Protein AF-A0A939WTF2-F1 (afdb_monomer_lite)

Foldseek 3Di:
DDDDDDDDDDPDDPAQQCPLPFPLPQADPVNLVVLFDPDQDQLVRLLPDDFPDADLQAFDPLQQFFQEEEDDDQCLAWDFLAPQFIFGRHNPDDLLVVLVCCLVLVLTQEYEYAEEEPVQQVSLVSNVVSNGAYEYESYYYPPLRLVCNCVVCPSSYDFYEPESSDFLADDDDCPPPDDDLSVSLSRRLSSLLSVLVVRVVSPRHAYEYEELFLCLLSSVSSHHQEYEYQALSLQALQQSLQARVQSCVQVVGSFYYYEDQLLARVLDAPPQPCSLVVVLVSLVSCLQQQHRYYYDYALQFFHRHPSYPRQLRVVQDSQDHHNGDDCVPVVSVVSRVVSSVVRNVSRCCTGNVNPRNVSSSNSSSVSSVVSSVVHRDNDGDDAPAAAEDEASQQGGLDDDQAAFRSNNVVCCVVPVVRGDDPSNCVSVVCCVQAWDDDQDRPPDRRRYYTDGPRHRYHYHYCHVPPDDPD

Radius of gyration: 22.02 Å; chains: 1; bounding box: 78×52×66 Å

Structure (mmCIF, N/CA/C/O backbone):
data_AF-A0A939WTF2-F1
#
_entry.id   AF-A0A939WTF2-F1
#
loop_
_atom_site.group_PDB
_atom_site.id
_atom_site.type_symbol
_atom_site.label_atom_id
_atom_site.label_alt_id
_atom_site.label_comp_id
_atom_site.label_asym_id
_atom_site.label_entity_id
_atom_site.label_seq_id
_atom_site.pdbx_PDB_ins_code
_atom_site.Cartn_x
_atom_site.Cartn_y
_atom_site.Cartn_z
_atom_site.occupancy
_atom_site.B_iso_or_equiv
_atom_site.auth_seq_id
_atom_site.auth_comp_id
_atom_site.auth_asym_id
_atom_site.auth_atom_id
_atom_site.pdbx_PDB_model_num
ATOM 1 N N . MET A 1 1 ? 56.887 -18.747 11.266 1.00 34.22 1 MET A N 1
ATOM 2 C CA . MET A 1 1 ? 55.477 -18.966 11.654 1.00 34.22 1 MET A CA 1
ATOM 3 C C . MET A 1 1 ? 54.870 -17.614 11.999 1.00 34.22 1 MET A C 1
ATOM 5 O O . MET A 1 1 ? 55.247 -17.041 13.009 1.00 34.22 1 MET A O 1
ATOM 9 N N . LYS A 1 2 ? 54.038 -17.045 11.121 1.00 25.86 2 LYS A N 1
ATOM 10 C CA . LYS A 1 2 ? 53.296 -15.797 11.368 1.00 25.86 2 LYS A CA 1
ATOM 11 C C . LYS A 1 2 ? 51.821 -16.097 11.117 1.00 25.86 2 LYS A C 1
ATOM 13 O O . LYS A 1 2 ? 51.484 -16.565 10.030 1.00 25.86 2 LYS A O 1
ATOM 18 N N . SER A 1 3 ? 50.991 -15.906 12.140 1.00 26.19 3 SER A N 1
ATOM 19 C CA . SER A 1 3 ? 49.547 -16.109 12.079 1.00 26.19 3 SER A CA 1
ATOM 20 C C . SER A 1 3 ? 48.909 -15.032 11.199 1.00 26.19 3 SER A C 1
ATOM 22 O O . SER A 1 3 ? 49.266 -13.857 11.268 1.00 26.19 3 SER A O 1
ATOM 24 N N . LYS A 1 4 ? 47.987 -15.451 10.329 1.00 27.33 4 LYS A N 1
ATOM 25 C CA . LYS A 1 4 ? 47.088 -14.556 9.601 1.00 27.33 4 LYS A CA 1
ATOM 26 C C . LYS A 1 4 ? 45.760 -14.538 10.340 1.00 27.33 4 LYS A C 1
ATOM 28 O O . LYS A 1 4 ? 45.079 -15.555 10.423 1.00 27.33 4 LYS A O 1
ATOM 33 N N . THR A 1 5 ? 45.430 -13.376 10.876 1.00 27.83 5 THR A N 1
ATOM 34 C CA . THR A 1 5 ? 44.125 -13.028 11.423 1.00 27.83 5 THR A CA 1
ATOM 35 C C . THR A 1 5 ? 43.112 -13.016 10.277 1.00 27.83 5 THR A C 1
ATOM 37 O O . THR A 1 5 ? 43.270 -12.268 9.314 1.00 27.83 5 THR A O 1
ATOM 40 N N . LEU A 1 6 ? 42.104 -13.886 10.353 1.00 25.28 6 LEU A N 1
ATOM 41 C CA . LEU A 1 6 ? 40.923 -13.863 9.493 1.00 25.28 6 LEU A CA 1
ATOM 42 C C . LEU A 1 6 ? 40.038 -12.696 9.937 1.00 25.28 6 LEU A C 1
ATOM 44 O O . LEU A 1 6 ? 39.508 -12.702 11.046 1.00 25.28 6 LEU A O 1
ATOM 48 N N . SER A 1 7 ? 39.904 -11.686 9.084 1.00 24.23 7 SER A N 1
ATOM 49 C CA . SER A 1 7 ? 38.911 -10.629 9.233 1.00 24.23 7 SER A CA 1
ATOM 50 C C . SER A 1 7 ? 37.517 -11.190 8.946 1.00 24.23 7 SER A C 1
ATOM 52 O O . SER A 1 7 ? 37.243 -11.737 7.878 1.00 24.23 7 SER A O 1
ATOM 54 N N . SER A 1 8 ? 36.640 -11.058 9.935 1.00 22.78 8 SER A N 1
ATOM 55 C CA . SER A 1 8 ? 35.215 -11.358 9.868 1.00 22.78 8 SER A CA 1
ATOM 56 C C . SER A 1 8 ? 34.526 -10.492 8.810 1.00 22.78 8 SER A C 1
ATOM 58 O O . SER A 1 8 ? 34.492 -9.267 8.925 1.00 22.78 8 SER A O 1
ATOM 60 N N . ILE A 1 9 ? 33.950 -11.134 7.795 1.00 22.64 9 ILE A N 1
ATOM 61 C CA . ILE A 1 9 ? 33.013 -10.514 6.857 1.00 22.64 9 ILE A CA 1
ATOM 62 C C . ILE A 1 9 ? 31.694 -10.317 7.609 1.00 22.64 9 ILE A C 1
ATOM 64 O O . ILE A 1 9 ? 30.980 -11.277 7.890 1.00 22.64 9 ILE A O 1
ATOM 68 N N . ALA A 1 10 ? 31.388 -9.072 7.966 1.00 22.30 10 ALA A N 1
ATOM 69 C CA . ALA A 1 10 ? 30.067 -8.692 8.439 1.00 22.30 10 ALA A CA 1
ATOM 70 C C . ALA A 1 10 ? 29.096 -8.715 7.246 1.00 22.30 10 ALA A C 1
ATOM 72 O O . ALA A 1 10 ? 29.197 -7.885 6.342 1.00 22.30 10 ALA A O 1
ATOM 73 N N . LEU A 1 11 ? 28.164 -9.674 7.227 1.00 21.81 11 LEU A N 1
ATOM 74 C CA . LEU A 1 11 ? 26.969 -9.597 6.386 1.00 21.81 11 LEU A CA 1
ATOM 75 C C . LEU A 1 11 ? 26.100 -8.444 6.912 1.00 21.81 11 LEU A C 1
ATOM 77 O O . LEU A 1 11 ? 25.354 -8.605 7.875 1.00 21.81 11 LEU A O 1
ATOM 81 N N . ALA A 1 12 ? 26.226 -7.267 6.302 1.00 24.03 12 ALA A N 1
ATOM 82 C CA . ALA A 1 12 ? 25.349 -6.134 6.562 1.00 24.03 12 ALA A CA 1
ATOM 83 C C . ALA A 1 12 ? 23.952 -6.414 5.980 1.00 24.03 12 ALA A C 1
ATOM 85 O O . ALA A 1 12 ? 23.797 -6.655 4.780 1.00 24.03 12 ALA A O 1
ATOM 86 N N . GLY A 1 13 ? 22.935 -6.398 6.845 1.00 24.50 13 GLY A N 1
ATOM 87 C CA . GLY A 1 13 ? 21.531 -6.555 6.480 1.00 24.50 13 GLY A CA 1
ATOM 88 C C . GLY A 1 13 ? 21.046 -5.409 5.592 1.00 24.50 13 GLY A C 1
ATOM 89 O O . GLY A 1 13 ? 20.754 -4.325 6.076 1.00 24.50 13 GLY A O 1
ATOM 90 N N . CYS A 1 14 ? 20.929 -5.667 4.289 1.00 25.27 14 CYS A N 1
ATOM 91 C CA . CYS A 1 14 ? 20.380 -4.739 3.288 1.00 25.27 14 CYS A CA 1
ATOM 92 C C . CYS A 1 14 ? 18.847 -4.849 3.106 1.00 25.27 14 CYS A C 1
ATOM 94 O O . CYS A 1 14 ? 18.303 -4.299 2.155 1.00 25.27 14 CYS A O 1
ATOM 96 N N . GLY A 1 15 ? 18.134 -5.584 3.964 1.00 29.17 15 GLY A N 1
ATOM 97 C CA . GLY A 1 15 ? 16.824 -6.151 3.603 1.00 29.17 15 GLY A CA 1
ATOM 98 C C . GLY A 1 15 ? 15.598 -5.232 3.694 1.00 29.17 15 GLY A C 1
ATOM 99 O O . GLY A 1 15 ? 14.635 -5.468 2.980 1.00 29.17 15 GLY A O 1
ATOM 100 N N . ALA A 1 16 ? 15.604 -4.197 4.540 1.00 28.22 16 ALA A N 1
ATOM 101 C CA . ALA A 1 16 ? 14.420 -3.346 4.767 1.00 28.22 16 ALA A CA 1
ATOM 102 C C . ALA A 1 16 ? 14.621 -1.871 4.368 1.00 28.22 16 ALA A C 1
ATOM 104 O O . ALA A 1 16 ? 13.670 -1.105 4.280 1.00 28.22 16 ALA A O 1
ATOM 105 N N . PHE A 1 17 ? 15.865 -1.482 4.093 1.00 34.75 17 PHE A N 1
ATOM 106 C CA . PHE A 1 17 ? 16.297 -0.090 3.944 1.00 34.75 17 PHE A CA 1
ATOM 107 C C . PHE A 1 17 ? 15.889 0.575 2.624 1.00 34.75 17 PHE A C 1
ATOM 109 O O . PHE A 1 17 ? 15.902 1.799 2.508 1.00 34.75 17 PHE A O 1
ATOM 116 N N . LEU A 1 18 ? 15.576 -0.231 1.609 1.00 33.34 18 LEU A N 1
ATOM 117 C CA . LEU A 1 18 ? 15.172 0.261 0.294 1.00 33.34 18 LEU A CA 1
ATOM 118 C C . LEU A 1 18 ? 13.652 0.458 0.210 1.00 33.34 18 LEU A C 1
ATOM 120 O O . LEU A 1 18 ? 13.210 1.285 -0.579 1.00 33.34 18 LEU A O 1
ATOM 124 N N . ALA A 1 19 ? 12.869 -0.231 1.048 1.00 31.12 19 ALA A N 1
ATOM 125 C CA . ALA A 1 19 ? 11.418 -0.307 0.895 1.00 31.12 19 ALA A CA 1
ATOM 126 C C . ALA A 1 19 ? 10.680 0.992 1.255 1.00 31.12 19 ALA A C 1
ATOM 128 O O . ALA A 1 19 ? 9.779 1.404 0.545 1.00 31.12 19 ALA A O 1
ATOM 129 N N . SER A 1 20 ? 11.106 1.705 2.300 1.00 31.17 20 SER A N 1
ATOM 130 C CA . SER A 1 20 ? 10.468 2.970 2.706 1.00 31.17 20 SER A CA 1
ATOM 131 C C . SER A 1 20 ? 11.101 4.220 2.078 1.00 31.17 20 SER A C 1
ATOM 133 O O . SER A 1 20 ? 10.581 5.323 2.219 1.00 31.17 20 SER A O 1
ATOM 135 N N . ASN A 1 21 ? 12.262 4.083 1.426 1.00 34.69 21 ASN A N 1
ATOM 136 C CA . ASN A 1 21 ? 13.087 5.222 1.000 1.00 34.69 21 ASN A CA 1
ATOM 137 C C . ASN A 1 21 ? 13.004 5.531 -0.506 1.00 34.69 21 ASN A C 1
ATOM 139 O O . ASN A 1 21 ? 13.553 6.543 -0.941 1.00 34.69 21 ASN A O 1
ATOM 143 N N . LEU A 1 22 ? 12.345 4.690 -1.312 1.00 35.44 22 LEU A N 1
ATOM 144 C CA . LEU A 1 22 ? 12.401 4.771 -2.782 1.00 35.44 22 LEU A CA 1
ATOM 145 C C . LEU A 1 22 ? 11.048 4.934 -3.495 1.00 35.44 22 LEU A C 1
ATOM 147 O O . LEU A 1 22 ? 11.051 5.120 -4.710 1.00 35.44 22 LEU A O 1
ATOM 151 N N . PHE A 1 23 ? 9.915 4.902 -2.783 1.00 39.06 23 PHE A N 1
ATOM 152 C CA . PHE A 1 23 ? 8.620 4.567 -3.401 1.00 39.06 23 PHE A CA 1
ATOM 153 C C . PHE A 1 23 ? 7.628 5.712 -3.623 1.00 39.06 23 PHE A C 1
ATOM 155 O O . PHE A 1 23 ? 6.606 5.496 -4.269 1.00 39.06 23 PHE A O 1
ATOM 162 N N . ALA A 1 24 ? 7.967 6.954 -3.265 1.00 33.62 24 ALA A N 1
ATOM 163 C CA . ALA A 1 24 ? 7.184 8.117 -3.684 1.00 33.62 24 ALA A CA 1
ATOM 164 C C . ALA A 1 24 ? 7.419 8.435 -5.180 1.00 33.62 24 ALA A C 1
ATOM 166 O O . ALA A 1 24 ? 8.028 9.444 -5.550 1.00 33.62 24 ALA A O 1
ATOM 167 N N . LEU A 1 25 ? 6.955 7.559 -6.076 1.00 34.34 25 LEU A N 1
ATOM 168 C CA . LEU A 1 25 ? 6.833 7.834 -7.507 1.00 34.34 25 LEU A CA 1
ATOM 169 C C . LEU A 1 25 ? 5.727 8.874 -7.715 1.00 34.34 25 LEU A C 1
ATOM 171 O O . LEU A 1 25 ? 4.604 8.550 -8.081 1.00 34.34 25 LEU A O 1
ATOM 175 N N . GLY A 1 26 ? 6.063 10.142 -7.499 1.00 37.47 26 GLY A N 1
ATOM 176 C CA . GLY A 1 26 ? 5.146 11.256 -7.735 1.00 37.47 26 GLY A CA 1
ATOM 177 C C . GLY A 1 26 ? 5.415 12.480 -6.876 1.00 37.47 26 GLY A C 1
ATOM 178 O O . GLY A 1 26 ? 5.024 13.572 -7.275 1.00 37.47 26 GLY A O 1
ATOM 179 N N . ASP A 1 27 ? 6.130 12.319 -5.761 1.00 48.09 27 ASP A N 1
ATOM 180 C CA . ASP A 1 27 ? 6.238 13.363 -4.749 1.00 48.09 27 ASP A CA 1
ATOM 181 C C . ASP A 1 27 ? 7.697 13.686 -4.417 1.00 48.09 27 ASP A C 1
ATOM 183 O O . ASP A 1 27 ? 8.456 12.871 -3.881 1.00 48.09 27 ASP A O 1
ATOM 187 N N . SER A 1 28 ? 8.129 14.881 -4.812 1.00 55.97 28 SER A N 1
ATOM 188 C CA . SER A 1 28 ? 9.508 15.309 -4.610 1.00 55.97 28 SER A CA 1
ATOM 189 C C . SER A 1 28 ? 9.771 15.637 -3.132 1.00 55.97 28 SER A C 1
ATOM 191 O O . SER A 1 28 ? 8.846 15.801 -2.336 1.00 55.97 28 SER A O 1
ATOM 193 N N . ALA A 1 29 ? 11.041 15.706 -2.722 1.00 57.34 29 ALA A N 1
ATOM 194 C CA . ALA A 1 29 ? 11.385 16.125 -1.358 1.00 57.34 29 ALA A CA 1
ATOM 195 C C . ALA A 1 29 ? 10.822 17.527 -1.043 1.00 57.34 29 ALA A C 1
ATOM 197 O O . ALA A 1 29 ? 10.375 17.785 0.072 1.00 57.34 29 ALA A O 1
ATOM 198 N N . GLU A 1 30 ? 10.773 18.396 -2.055 1.00 54.47 30 GLU A N 1
ATOM 199 C CA . GLU A 1 30 ? 10.194 19.737 -1.982 1.00 54.47 30 GLU A CA 1
ATOM 200 C C . GLU A 1 30 ? 8.679 19.702 -1.733 1.00 54.47 30 GLU A C 1
ATOM 202 O O . GLU A 1 30 ? 8.178 20.477 -0.922 1.00 54.47 30 GLU A O 1
ATOM 207 N N . ALA A 1 31 ? 7.949 18.782 -2.371 1.00 59.34 31 ALA A N 1
ATOM 208 C CA . ALA A 1 31 ? 6.514 18.623 -2.144 1.00 59.34 31 ALA A CA 1
ATOM 209 C C . ALA A 1 31 ? 6.205 18.122 -0.720 1.00 59.34 31 ALA A C 1
ATOM 211 O O . ALA A 1 31 ? 5.259 18.592 -0.097 1.00 59.34 31 ALA A O 1
ATOM 212 N N . ARG A 1 32 ? 7.060 17.263 -0.149 1.00 61.25 32 ARG A N 1
ATOM 213 C CA . ARG A 1 32 ? 6.933 16.805 1.249 1.00 61.25 32 ARG A CA 1
ATOM 214 C C . ARG A 1 32 ? 7.277 17.884 2.272 1.00 61.25 32 ARG A C 1
ATOM 216 O O . ARG A 1 32 ? 6.669 17.929 3.336 1.00 61.25 32 ARG A O 1
ATOM 223 N N . GLN A 1 33 ? 8.239 18.757 1.971 1.00 61.72 33 GLN A N 1
ATOM 224 C CA . GLN A 1 33 ? 8.534 19.925 2.810 1.00 61.72 33 GLN A CA 1
ATOM 225 C C . GLN A 1 33 ? 7.405 20.958 2.765 1.00 61.72 33 GLN A C 1
ATOM 227 O O . GLN A 1 33 ? 7.133 21.599 3.782 1.00 61.72 33 GLN A O 1
ATOM 232 N N . ALA A 1 34 ? 6.722 21.086 1.622 1.00 63.81 34 ALA A N 1
ATOM 233 C CA . ALA A 1 34 ? 5.567 21.965 1.478 1.00 63.81 34 ALA A CA 1
ATOM 234 C C . ALA A 1 34 ? 4.409 21.582 2.412 1.00 63.81 34 ALA A C 1
ATOM 236 O O . ALA A 1 34 ? 3.628 22.458 2.771 1.00 63.81 34 ALA A O 1
ATOM 237 N N . ASP A 1 35 ? 4.339 20.332 2.880 1.00 70.38 35 ASP A N 1
ATOM 238 C CA . ASP A 1 35 ? 3.328 19.876 3.843 1.00 70.38 35 ASP A CA 1
ATOM 239 C C . ASP A 1 35 ? 3.613 20.338 5.288 1.00 70.38 35 ASP A C 1
ATOM 241 O O . ASP A 1 35 ? 2.803 20.118 6.185 1.00 70.38 35 ASP A O 1
ATOM 245 N N . THR A 1 36 ? 4.728 21.027 5.550 1.00 72.56 36 THR A N 1
ATOM 246 C CA . THR A 1 36 ? 4.968 21.637 6.869 1.00 72.56 36 THR A CA 1
ATOM 247 C C . THR A 1 36 ? 3.938 22.754 7.099 1.00 72.56 36 THR A C 1
ATOM 249 O O . THR A 1 36 ? 3.771 23.618 6.225 1.00 72.56 36 THR A O 1
ATOM 252 N N . PRO A 1 37 ? 3.194 22.771 8.218 1.00 70.50 37 PRO A N 1
ATOM 253 C CA . PRO A 1 37 ? 2.228 23.834 8.472 1.00 70.50 37 PRO A CA 1
ATOM 254 C C . PRO A 1 37 ? 2.922 25.143 8.866 1.00 70.50 37 PRO A C 1
ATOM 256 O O . PRO A 1 37 ? 4.033 25.147 9.393 1.00 70.50 37 PRO A O 1
ATOM 259 N N . GLU A 1 38 ? 2.232 26.268 8.653 1.00 74.00 38 GLU A N 1
ATOM 260 C CA . GLU A 1 38 ? 2.705 27.595 9.082 1.00 74.00 38 GLU A CA 1
ATOM 261 C C . GLU A 1 38 ? 2.829 27.696 10.612 1.00 74.00 38 GLU A C 1
ATOM 263 O O . GLU A 1 38 ? 3.725 28.364 11.128 1.00 74.00 38 GLU A O 1
ATOM 268 N N . ARG A 1 39 ? 1.948 26.991 11.336 1.00 80.38 39 ARG A N 1
ATOM 269 C CA . ARG A 1 39 ? 2.004 26.783 12.787 1.00 80.38 39 ARG A CA 1
ATOM 270 C C . ARG A 1 39 ? 2.034 25.287 13.071 1.00 80.38 39 ARG A C 1
ATOM 272 O O . ARG A 1 39 ? 1.093 24.590 12.706 1.00 80.38 39 ARG A O 1
ATOM 279 N N . ALA A 1 40 ? 3.070 24.821 13.762 1.00 81.00 40 ALA A N 1
ATOM 280 C CA . ALA A 1 40 ? 3.086 23.469 14.307 1.00 81.00 40 ALA A CA 1
ATOM 281 C C . ALA A 1 40 ? 2.087 23.362 15.469 1.00 81.00 40 ALA A C 1
ATOM 283 O O . ALA A 1 40 ? 2.096 24.195 16.380 1.00 81.00 40 ALA A O 1
ATOM 284 N N . LEU A 1 41 ? 1.219 22.359 15.401 1.00 85.38 41 LEU A N 1
ATOM 285 C CA . LEU A 1 41 ? 0.315 21.949 16.470 1.00 85.38 41 LEU A CA 1
ATOM 286 C C . LEU A 1 41 ? 0.990 20.881 17.331 1.00 85.38 41 LEU A C 1
ATOM 288 O O . LEU A 1 41 ? 1.727 20.052 16.800 1.00 85.38 41 LEU A O 1
ATOM 292 N N . ALA A 1 42 ? 0.712 20.851 18.627 1.00 86.62 42 ALA A N 1
ATOM 293 C CA . ALA A 1 42 ? 1.000 19.660 19.417 1.00 86.62 42 ALA A CA 1
ATOM 294 C C . ALA A 1 42 ? 0.075 18.509 18.974 1.00 86.62 42 ALA A C 1
ATOM 296 O O . ALA A 1 42 ? -1.055 18.744 18.527 1.00 86.62 42 ALA A O 1
ATOM 297 N N . SER A 1 43 ? 0.522 17.261 19.081 1.00 86.75 43 SER A N 1
ATOM 298 C CA . SER A 1 43 ? -0.295 16.102 18.701 1.00 86.75 43 SER A CA 1
ATOM 299 C C . SER A 1 43 ? -1.615 16.015 19.482 1.00 86.75 43 SER A C 1
ATOM 301 O O . SER A 1 43 ? -2.642 15.637 18.912 1.00 86.75 43 SER A O 1
ATOM 303 N N . GLU A 1 44 ? -1.647 16.481 20.732 1.00 87.75 44 GLU A N 1
ATOM 304 C CA . GLU A 1 44 ? -2.874 16.597 21.527 1.00 87.75 44 GLU A CA 1
ATOM 305 C C . GLU A 1 44 ? -3.846 17.635 20.951 1.00 87.75 44 GLU A C 1
ATOM 307 O O . GLU A 1 44 ? -5.060 17.421 20.972 1.00 87.75 44 GLU A O 1
ATOM 312 N N . GLU A 1 45 ? -3.332 18.745 20.399 1.00 89.44 45 GLU A N 1
ATOM 313 C CA . GLU A 1 45 ? -4.167 19.734 19.706 1.00 89.44 45 GLU A CA 1
ATOM 314 C C . GLU A 1 45 ? -4.821 19.108 18.469 1.00 89.44 45 GLU A C 1
ATOM 316 O O . GLU A 1 45 ? -6.004 19.345 18.239 1.00 89.44 45 GLU A O 1
ATOM 321 N N . ILE A 1 46 ? -4.085 18.297 17.697 1.00 91.62 46 ILE A N 1
ATOM 322 C CA . ILE A 1 46 ? -4.607 17.613 16.500 1.00 91.62 46 ILE A CA 1
ATOM 323 C C . ILE A 1 46 ? -5.714 16.624 16.881 1.00 91.62 46 ILE A C 1
ATOM 325 O O . ILE A 1 46 ? -6.772 16.613 16.256 1.00 91.62 46 ILE A O 1
ATOM 329 N N . ILE A 1 47 ? -5.508 15.823 17.927 1.00 90.94 47 ILE A N 1
ATOM 330 C CA . ILE A 1 47 ? -6.485 14.812 18.366 1.00 90.94 47 ILE A CA 1
ATOM 331 C C . ILE A 1 47 ? -7.752 15.442 18.937 1.00 90.94 47 ILE A C 1
ATOM 333 O O . ILE A 1 47 ? -8.843 14.896 18.771 1.00 90.94 47 ILE A O 1
ATOM 337 N N . ALA A 1 48 ? -7.631 16.602 19.584 1.00 90.31 48 ALA A N 1
ATOM 338 C CA . ALA A 1 48 ? -8.783 17.344 20.080 1.00 90.31 48 ALA A CA 1
ATOM 339 C C . ALA A 1 48 ? -9.660 17.916 18.948 1.00 90.31 48 ALA A C 1
ATOM 341 O O . ALA A 1 48 ? -10.811 18.293 19.196 1.00 90.31 48 ALA A O 1
ATOM 342 N N . MET A 1 49 ? -9.152 17.993 17.711 1.00 90.06 49 MET A N 1
ATOM 343 C CA . MET A 1 49 ? -9.938 18.453 16.569 1.00 90.06 49 MET A CA 1
ATOM 344 C C . MET A 1 49 ? -10.944 17.384 16.121 1.00 90.06 49 MET A C 1
ATOM 346 O O . MET A 1 49 ? -10.639 16.190 16.097 1.00 90.06 49 MET A O 1
ATOM 350 N N . PRO A 1 50 ? -12.162 17.787 15.719 1.00 85.69 50 PRO A N 1
ATOM 351 C CA . PRO A 1 50 ? -13.139 16.841 15.211 1.00 85.69 50 PRO A CA 1
ATOM 352 C C . PRO A 1 50 ? -12.621 16.196 13.925 1.00 85.69 50 PRO A C 1
ATOM 354 O O . PRO A 1 50 ? -12.255 16.884 12.970 1.00 85.69 50 PRO A O 1
ATOM 357 N N . ARG A 1 51 ? -12.657 14.863 13.877 1.00 84.12 51 ARG A N 1
ATOM 358 C CA . ARG A 1 51 ? -12.363 14.126 12.648 1.00 84.12 51 ARG A CA 1
ATOM 359 C C . ARG A 1 51 ? -13.395 14.468 11.567 1.00 84.12 51 ARG A C 1
ATOM 361 O O . ARG A 1 51 ? -14.574 14.671 11.895 1.00 84.12 51 ARG A O 1
ATOM 368 N N . PRO A 1 52 ? -13.002 14.500 10.282 1.00 74.81 52 PRO A N 1
ATOM 369 C CA . PRO A 1 52 ? -13.954 14.602 9.187 1.00 74.81 52 PRO A CA 1
ATOM 370 C C . PRO A 1 52 ? -15.053 13.543 9.326 1.00 74.81 52 PRO A C 1
ATOM 372 O O . PRO A 1 52 ? -14.783 12.378 9.619 1.00 74.81 52 PRO A O 1
ATOM 375 N N . LYS A 1 53 ? -16.315 13.942 9.127 1.00 71.31 53 LYS A N 1
ATOM 376 C CA . LYS A 1 53 ? -17.412 12.972 9.068 1.00 71.31 53 LYS A CA 1
ATOM 377 C C . LYS A 1 53 ? -17.224 12.121 7.822 1.00 71.31 53 LYS A C 1
ATOM 379 O O . LYS A 1 53 ? -17.410 12.612 6.710 1.00 71.31 53 LYS A O 1
ATOM 384 N N . THR A 1 54 ? -16.905 10.854 8.017 1.00 64.38 54 THR A N 1
ATOM 385 C CA . THR A 1 54 ? -16.801 9.897 6.924 1.00 64.38 54 THR A CA 1
ATOM 386 C C . THR A 1 54 ? -18.175 9.361 6.567 1.00 64.38 54 THR A C 1
ATOM 388 O O . THR A 1 54 ? -18.996 9.025 7.425 1.00 64.38 54 THR A O 1
ATOM 391 N N . SER A 1 55 ? -18.450 9.255 5.272 1.00 65.81 55 SER A N 1
ATOM 392 C CA . SER A 1 55 ? -19.513 8.371 4.817 1.00 65.81 55 SER A CA 1
ATOM 393 C C . SER A 1 55 ? -18.976 6.948 4.871 1.00 65.81 55 SER A C 1
ATOM 395 O O . SER A 1 55 ? -17.943 6.667 4.265 1.00 65.81 55 SER A O 1
ATOM 397 N N . LYS A 1 56 ? -19.677 6.033 5.549 1.00 68.69 56 LYS A N 1
ATOM 398 C CA . LYS A 1 56 ? -19.397 4.597 5.418 1.00 68.69 56 LYS A CA 1
ATOM 399 C C . LYS A 1 56 ? -19.704 4.198 3.970 1.00 68.69 56 LYS A C 1
ATOM 401 O O . LYS A 1 56 ? -20.852 3.909 3.639 1.00 68.69 56 LYS A O 1
ATOM 406 N N . THR A 1 57 ? -18.700 4.275 3.094 1.00 69.12 57 THR A N 1
ATOM 407 C CA . THR A 1 57 ? -18.822 3.890 1.686 1.00 69.12 57 THR A CA 1
ATOM 408 C C . THR A 1 57 ? -19.227 2.425 1.639 1.00 69.12 57 THR A C 1
ATOM 410 O O . THR A 1 57 ? -18.605 1.578 2.284 1.00 69.12 57 THR A O 1
ATOM 413 N N . GLY A 1 58 ? -20.303 2.121 0.913 1.00 81.19 58 GLY A N 1
ATOM 414 C CA . GLY A 1 58 ? -20.730 0.739 0.732 1.00 81.19 58 GLY A CA 1
ATOM 415 C C . GLY A 1 58 ? -19.624 -0.072 0.063 1.00 81.19 58 GLY A C 1
ATOM 416 O O . GLY A 1 58 ? -18.898 0.446 -0.775 1.00 81.19 58 GLY A O 1
ATOM 417 N N . VAL A 1 59 ? -19.482 -1.340 0.426 1.00 92.75 59 VAL A N 1
ATOM 418 C CA . VAL A 1 59 ? -18.654 -2.291 -0.331 1.00 92.75 59 VAL A CA 1
ATOM 419 C C . VAL A 1 59 ? -19.436 -2.826 -1.539 1.00 92.75 59 VAL A C 1
ATOM 421 O O . VAL A 1 59 ? -20.675 -2.776 -1.518 1.00 92.75 59 VAL A O 1
ATOM 424 N N . PRO A 1 60 ? -18.769 -3.356 -2.582 1.00 95.31 60 PRO A N 1
ATOM 425 C CA . PRO A 1 60 ? -19.456 -3.959 -3.720 1.00 95.31 60 PRO A CA 1
ATOM 426 C C . PRO A 1 60 ? -20.416 -5.056 -3.250 1.00 95.31 60 PRO A C 1
ATOM 428 O O . PRO A 1 60 ? -20.070 -5.877 -2.402 1.00 95.31 60 PRO A O 1
ATOM 431 N N . LYS A 1 61 ? -21.658 -5.048 -3.746 1.00 93.50 61 LYS A N 1
ATOM 432 C CA . LYS A 1 61 ? -22.722 -5.928 -3.225 1.00 93.50 61 LYS A CA 1
ATOM 433 C C . LYS A 1 61 ? -22.488 -7.405 -3.536 1.00 93.50 61 LYS A C 1
ATOM 435 O O . LYS A 1 61 ? -22.959 -8.253 -2.787 1.00 93.50 61 LYS A O 1
ATOM 440 N N . ASP A 1 62 ? -21.827 -7.687 -4.650 1.00 96.19 62 ASP A N 1
ATOM 441 C CA . ASP A 1 62 ? -21.580 -9.028 -5.170 1.00 96.19 62 ASP A CA 1
ATOM 442 C C . ASP A 1 62 ? -20.379 -9.705 -4.508 1.00 96.19 62 ASP A C 1
ATOM 444 O O . ASP A 1 62 ? -20.412 -10.913 -4.328 1.00 96.19 62 ASP A O 1
ATOM 448 N N . THR A 1 63 ? -19.348 -8.953 -4.117 1.00 97.88 63 THR A N 1
ATOM 449 C CA . THR A 1 63 ? -18.153 -9.514 -3.464 1.00 97.88 63 THR A CA 1
ATOM 450 C C . THR A 1 63 ? -18.043 -9.181 -1.981 1.00 97.88 63 THR A C 1
ATOM 452 O O . THR A 1 63 ? -17.282 -9.829 -1.271 1.00 97.88 63 THR A O 1
ATOM 455 N N . GLY A 1 64 ? -18.728 -8.145 -1.491 1.00 97.38 64 GLY A N 1
ATOM 456 C CA . GLY A 1 64 ? -18.574 -7.620 -0.127 1.00 97.38 64 GLY A CA 1
ATOM 457 C C . GLY A 1 64 ? -17.223 -6.943 0.156 1.00 97.38 64 GLY A C 1
ATOM 458 O O . GLY A 1 64 ? -16.970 -6.534 1.290 1.00 97.38 64 GLY A O 1
ATOM 459 N N . ILE A 1 65 ? -16.344 -6.829 -0.845 1.00 98.06 65 ILE A N 1
ATOM 460 C CA . ILE A 1 65 ? -14.960 -6.357 -0.705 1.00 98.06 65 ILE A CA 1
ATOM 461 C C . ILE A 1 65 ? -14.449 -5.748 -2.017 1.00 98.06 65 ILE A C 1
ATOM 463 O O . ILE A 1 65 ? -14.762 -6.232 -3.109 1.00 98.06 65 ILE A O 1
ATOM 467 N N . TYR A 1 66 ? -13.645 -4.693 -1.914 1.00 98.44 66 TYR A N 1
ATOM 468 C CA . TYR A 1 66 ? -12.891 -4.143 -3.035 1.00 98.44 66 TYR A CA 1
ATOM 469 C C . TYR A 1 66 ? -11.631 -4.978 -3.271 1.00 98.44 66 TYR A C 1
ATOM 471 O O . TYR A 1 66 ? -10.778 -5.082 -2.392 1.00 98.44 66 TYR A O 1
ATOM 479 N N . ILE A 1 67 ? -11.512 -5.557 -4.460 1.00 98.56 67 ILE A N 1
ATOM 480 C CA . ILE A 1 67 ? -10.371 -6.369 -4.886 1.00 98.56 67 ILE A CA 1
ATOM 481 C C . ILE A 1 67 ? -9.738 -5.631 -6.046 1.00 98.56 67 ILE A C 1
ATOM 483 O O . ILE A 1 67 ? -10.341 -5.526 -7.117 1.00 98.56 67 ILE A O 1
ATOM 487 N N . GLY A 1 68 ? -8.555 -5.076 -5.822 1.00 95.44 68 GLY A N 1
ATOM 488 C CA . GLY A 1 68 ? -7.930 -4.193 -6.783 1.00 95.44 68 GLY A CA 1
ATOM 489 C C . GLY A 1 68 ? -6.573 -4.636 -7.280 1.00 95.44 68 GLY A C 1
ATOM 490 O O . GLY A 1 68 ? -5.910 -5.512 -6.721 1.00 95.44 68 GLY A O 1
ATOM 491 N N . SER A 1 69 ? -6.174 -3.983 -8.363 1.00 94.62 69 SER A N 1
ATOM 492 C CA . SER A 1 69 ? -4.861 -4.127 -8.970 1.00 94.62 69 SER A CA 1
ATOM 493 C C . SER A 1 69 ? -4.242 -2.752 -9.215 1.00 94.62 69 SER A C 1
ATOM 495 O O . SER A 1 69 ? -4.942 -1.814 -9.613 1.00 94.62 69 SER A O 1
ATOM 497 N N . GLY A 1 70 ? -2.942 -2.627 -8.945 1.00 93.06 70 GLY A N 1
ATOM 498 C CA . GLY A 1 70 ? -2.231 -1.364 -9.105 1.00 93.06 70 GLY A CA 1
ATOM 499 C C . GLY A 1 70 ? -1.912 -1.059 -10.570 1.00 93.06 70 GLY A C 1
ATOM 500 O O . GLY A 1 70 ? -1.329 -1.907 -11.245 1.00 93.06 70 GLY A O 1
ATOM 501 N N . VAL A 1 71 ? -2.294 0.121 -11.078 1.00 92.00 71 VAL A N 1
ATOM 502 C CA . VAL A 1 71 ? -2.095 0.576 -12.469 1.00 92.00 71 VAL A CA 1
ATOM 503 C C . VAL A 1 71 ? -1.043 1.690 -12.536 1.00 92.00 71 VAL A C 1
ATOM 505 O O . VAL A 1 71 ? -1.337 2.891 -12.531 1.00 92.00 71 VAL A O 1
ATOM 508 N N . TYR A 1 72 ? 0.218 1.274 -12.629 1.00 85.62 72 TYR A N 1
ATOM 509 C CA . TYR A 1 72 ? 1.379 2.164 -12.677 1.00 85.62 72 TYR A CA 1
ATOM 510 C C . TYR A 1 72 ? 1.488 3.013 -13.953 1.00 85.62 72 TYR A C 1
ATOM 512 O O . TYR A 1 72 ? 0.830 2.788 -14.971 1.00 85.62 72 TYR A O 1
ATOM 520 N N . ALA A 1 73 ? 2.386 4.000 -13.914 1.00 74.62 73 ALA A N 1
ATOM 521 C CA . ALA A 1 73 ? 2.790 4.740 -15.098 1.00 74.62 73 ALA A CA 1
ATOM 522 C C . ALA A 1 73 ? 3.671 3.889 -16.037 1.00 74.62 73 ALA A C 1
ATOM 524 O O . ALA A 1 73 ? 4.677 3.341 -15.601 1.00 74.62 73 ALA A O 1
ATOM 525 N N . ASN A 1 74 ? 3.339 3.841 -17.333 1.00 79.69 74 ASN A N 1
ATOM 526 C CA . ASN A 1 74 ? 4.064 3.041 -18.330 1.00 79.69 74 ASN A CA 1
ATOM 527 C C . ASN A 1 74 ? 4.773 3.969 -19.313 1.00 79.69 74 ASN A C 1
ATOM 529 O O . ASN A 1 74 ? 4.186 4.417 -20.297 1.00 79.69 74 ASN A O 1
ATOM 533 N N . ARG A 1 75 ? 6.014 4.353 -18.994 1.00 82.88 75 ARG A N 1
ATOM 534 C CA . ARG A 1 75 ? 6.710 5.442 -19.705 1.00 82.88 75 ARG A CA 1
ATOM 535 C C . ARG A 1 75 ? 7.842 4.975 -20.615 1.00 82.88 75 ARG A C 1
ATOM 537 O O . ARG A 1 75 ? 8.431 5.808 -21.296 1.00 82.88 75 ARG A O 1
ATOM 544 N N . GLY A 1 76 ? 8.184 3.684 -20.621 1.00 86.31 76 GLY A N 1
ATOM 545 C CA . GLY A 1 76 ? 9.363 3.213 -21.353 1.00 86.31 76 GLY A CA 1
ATOM 546 C C . GLY A 1 76 ? 10.677 3.735 -20.757 1.00 86.31 76 GLY A C 1
ATOM 547 O O . GLY A 1 76 ? 11.615 4.014 -21.499 1.00 86.31 76 GLY A O 1
ATOM 548 N N . THR A 1 77 ? 10.757 3.940 -19.438 1.00 88.69 77 THR A N 1
ATOM 549 C CA . THR A 1 77 ? 11.925 4.568 -18.790 1.00 88.69 77 THR A CA 1
ATOM 550 C C . THR A 1 77 ? 12.594 3.646 -17.783 1.00 88.69 77 THR A C 1
ATOM 552 O O . THR A 1 77 ? 11.944 2.791 -17.195 1.00 88.69 77 THR A O 1
ATOM 555 N N . MET A 1 78 ? 13.898 3.819 -17.561 1.00 90.19 78 MET A N 1
ATOM 556 C CA . MET A 1 78 ? 14.579 3.186 -16.431 1.00 90.19 78 MET A CA 1
ATOM 557 C C . MET A 1 78 ? 14.372 4.029 -15.172 1.00 90.19 78 MET A C 1
ATOM 559 O O . MET A 1 78 ? 14.460 5.259 -15.218 1.00 90.19 78 MET A O 1
ATOM 563 N N . LYS A 1 79 ? 14.154 3.360 -14.044 1.00 86.50 79 LYS A N 1
ATOM 564 C CA . LYS A 1 79 ? 14.105 3.949 -12.708 1.00 86.50 79 LYS A CA 1
ATOM 565 C C . LYS A 1 79 ? 15.274 3.444 -11.883 1.00 86.50 79 LYS A C 1
ATOM 567 O O . LYS A 1 79 ? 15.638 2.277 -11.990 1.00 86.50 79 LYS A O 1
ATOM 572 N N . HIS A 1 80 ? 15.830 4.354 -11.080 1.00 83.38 80 HIS A N 1
ATOM 573 C CA . HIS A 1 80 ? 16.944 4.118 -10.160 1.00 83.38 80 HIS A CA 1
ATOM 574 C C . HIS A 1 80 ? 18.094 3.362 -10.841 1.00 83.38 80 HIS A C 1
ATOM 576 O O . HIS A 1 80 ? 18.203 2.163 -10.704 1.00 83.38 80 HIS A O 1
ATOM 582 N N . PRO A 1 81 ? 18.973 3.994 -11.623 1.00 80.00 81 PRO A N 1
ATOM 583 C CA . PRO A 1 81 ? 19.958 3.260 -12.422 1.00 80.00 81 PRO A CA 1
ATOM 584 C C . PRO A 1 81 ? 21.148 2.723 -11.586 1.00 80.00 81 PRO A C 1
ATOM 586 O O . PRO A 1 81 ? 22.285 2.711 -12.048 1.00 80.00 81 PRO A O 1
ATOM 589 N N . GLY A 1 82 ? 20.928 2.332 -10.328 1.00 78.56 82 GLY A N 1
ATOM 590 C CA . GLY A 1 82 ? 21.932 1.783 -9.419 1.00 78.56 82 GLY A CA 1
ATOM 591 C C . GLY A 1 82 ? 21.834 0.263 -9.282 1.00 78.56 82 GLY A C 1
ATOM 592 O O . GLY A 1 82 ? 20.757 -0.319 -9.282 1.00 78.56 82 GLY A O 1
ATOM 593 N N . PHE A 1 83 ? 22.968 -0.398 -9.085 1.00 76.75 83 PHE A N 1
ATOM 594 C CA . PHE A 1 83 ? 23.091 -1.851 -8.985 1.00 76.75 83 PHE A CA 1
ATOM 595 C C . PHE A 1 83 ? 22.222 -2.466 -7.880 1.00 76.75 83 PHE A C 1
ATOM 597 O O . PHE A 1 83 ? 21.736 -3.579 -8.046 1.00 76.75 83 PHE A O 1
ATOM 604 N N . CYS A 1 84 ? 22.010 -1.755 -6.766 1.00 70.38 84 CYS A N 1
ATOM 605 C CA . CYS A 1 84 ? 21.201 -2.263 -5.655 1.00 70.38 84 CYS A CA 1
ATOM 606 C C . CYS A 1 84 ? 19.694 -2.259 -5.945 1.00 70.38 84 CYS A C 1
ATOM 608 O O . CYS A 1 84 ? 18.954 -3.015 -5.320 1.00 70.38 84 CYS A O 1
ATOM 610 N N . PHE A 1 85 ? 19.235 -1.398 -6.852 1.00 75.88 85 PHE A N 1
ATOM 611 C CA . PHE A 1 85 ? 17.823 -1.226 -7.165 1.00 75.88 85 PHE A CA 1
ATOM 612 C C . PHE A 1 85 ? 17.717 -0.540 -8.523 1.00 75.88 85 PHE A C 1
ATOM 614 O O . PHE A 1 85 ? 17.960 0.657 -8.581 1.00 75.88 85 PHE A O 1
ATOM 621 N N . THR A 1 86 ? 17.412 -1.291 -9.587 1.00 85.25 86 THR A N 1
ATOM 622 C CA . THR A 1 86 ? 17.197 -0.791 -10.959 1.00 85.25 86 THR A CA 1
ATOM 623 C C . THR A 1 86 ? 16.023 -1.521 -11.571 1.00 85.25 86 THR A C 1
ATOM 625 O O . THR A 1 86 ? 15.977 -2.744 -11.511 1.00 85.25 86 THR A O 1
ATOM 628 N N . TYR A 1 87 ? 15.132 -0.811 -12.257 1.00 88.25 87 TYR A N 1
ATOM 629 C CA . TYR A 1 87 ? 14.125 -1.471 -13.083 1.00 88.25 87 TYR A CA 1
ATOM 630 C C . TYR A 1 87 ? 13.719 -0.640 -14.292 1.00 88.25 87 TYR A C 1
ATOM 632 O O . TYR A 1 87 ? 13.953 0.566 -14.364 1.00 88.25 87 TYR A O 1
ATOM 640 N N . TRP A 1 88 ? 13.113 -1.315 -15.263 1.00 92.19 88 TRP A N 1
ATOM 641 C CA . TRP A 1 88 ? 12.519 -0.696 -16.440 1.00 92.19 88 TRP A CA 1
ATOM 642 C C . TRP A 1 88 ? 11.003 -0.619 -16.293 1.00 92.19 88 TRP A C 1
ATOM 644 O O . TRP A 1 88 ? 10.359 -1.621 -16.002 1.00 92.19 88 TRP A O 1
ATOM 654 N N . GLU A 1 89 ? 10.437 0.547 -16.574 1.00 90.50 89 GLU A N 1
ATOM 655 C CA . GLU A 1 89 ? 9.020 0.707 -16.885 1.00 90.50 89 GLU A CA 1
ATOM 656 C C . GLU A 1 89 ? 8.811 0.392 -18.376 1.00 90.50 89 GLU A C 1
ATOM 658 O O . GLU A 1 89 ? 9.404 1.073 -19.220 1.00 90.50 89 GLU A O 1
ATOM 663 N N . PRO A 1 90 ? 7.996 -0.608 -18.745 1.00 89.56 90 PRO A N 1
ATOM 664 C CA . PRO A 1 90 ? 7.630 -0.859 -20.134 1.00 89.56 90 PRO A CA 1
ATOM 665 C C . PRO A 1 90 ? 6.849 0.312 -20.765 1.00 89.56 90 PRO A C 1
ATOM 667 O O . PRO A 1 90 ? 6.237 1.135 -20.090 1.00 89.56 90 PRO A O 1
ATOM 670 N N . GLU A 1 91 ? 6.874 0.390 -22.099 1.00 83.12 91 GLU A N 1
ATOM 671 C CA . GLU A 1 91 ? 6.187 1.429 -22.897 1.00 83.12 91 GLU A CA 1
ATOM 672 C C . GLU A 1 91 ? 4.749 1.033 -23.292 1.00 83.12 91 GLU A C 1
ATOM 674 O O . GLU A 1 91 ? 3.915 1.888 -23.562 1.00 83.12 91 GLU A O 1
ATOM 679 N N . LYS A 1 92 ? 4.449 -0.271 -23.379 1.00 67.19 92 LYS A N 1
ATOM 680 C CA . LYS A 1 92 ? 3.353 -0.798 -24.217 1.00 67.19 92 LYS A CA 1
ATOM 681 C C . LYS A 1 92 ? 2.065 -1.155 -23.463 1.00 67.19 92 LYS A C 1
ATOM 683 O O . LYS A 1 92 ? 1.420 -2.145 -23.790 1.00 67.19 92 LYS A O 1
ATOM 688 N N . LEU A 1 93 ? 1.711 -0.394 -22.443 1.00 72.31 93 LEU A N 1
ATOM 689 C CA . LEU A 1 93 ? 0.502 -0.643 -21.662 1.00 72.31 93 LEU A CA 1
ATOM 690 C C . LEU A 1 93 ? -0.458 0.523 -21.865 1.00 72.31 93 LEU A C 1
ATOM 692 O O . LEU A 1 93 ? -0.345 1.550 -21.196 1.00 72.31 93 LEU A O 1
ATOM 696 N N . ASP A 1 94 ? -1.367 0.354 -22.822 1.00 84.44 94 ASP A N 1
ATOM 697 C CA . ASP A 1 94 ? -2.507 1.249 -22.980 1.00 84.44 94 ASP A CA 1
ATOM 698 C C . ASP A 1 94 ? -3.448 1.050 -21.785 1.00 84.44 94 ASP A C 1
ATOM 700 O O . ASP A 1 94 ? -3.869 -0.067 -21.482 1.00 84.44 94 ASP A O 1
ATOM 704 N N . TYR A 1 95 ? -3.751 2.132 -21.075 1.00 87.75 95 TYR A N 1
ATOM 705 C CA . TYR A 1 95 ? -4.629 2.087 -19.911 1.00 87.75 95 TYR A CA 1
ATOM 706 C C . TYR A 1 95 ? -6.042 1.628 -20.265 1.00 87.75 95 TYR A C 1
ATOM 708 O O . TYR A 1 95 ? -6.681 0.961 -19.451 1.00 87.75 95 TYR A O 1
ATOM 716 N N . ASP A 1 96 ? -6.510 1.929 -21.477 1.00 87.38 96 ASP A N 1
ATOM 717 C CA . ASP A 1 96 ? -7.806 1.448 -21.950 1.00 87.38 96 ASP A CA 1
ATOM 718 C C . ASP A 1 96 ? -7.784 -0.079 -22.117 1.00 87.38 96 ASP A C 1
ATOM 720 O O . ASP A 1 96 ? -8.704 -0.764 -21.669 1.00 87.38 96 ASP A O 1
ATOM 724 N N . GLU A 1 97 ? -6.689 -0.627 -22.659 1.00 89.62 97 GLU A N 1
ATOM 725 C CA . GLU A 1 97 ? -6.481 -2.076 -22.761 1.00 89.62 97 GLU A CA 1
ATOM 726 C C . GLU A 1 97 ? -6.411 -2.725 -21.371 1.00 89.62 97 GLU A C 1
ATOM 728 O O . GLU A 1 97 ? -6.992 -3.790 -21.176 1.00 89.62 97 GLU A O 1
ATOM 733 N N . ILE A 1 98 ? -5.766 -2.089 -20.383 1.00 92.06 98 ILE A N 1
ATOM 734 C CA . ILE A 1 98 ? -5.741 -2.585 -18.994 1.00 92.06 98 ILE A CA 1
ATOM 735 C C . ILE A 1 98 ? -7.157 -2.675 -18.415 1.00 92.06 98 ILE A C 1
ATOM 737 O O . ILE A 1 98 ? -7.500 -3.691 -17.810 1.00 92.06 98 ILE A O 1
ATOM 741 N N . ILE A 1 99 ? -7.979 -1.637 -18.594 1.00 95.50 99 ILE A N 1
ATOM 742 C CA . ILE A 1 99 ? -9.363 -1.619 -18.098 1.00 95.50 99 ILE A CA 1
ATOM 743 C C . ILE A 1 99 ? -10.172 -2.748 -18.752 1.00 95.50 99 ILE A C 1
ATOM 745 O O . ILE A 1 99 ? -10.838 -3.519 -18.056 1.00 95.50 99 ILE A O 1
ATOM 749 N N . ASP A 1 100 ? -10.085 -2.886 -20.076 1.00 94.06 100 ASP A N 1
ATOM 750 C CA . ASP A 1 100 ? -10.812 -3.926 -20.807 1.00 94.06 100 ASP A CA 1
ATOM 751 C C . ASP A 1 100 ? -10.303 -5.338 -20.446 1.00 94.06 100 ASP A C 1
ATOM 753 O O . ASP A 1 100 ? -11.104 -6.266 -20.299 1.00 94.06 100 ASP A O 1
ATOM 757 N N . LEU A 1 101 ? -8.994 -5.516 -20.230 1.00 93.19 101 LEU A N 1
ATOM 758 C CA . LEU A 1 101 ? -8.414 -6.772 -19.744 1.00 93.19 101 LEU A CA 1
ATOM 759 C C . LEU A 1 101 ? -8.848 -7.092 -18.316 1.00 93.19 101 LEU A C 1
ATOM 761 O O . LEU A 1 101 ? -9.152 -8.248 -18.039 1.00 93.19 101 LEU A O 1
ATOM 765 N N . CYS A 1 102 ? -8.916 -6.103 -17.423 1.00 96.00 102 CYS A N 1
ATOM 766 C CA . CYS A 1 102 ? -9.399 -6.291 -16.056 1.00 96.00 102 CYS A CA 1
ATOM 767 C C . CYS A 1 102 ? -10.816 -6.879 -16.061 1.00 96.00 102 CYS A C 1
ATOM 769 O O . CYS A 1 102 ? -11.062 -7.882 -15.392 1.00 96.00 102 CYS A O 1
ATOM 771 N N . VAL A 1 103 ? -11.710 -6.347 -16.902 1.00 96.75 103 VAL A N 1
ATOM 772 C CA . VAL A 1 103 ? -13.068 -6.887 -17.073 1.00 96.75 103 VAL A CA 1
ATOM 773 C C . VAL A 1 103 ? -13.056 -8.270 -17.718 1.00 96.75 103 VAL A C 1
ATOM 775 O O . VAL A 1 103 ? -13.705 -9.189 -17.220 1.00 96.75 103 VAL A O 1
ATOM 778 N N . LYS A 1 104 ? -12.312 -8.440 -18.815 1.00 96.75 104 LYS A N 1
ATOM 779 C CA . LYS A 1 104 ? -12.276 -9.691 -19.586 1.00 96.75 104 LYS A CA 1
ATOM 780 C C . LYS A 1 104 ? -11.708 -10.865 -18.787 1.00 96.75 104 LYS A C 1
ATOM 782 O O . LYS A 1 104 ? -12.218 -11.976 -18.893 1.00 96.75 104 LYS A O 1
ATOM 787 N N . GLU A 1 105 ? -10.630 -10.634 -18.047 1.00 96.31 105 GLU A N 1
ATOM 788 C CA . GLU A 1 105 ? -9.931 -11.651 -17.256 1.00 96.31 105 GLU A CA 1
ATOM 789 C C . GLU A 1 105 ? -10.454 -11.723 -15.808 1.00 96.31 105 GLU A C 1
ATOM 791 O O . GLU A 1 105 ? -10.060 -12.619 -15.064 1.00 96.31 105 GLU A O 1
ATOM 796 N N . GLY A 1 106 ? -11.346 -10.813 -15.396 1.00 96.38 106 GLY A N 1
ATOM 797 C CA . GLY A 1 106 ? -11.917 -10.771 -14.047 1.00 96.38 106 GLY A CA 1
ATOM 798 C C . GLY A 1 106 ? -10.907 -10.396 -12.960 1.00 96.38 106 GLY A C 1
ATOM 799 O O . GLY A 1 106 ? -10.991 -10.910 -11.850 1.00 96.38 106 GLY A O 1
ATOM 800 N N . VAL A 1 107 ? -9.927 -9.546 -13.275 1.00 96.56 107 VAL A N 1
ATOM 801 C CA . VAL A 1 107 ? -8.780 -9.205 -12.410 1.00 96.56 107 VAL A CA 1
ATOM 802 C C . VAL A 1 107 ? -9.191 -8.177 -11.355 1.00 96.56 107 VAL A C 1
ATOM 804 O O . VAL A 1 107 ? -8.743 -7.031 -11.377 1.00 96.56 107 VAL A O 1
ATOM 807 N N . GLY A 1 108 ? -10.057 -8.589 -10.433 1.00 97.31 108 GLY A N 1
ATOM 808 C CA . GLY A 1 108 ? -10.619 -7.709 -9.417 1.00 97.31 108 GLY A CA 1
ATOM 809 C C . GLY A 1 108 ? -11.872 -6.979 -9.889 1.00 97.31 108 GLY A C 1
ATOM 810 O O . GLY A 1 108 ? -12.396 -7.206 -10.980 1.00 97.31 108 GLY A O 1
ATOM 811 N N . ASN A 1 109 ? -12.363 -6.099 -9.026 1.00 97.94 109 ASN A N 1
ATOM 812 C CA . ASN A 1 109 ? -13.459 -5.171 -9.300 1.00 97.94 109 ASN A CA 1
ATOM 813 C C . ASN A 1 109 ? -13.032 -3.701 -9.139 1.00 97.94 109 ASN A C 1
ATOM 815 O O . ASN A 1 109 ? -13.836 -2.811 -9.405 1.00 97.94 109 ASN A O 1
ATOM 819 N N . THR A 1 110 ? -11.779 -3.441 -8.756 1.00 98.25 110 THR A N 1
ATOM 820 C CA . THR A 1 110 ? -11.249 -2.102 -8.478 1.00 98.25 110 THR A CA 1
ATOM 821 C C . THR A 1 110 ? -9.939 -1.858 -9.224 1.00 98.25 110 THR A C 1
ATOM 823 O O . THR A 1 110 ? -9.079 -2.733 -9.306 1.00 98.25 110 THR A O 1
ATOM 826 N N . LEU A 1 111 ? -9.736 -0.639 -9.717 1.00 97.88 111 LEU A N 1
ATOM 827 C CA . LEU A 1 111 ? -8.445 -0.185 -10.233 1.00 97.88 111 LEU A CA 1
ATOM 828 C C . LEU A 1 111 ? -7.914 0.950 -9.360 1.00 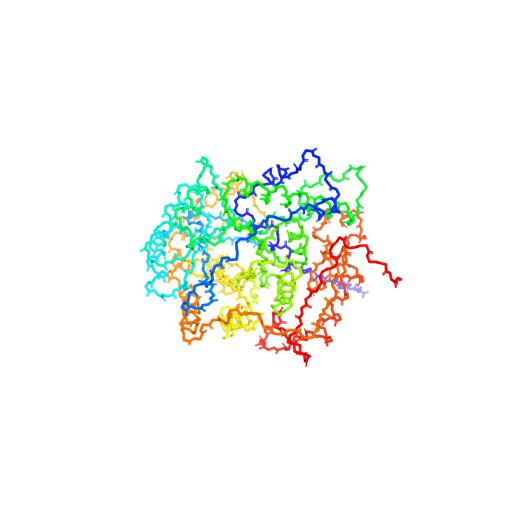97.88 111 LEU A C 1
ATOM 830 O O . LEU A 1 111 ? -8.628 1.915 -9.089 1.00 97.88 111 LEU A O 1
ATOM 834 N N . GLN A 1 112 ? -6.663 0.825 -8.919 1.00 97.62 112 GLN A N 1
ATOM 835 C CA . GLN A 1 112 ? -5.935 1.933 -8.309 1.00 97.62 112 GLN A CA 1
ATOM 836 C C . GLN A 1 112 ? -5.056 2.560 -9.389 1.00 97.62 112 GLN A C 1
ATOM 838 O O . GLN A 1 112 ? -4.283 1.864 -10.043 1.00 97.62 112 GLN A O 1
ATOM 843 N N . PHE A 1 113 ? -5.203 3.859 -9.622 1.00 96.06 113 PHE A N 1
ATOM 844 C CA . PHE A 1 113 ? -4.467 4.576 -10.664 1.00 96.06 113 PHE A CA 1
ATOM 845 C C . PHE A 1 113 ? -3.340 5.439 -10.077 1.00 96.06 113 PHE A C 1
ATOM 847 O O . PHE A 1 113 ? -3.511 6.058 -9.031 1.00 96.06 113 PHE A O 1
ATOM 854 N N . TRP A 1 114 ? -2.210 5.513 -10.789 1.00 92.75 114 TRP A N 1
ATOM 855 C CA . TRP A 1 114 ? -1.058 6.392 -10.493 1.00 92.75 114 TRP A CA 1
ATOM 856 C C . TRP A 1 114 ? -1.015 7.596 -11.457 1.00 92.75 114 TRP A C 1
ATOM 858 O O . TRP A 1 114 ? 0.024 8.222 -11.685 1.00 92.75 114 TRP A O 1
ATOM 868 N N . GLN A 1 115 ? -2.124 7.851 -12.152 1.00 92.69 115 GLN A N 1
ATOM 869 C CA . GLN A 1 115 ? -2.243 8.910 -13.149 1.00 92.69 115 GLN A CA 1
ATOM 870 C C . GLN A 1 115 ? -2.811 10.181 -12.513 1.00 92.69 115 GLN A C 1
ATOM 872 O O . GLN A 1 115 ? -3.475 10.143 -11.489 1.00 92.69 115 GLN A O 1
ATOM 877 N N . ASN A 1 116 ? -2.578 11.321 -13.164 1.00 94.06 116 ASN A N 1
ATOM 878 C CA . ASN A 1 116 ? -2.918 12.639 -12.629 1.00 94.06 116 ASN A CA 1
ATOM 879 C C . ASN A 1 116 ? -3.983 13.346 -13.475 1.00 94.06 116 ASN A C 1
ATOM 881 O O . ASN A 1 116 ? -4.123 13.083 -14.674 1.00 94.06 116 ASN A O 1
ATOM 885 N N . ASN A 1 117 ? -4.656 14.322 -12.864 1.00 95.44 117 ASN A N 1
ATOM 886 C CA . ASN A 1 117 ? -5.541 15.296 -13.507 1.00 95.44 117 ASN A CA 1
ATOM 887 C C . ASN A 1 117 ? -6.569 14.650 -14.465 1.00 95.44 117 ASN A C 1
ATOM 889 O O . ASN A 1 117 ? -7.231 13.679 -14.111 1.00 95.44 117 ASN A O 1
ATOM 893 N N . GLU A 1 118 ? -6.726 15.200 -15.672 1.00 95.88 118 GLU A N 1
ATOM 894 C CA . GLU A 1 118 ? -7.731 14.764 -16.650 1.00 95.88 118 GLU A CA 1
ATOM 895 C C . GLU A 1 118 ? -7.546 13.299 -17.058 1.00 95.88 118 GLU A C 1
ATOM 897 O O . GLU A 1 118 ? -8.521 12.610 -17.346 1.00 95.88 118 GLU A O 1
ATOM 902 N N . ASN A 1 119 ? -6.311 12.784 -17.035 1.00 94.12 119 ASN A N 1
ATOM 903 C CA . ASN A 1 119 ? -6.076 11.378 -17.337 1.00 94.12 119 ASN A CA 1
ATOM 904 C C . ASN A 1 119 ? -6.687 10.477 -16.253 1.00 94.12 119 ASN A C 1
ATOM 906 O O . ASN A 1 119 ? -7.400 9.533 -16.573 1.00 94.12 119 ASN A O 1
ATOM 910 N N . LEU A 1 120 ? -6.499 10.821 -14.973 1.00 95.62 120 LEU A N 1
ATOM 911 C CA . LEU A 1 120 ? -7.140 10.107 -13.866 1.00 95.62 120 LEU A CA 1
ATOM 912 C C . LEU A 1 120 ? -8.669 10.138 -13.973 1.00 95.62 120 LEU A C 1
ATOM 914 O O . LEU A 1 120 ? -9.318 9.103 -13.815 1.00 95.62 120 LEU A O 1
ATOM 918 N N . LEU A 1 121 ? -9.242 11.311 -14.268 1.00 97.50 121 LEU A N 1
ATOM 919 C CA . LEU A 1 121 ? -10.687 11.468 -14.436 1.00 97.50 121 LEU A CA 1
ATOM 920 C C . LEU A 1 121 ? -11.216 10.584 -15.571 1.00 97.50 121 LEU A C 1
ATOM 922 O O . LEU A 1 121 ? -12.158 9.820 -15.360 1.00 97.50 121 LEU A O 1
ATOM 926 N N . ASN A 1 122 ? -10.584 10.646 -16.745 1.00 97.00 122 ASN A N 1
ATOM 927 C CA . ASN A 1 122 ? -10.990 9.873 -17.918 1.00 97.00 122 ASN A CA 1
ATOM 928 C C . ASN A 1 122 ? -10.906 8.363 -17.663 1.00 97.00 122 ASN A C 1
ATOM 930 O O . ASN A 1 122 ? -11.847 7.635 -17.980 1.00 97.00 122 ASN A O 1
ATOM 934 N N . LEU A 1 123 ? -9.809 7.887 -17.069 1.00 96.69 123 LEU A N 1
ATOM 935 C CA . LEU A 1 123 ? -9.629 6.465 -16.762 1.00 96.69 123 LEU A CA 1
ATOM 936 C C . LEU A 1 123 ? -10.640 5.974 -15.729 1.00 96.69 123 LEU A C 1
ATOM 938 O O . LEU A 1 123 ? -11.263 4.934 -15.933 1.00 96.69 123 LEU A O 1
ATOM 942 N N . SER A 1 124 ? -10.883 6.759 -14.679 1.00 97.81 124 SER A N 1
ATOM 943 C CA . SER A 1 124 ? -11.879 6.419 -13.659 1.00 97.81 124 SER A CA 1
ATOM 944 C C . SER A 1 124 ? -13.291 6.359 -14.259 1.00 97.81 124 SER A C 1
ATOM 946 O O . SER A 1 124 ? -14.041 5.414 -14.017 1.00 97.81 124 SER A O 1
ATOM 948 N N . GLN A 1 125 ? -13.661 7.315 -15.120 1.00 98.06 125 GLN A N 1
ATOM 949 C CA . GLN A 1 125 ? -14.953 7.297 -15.819 1.00 98.06 125 GLN A CA 1
ATOM 950 C C . GLN A 1 125 ? -15.108 6.076 -16.733 1.00 98.06 125 GLN A C 1
ATOM 952 O O . GLN A 1 125 ? -16.178 5.464 -16.762 1.00 98.06 125 GLN A O 1
ATOM 957 N N . LYS A 1 126 ? -14.048 5.690 -17.452 1.00 97.56 126 LYS A N 1
ATOM 958 C CA . LYS A 1 126 ? -14.045 4.479 -18.283 1.00 97.56 126 LYS A CA 1
ATOM 959 C C . LYS A 1 126 ? -14.171 3.213 -17.439 1.00 97.56 126 LYS A C 1
ATOM 961 O O . LYS A 1 126 ? -14.988 2.359 -17.776 1.00 97.56 126 LYS A O 1
ATOM 966 N N . ALA A 1 127 ? -13.438 3.118 -16.329 1.00 98.00 127 ALA A N 1
ATOM 967 C CA . ALA A 1 127 ? -13.550 2.011 -15.382 1.00 98.00 127 ALA A CA 1
ATOM 968 C C . ALA A 1 127 ? -14.995 1.875 -14.867 1.00 98.00 127 ALA A C 1
ATOM 970 O O . ALA A 1 127 ? -15.596 0.806 -14.990 1.00 98.00 127 ALA A O 1
ATOM 971 N N . LYS A 1 128 ? -15.618 2.982 -14.440 1.00 97.75 128 LYS A N 1
ATOM 972 C CA . LYS A 1 128 ? -17.038 3.011 -14.046 1.00 97.75 128 LYS A CA 1
ATOM 973 C C . LYS A 1 128 ? -17.972 2.559 -15.167 1.00 97.75 128 LYS A C 1
ATOM 975 O O . LYS A 1 128 ? -18.882 1.771 -14.922 1.00 97.75 128 LYS A O 1
ATOM 980 N N . ALA A 1 129 ? -17.751 3.015 -16.400 1.00 97.94 129 ALA A N 1
ATOM 981 C CA . ALA A 1 129 ? -18.549 2.605 -17.559 1.00 97.94 129 ALA A CA 1
ATOM 982 C C . ALA A 1 129 ? -18.433 1.100 -17.876 1.00 97.94 129 ALA A C 1
ATOM 984 O O . ALA A 1 129 ? -19.272 0.557 -18.593 1.00 97.94 129 ALA A O 1
ATOM 985 N N . ARG A 1 130 ? -17.407 0.425 -17.349 1.00 97.69 130 ARG A N 1
ATOM 986 C CA . ARG A 1 130 ? -17.209 -1.028 -17.426 1.00 97.69 130 ARG A CA 1
ATOM 987 C C . ARG A 1 130 ? -17.653 -1.773 -16.161 1.00 97.69 130 ARG A C 1
ATOM 989 O O . ARG A 1 130 ? -17.458 -2.980 -16.076 1.00 97.69 130 ARG A O 1
ATOM 996 N N . GLY A 1 131 ? -18.267 -1.080 -15.200 1.00 96.62 131 GLY A N 1
ATOM 997 C CA . GLY A 1 131 ? -18.729 -1.665 -13.939 1.00 96.62 131 GLY A CA 1
ATOM 998 C C . GLY A 1 131 ? -17.624 -1.880 -12.902 1.00 96.62 131 GLY A C 1
ATOM 999 O O . GLY A 1 131 ? -17.823 -2.658 -11.974 1.00 96.62 131 GLY A O 1
ATOM 1000 N N . LEU A 1 132 ? -16.475 -1.216 -13.054 1.00 98.00 132 LEU A N 1
ATOM 1001 C CA . LEU A 1 132 ? -15.372 -1.253 -12.095 1.00 98.00 132 LEU A CA 1
ATOM 1002 C C . LEU A 1 132 ? -15.401 -0.037 -11.162 1.00 98.00 132 LEU A C 1
ATOM 1004 O O . LEU A 1 132 ? -15.875 1.045 -11.518 1.00 98.00 132 LEU A O 1
ATOM 1008 N N . TYR A 1 133 ? -14.823 -0.217 -9.981 1.00 98.06 133 TYR A N 1
ATOM 1009 C CA . TYR A 1 133 ? -14.555 0.832 -9.005 1.00 98.06 133 TYR A CA 1
ATOM 1010 C C . TYR A 1 133 ? -13.166 1.434 -9.227 1.00 98.06 133 TYR A C 1
ATOM 1012 O O . TYR A 1 133 ? -12.287 0.816 -9.831 1.00 98.06 133 TYR A O 1
ATOM 1020 N N . SER A 1 134 ? -12.962 2.656 -8.745 1.00 97.81 134 SER A N 1
ATOM 1021 C CA . SER A 1 134 ? -11.696 3.380 -8.874 1.00 97.81 134 SER A CA 1
ATOM 1022 C C . SER A 1 134 ? -11.233 3.943 -7.536 1.00 97.81 134 SER A C 1
ATOM 1024 O O . SER A 1 134 ? -12.024 4.432 -6.728 1.00 97.81 134 SER A O 1
ATOM 1026 N N . THR A 1 135 ? -9.925 3.909 -7.346 1.00 97.69 135 THR A N 1
ATOM 1027 C CA . THR A 1 135 ? -9.181 4.692 -6.358 1.00 97.69 135 THR A CA 1
ATOM 1028 C C . THR A 1 135 ? -7.907 5.195 -7.039 1.00 97.69 135 THR A C 1
ATOM 1030 O O . THR A 1 135 ? -7.627 4.862 -8.197 1.00 97.69 135 THR A O 1
ATOM 1033 N N . CYS A 1 136 ? -7.119 6.010 -6.361 1.00 97.19 136 CYS A N 1
ATOM 1034 C CA . CYS A 1 136 ? -5.809 6.409 -6.852 1.00 97.19 136 CYS A CA 1
ATOM 1035 C C .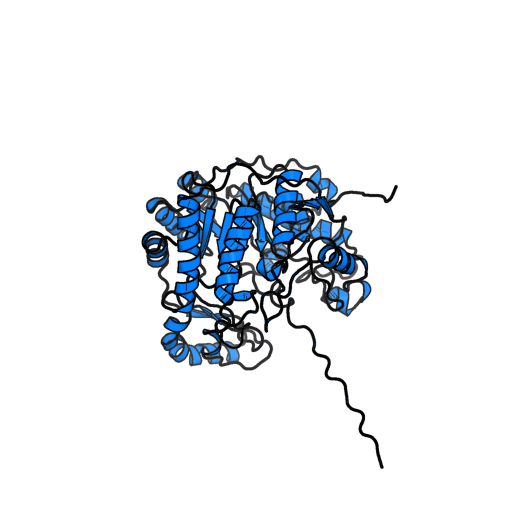 CYS A 1 136 ? -4.792 6.436 -5.730 1.00 97.19 136 CYS A C 1
ATOM 1037 O O . CYS A 1 136 ? -5.167 6.497 -4.563 1.00 97.19 136 CYS A O 1
ATOM 1039 N N . ILE A 1 137 ? -3.521 6.438 -6.109 1.00 95.19 137 ILE A N 1
ATOM 1040 C CA . ILE A 1 137 ? -2.410 6.633 -5.187 1.00 95.19 137 ILE A CA 1
ATOM 1041 C C . ILE A 1 137 ? -1.397 7.619 -5.766 1.00 95.19 137 ILE A C 1
ATOM 1043 O O . ILE A 1 137 ? -1.231 7.693 -6.989 1.00 95.19 137 ILE A O 1
ATOM 1047 N N . TYR A 1 138 ? -0.776 8.431 -4.906 1.00 91.38 138 TYR A N 1
ATOM 1048 C CA . TYR A 1 138 ? 0.231 9.443 -5.279 1.00 91.38 138 TYR A CA 1
ATOM 1049 C C . TYR A 1 138 ? -0.214 10.436 -6.363 1.00 91.38 138 TYR A C 1
ATOM 1051 O O . TYR A 1 138 ? 0.605 10.994 -7.100 1.00 91.38 138 TYR A O 1
ATOM 1059 N N . SER A 1 139 ? -1.522 10.621 -6.509 1.00 92.12 139 SER A N 1
ATOM 1060 C CA . SER A 1 139 ? -2.086 11.330 -7.647 1.00 92.12 139 SER A CA 1
ATOM 1061 C C . SER A 1 139 ? -2.299 12.815 -7.355 1.00 92.12 139 SER A C 1
ATOM 1063 O O . SER A 1 139 ? -2.552 13.240 -6.235 1.00 92.12 139 SER A O 1
ATOM 1065 N N . VAL A 1 140 ? -2.238 13.642 -8.390 1.00 91.56 140 VAL A N 1
ATOM 1066 C CA . VAL A 1 140 ? -2.464 15.087 -8.283 1.00 91.56 140 VAL A CA 1
ATOM 1067 C C . VAL A 1 140 ? -3.669 15.474 -9.123 1.00 91.56 140 VAL A C 1
ATOM 1069 O O . VAL A 1 140 ? -3.783 15.082 -10.288 1.00 91.56 140 VAL A O 1
ATOM 1072 N N . ALA A 1 141 ? -4.550 16.290 -8.549 1.00 91.94 141 ALA A N 1
ATOM 1073 C CA . ALA A 1 141 ? -5.699 16.862 -9.234 1.00 91.94 141 ALA A CA 1
ATOM 1074 C C . ALA A 1 141 ? -5.772 18.369 -8.982 1.00 91.94 141 ALA A C 1
ATOM 1076 O O . ALA A 1 141 ? -5.861 18.829 -7.847 1.00 91.94 141 ALA A O 1
ATOM 1077 N N . THR A 1 142 ? -5.776 19.139 -10.063 1.00 92.62 142 THR A N 1
ATOM 1078 C CA . THR A 1 142 ? -5.907 20.602 -10.050 1.00 92.62 142 THR A CA 1
ATOM 1079 C C . THR A 1 142 ? -7.259 21.025 -10.623 1.00 92.62 142 THR A C 1
ATOM 1081 O O . THR A 1 142 ? -8.028 20.191 -11.101 1.00 92.62 142 THR A O 1
ATOM 1084 N N . ASN A 1 143 ? -7.593 22.319 -10.560 1.00 92.50 143 ASN A N 1
ATOM 1085 C CA . ASN A 1 143 ? -8.768 22.891 -11.238 1.00 92.50 143 ASN A CA 1
ATOM 1086 C C . ASN A 1 143 ? -10.103 22.184 -10.911 1.00 92.50 143 ASN A C 1
ATOM 1088 O O . ASN A 1 143 ? -10.976 22.023 -11.766 1.00 92.50 143 ASN A O 1
ATOM 1092 N N . GLY A 1 144 ? -10.255 21.728 -9.662 1.00 95.44 144 GLY A N 1
ATOM 1093 C CA . GLY A 1 144 ? -11.462 21.051 -9.181 1.00 95.44 144 GLY A CA 1
ATOM 1094 C C . GLY A 1 144 ? -11.666 19.626 -9.708 1.00 95.44 144 GLY A C 1
ATOM 1095 O O . GLY A 1 144 ? -12.760 19.085 -9.550 1.00 95.44 144 GLY A O 1
ATOM 1096 N N . ILE A 1 145 ? -10.652 19.000 -10.318 1.00 97.00 145 ILE A N 1
ATOM 1097 C CA . ILE A 1 145 ? -10.755 17.634 -10.857 1.00 97.00 145 ILE A CA 1
ATOM 1098 C C . ILE A 1 145 ? -11.104 16.613 -9.766 1.00 97.00 145 ILE A C 1
ATOM 1100 O O . ILE A 1 145 ? -11.968 15.780 -10.010 1.00 97.00 145 ILE A O 1
ATOM 1104 N N . ALA A 1 146 ? -10.538 16.710 -8.558 1.00 96.69 146 ALA A N 1
ATOM 1105 C CA . ALA A 1 146 ? -10.872 15.812 -7.445 1.00 96.69 146 ALA A CA 1
ATOM 1106 C C . ALA A 1 146 ? -12.385 15.790 -7.149 1.00 96.69 146 ALA A C 1
ATOM 1108 O O . ALA A 1 146 ? -13.007 14.730 -7.149 1.00 96.69 146 ALA A O 1
ATOM 1109 N N . ARG A 1 147 ? -13.015 16.970 -7.045 1.00 96.69 147 ARG A N 1
ATOM 1110 C CA . ARG A 1 147 ? -14.478 17.098 -6.922 1.00 96.69 147 ARG A CA 1
ATOM 1111 C C . ARG A 1 147 ? -15.230 16.480 -8.097 1.00 96.69 147 ARG A C 1
ATOM 1113 O O . ARG A 1 147 ? -16.250 15.831 -7.877 1.00 96.69 147 ARG A O 1
ATOM 1120 N N . LYS A 1 148 ? -14.769 16.680 -9.338 1.00 97.69 148 LYS A N 1
ATOM 1121 C CA . LYS A 1 148 ? -15.401 16.079 -10.530 1.00 97.69 148 LYS A CA 1
ATOM 1122 C C . LYS A 1 148 ? -15.324 14.553 -10.501 1.00 97.69 148 LYS A C 1
ATOM 1124 O O . LYS A 1 148 ? -16.301 13.906 -10.867 1.00 97.69 148 LYS A O 1
ATOM 1129 N N . ILE A 1 149 ? -14.198 13.997 -10.050 1.00 97.06 149 ILE A N 1
ATOM 1130 C CA . ILE A 1 149 ? -14.018 12.558 -9.847 1.00 97.06 149 ILE A CA 1
ATOM 1131 C C . ILE A 1 149 ? -15.030 12.088 -8.799 1.00 97.06 149 ILE A C 1
ATOM 1133 O O . ILE A 1 149 ? -15.955 11.357 -9.140 1.00 97.06 149 ILE A O 1
ATOM 1137 N N . ALA A 1 150 ? -14.934 12.582 -7.564 1.00 94.88 150 ALA A N 1
ATOM 1138 C CA . ALA A 1 150 ? -15.780 12.121 -6.465 1.00 94.88 150 ALA A CA 1
ATOM 1139 C C . ALA A 1 150 ? -17.285 12.253 -6.779 1.00 94.88 150 ALA A C 1
ATOM 1141 O O . ALA A 1 150 ? -18.039 11.296 -6.622 1.00 94.88 150 ALA A O 1
ATOM 1142 N N . SER A 1 151 ? -17.728 13.403 -7.301 1.00 94.38 151 SER A N 1
ATOM 1143 C CA . SER A 1 151 ? -19.145 13.625 -7.637 1.00 94.38 151 SER A CA 1
ATOM 1144 C C . SER A 1 151 ? -19.617 12.856 -8.876 1.00 94.38 151 SER A C 1
ATOM 1146 O O . SER A 1 151 ? -20.732 12.338 -8.886 1.00 94.38 151 SER A O 1
ATOM 1148 N N . GLY A 1 152 ? -18.790 12.752 -9.920 1.00 95.50 152 GLY A N 1
ATOM 1149 C CA . GLY A 1 152 ? -19.152 12.068 -11.164 1.00 95.50 152 GLY A CA 1
ATOM 1150 C C . GLY A 1 152 ? -19.142 10.544 -11.034 1.00 95.50 152 GLY A C 1
ATOM 1151 O O . GLY A 1 152 ? -19.945 9.845 -11.666 1.00 95.50 152 GLY A O 1
ATOM 1152 N N . LEU A 1 153 ? -18.255 10.006 -10.197 1.00 95.56 153 LEU A N 1
ATOM 1153 C CA . LEU A 1 153 ? -18.176 8.576 -9.922 1.00 95.56 153 LEU A CA 1
ATOM 1154 C C . LEU A 1 153 ? -19.147 8.134 -8.824 1.00 95.56 153 LEU A C 1
ATOM 1156 O O . LEU A 1 153 ? -19.740 7.064 -8.986 1.00 95.56 153 LEU A O 1
ATOM 1160 N N . GLY A 1 154 ? -19.402 8.956 -7.803 1.00 93.25 154 GLY A N 1
ATOM 1161 C CA . GLY A 1 154 ? -20.245 8.580 -6.664 1.00 93.25 154 GLY A CA 1
ATOM 1162 C C . GLY A 1 154 ? -19.687 7.336 -5.973 1.00 93.25 154 GLY A C 1
ATOM 1163 O O . GLY A 1 154 ? -18.480 7.238 -5.777 1.00 93.25 154 GLY A O 1
ATOM 1164 N N . ASP A 1 155 ? -20.537 6.342 -5.710 1.00 92.12 155 ASP A N 1
ATOM 1165 C CA . ASP A 1 155 ? -20.155 5.073 -5.061 1.00 92.12 155 ASP A CA 1
ATOM 1166 C C . ASP A 1 155 ? -19.070 4.273 -5.809 1.00 92.12 155 ASP A C 1
ATOM 1168 O O . ASP A 1 155 ? -18.479 3.357 -5.245 1.00 92.12 155 ASP A O 1
ATOM 1172 N N . ALA A 1 156 ? -18.801 4.593 -7.080 1.00 95.62 156 ALA A N 1
ATOM 1173 C CA . ALA A 1 156 ? -17.715 3.977 -7.842 1.00 95.62 156 ALA A CA 1
ATOM 1174 C C . ALA A 1 156 ? -16.320 4.534 -7.483 1.00 95.62 156 ALA A C 1
ATOM 1176 O O . ALA A 1 156 ? -15.320 4.012 -7.974 1.00 95.62 156 ALA A O 1
ATOM 1177 N N . TRP A 1 157 ? -16.238 5.592 -6.667 1.00 96.38 157 TRP A N 1
ATOM 1178 C CA . TRP A 1 157 ? -14.994 6.197 -6.189 1.00 96.38 157 TRP A CA 1
ATOM 1179 C C . TRP A 1 157 ? -14.780 5.896 -4.707 1.00 96.38 157 TRP A C 1
ATOM 1181 O O . TRP A 1 157 ? -15.600 6.262 -3.866 1.00 96.38 157 TRP A O 1
ATOM 1191 N N . ILE A 1 158 ? -13.670 5.235 -4.383 1.00 95.50 158 ILE A N 1
ATOM 1192 C CA . ILE A 1 158 ? -13.409 4.756 -3.017 1.00 95.50 158 ILE A CA 1
ATOM 1193 C C . ILE A 1 158 ? -12.739 5.845 -2.167 1.00 95.50 158 ILE A C 1
ATOM 1195 O O . ILE A 1 158 ? -13.014 5.950 -0.969 1.00 95.50 158 ILE A O 1
ATOM 1199 N N . GLY A 1 159 ? -11.887 6.666 -2.783 1.00 95.25 159 GLY A N 1
ATOM 1200 C CA . GLY A 1 159 ? -11.117 7.704 -2.106 1.00 95.25 159 GLY A CA 1
ATOM 1201 C C . GLY A 1 159 ? -9.734 7.896 -2.717 1.00 95.25 159 GLY A C 1
ATOM 1202 O O . GLY A 1 159 ? -9.442 7.389 -3.800 1.00 95.25 159 GLY A O 1
ATOM 1203 N N . TYR A 1 160 ? -8.898 8.636 -2.002 1.00 96.69 160 TYR A N 1
ATOM 1204 C CA . TYR A 1 160 ? -7.518 8.928 -2.368 1.00 96.69 160 TYR A CA 1
ATOM 1205 C C . TYR A 1 160 ? -6.561 8.246 -1.396 1.00 96.69 160 TYR A C 1
ATOM 1207 O O . TYR A 1 160 ? -6.684 8.448 -0.194 1.00 96.69 160 TYR A O 1
ATOM 1215 N N . ASP A 1 161 ? -5.593 7.493 -1.898 1.00 96.81 161 ASP A N 1
ATOM 1216 C CA . ASP A 1 161 ? -4.494 6.951 -1.104 1.00 96.81 161 ASP A CA 1
ATOM 1217 C C . ASP A 1 161 ? -3.250 7.841 -1.258 1.00 96.81 161 ASP A C 1
ATOM 1219 O O . ASP A 1 161 ? -2.781 8.081 -2.372 1.00 96.81 161 ASP A O 1
ATOM 1223 N N . PHE A 1 162 ? -2.698 8.378 -0.169 1.00 94.56 162 PHE A N 1
ATOM 1224 C CA . PHE A 1 162 ? -1.441 9.132 -0.273 1.00 94.56 162 PHE A CA 1
ATOM 1225 C C . PHE A 1 162 ? -0.198 8.232 -0.286 1.00 94.56 162 PHE A C 1
ATOM 1227 O O . PHE A 1 162 ? 0.889 8.752 -0.526 1.00 94.56 162 PHE A O 1
ATOM 1234 N N . GLY A 1 163 ? -0.347 6.918 -0.095 1.00 91.00 163 GLY A N 1
ATOM 1235 C CA . GLY A 1 163 ? 0.741 5.944 -0.080 1.00 91.00 163 GLY A CA 1
ATOM 1236 C C . GLY A 1 163 ? 1.731 6.143 1.067 1.00 91.00 163 GLY A C 1
ATOM 1237 O O . GLY A 1 163 ? 1.463 6.865 2.023 1.00 91.00 163 GLY A O 1
ATOM 1238 N N . GLU A 1 164 ? 2.930 5.586 0.932 1.00 84.56 164 GLU A N 1
ATOM 1239 C CA . GLU A 1 164 ? 4.059 5.741 1.857 1.00 84.56 164 GLU A CA 1
ATOM 1240 C C . GLU A 1 164 ? 4.725 7.136 1.739 1.00 84.56 164 GLU A C 1
ATOM 1242 O O . GLU A 1 164 ? 5.954 7.280 1.755 1.00 84.56 164 GLU A O 1
ATOM 1247 N N . ARG A 1 165 ? 3.925 8.202 1.571 1.00 82.94 165 ARG A N 1
ATOM 1248 C CA . ARG A 1 165 ? 4.390 9.592 1.383 1.00 82.94 165 ARG A CA 1
ATOM 1249 C C . ARG A 1 165 ? 5.212 10.077 2.571 1.00 82.94 165 ARG A C 1
ATOM 1251 O O . ARG A 1 165 ? 6.217 10.778 2.388 1.00 82.94 165 ARG A O 1
ATOM 1258 N N . TYR A 1 166 ? 4.790 9.720 3.780 1.00 81.12 166 TYR A N 1
ATOM 1259 C CA . TYR A 1 166 ? 5.401 10.210 5.004 1.00 81.12 166 TYR A CA 1
ATOM 1260 C C . TYR A 1 166 ? 6.355 9.190 5.609 1.00 81.12 166 TYR A C 1
ATOM 1262 O O . TYR A 1 166 ? 6.028 8.041 5.873 1.00 81.12 166 TYR A O 1
ATOM 1270 N N . ASN A 1 167 ? 7.559 9.670 5.891 1.00 73.81 167 ASN A N 1
ATOM 1271 C CA . ASN A 1 167 ? 8.491 9.028 6.796 1.00 73.81 167 ASN A CA 1
ATOM 1272 C C . ASN A 1 167 ? 9.050 10.081 7.757 1.00 73.81 167 ASN A C 1
ATOM 1274 O O . ASN A 1 167 ? 8.936 11.293 7.523 1.00 73.81 167 ASN A O 1
ATOM 1278 N N . PHE A 1 168 ? 9.655 9.623 8.845 1.00 72.69 168 PHE A N 1
ATOM 1279 C CA . PHE A 1 168 ? 10.233 10.512 9.849 1.00 72.69 168 PHE A CA 1
ATOM 1280 C C . PHE A 1 168 ? 11.627 11.023 9.472 1.00 72.69 168 PHE A C 1
ATOM 1282 O O . PHE A 1 168 ? 12.151 11.889 10.166 1.00 72.69 168 PHE A O 1
ATOM 1289 N N . SER A 1 169 ? 12.269 10.489 8.423 1.00 61.44 169 SER A N 1
ATOM 1290 C CA . SER A 1 169 ? 13.731 10.559 8.361 1.00 61.44 169 SER A CA 1
ATOM 1291 C C . SER A 1 169 ? 14.404 11.316 7.239 1.00 61.44 169 SER A C 1
ATOM 1293 O O . SER A 1 169 ? 15.598 11.553 7.381 1.00 61.44 169 SER A O 1
ATOM 1295 N N . LEU A 1 170 ? 13.758 11.705 6.142 1.00 51.88 170 LEU A N 1
ATOM 1296 C CA . LEU A 1 170 ? 14.593 12.010 4.972 1.00 51.88 170 LEU A CA 1
ATOM 1297 C C . LEU A 1 170 ? 14.948 13.470 4.695 1.00 51.88 170 LEU A C 1
ATOM 1299 O O . LEU A 1 170 ? 15.873 13.669 3.917 1.00 51.88 170 LEU A O 1
ATOM 1303 N N . TYR A 1 171 ? 14.314 14.490 5.289 1.00 51.03 171 TYR A N 1
ATOM 1304 C CA . TYR A 1 171 ? 14.561 15.875 4.824 1.00 51.03 171 TYR A CA 1
ATOM 1305 C C . TYR A 1 171 ? 14.446 16.977 5.876 1.00 51.03 171 TYR A C 1
ATOM 1307 O O . TYR A 1 171 ? 14.140 18.122 5.531 1.00 51.03 171 TYR A O 1
ATOM 1315 N N . GLN A 1 172 ? 14.681 16.665 7.148 1.00 59.03 172 GLN A N 1
ATOM 1316 C CA . GLN A 1 172 ? 14.538 17.664 8.204 1.00 59.03 172 GLN A CA 1
ATOM 1317 C C . GLN A 1 172 ? 15.894 18.075 8.751 1.00 59.03 172 GLN A C 1
ATOM 1319 O O . GLN A 1 172 ? 16.663 17.257 9.251 1.00 59.03 172 GLN A O 1
ATOM 1324 N N . ASN A 1 173 ? 16.181 19.373 8.636 1.00 59.41 173 ASN A N 1
ATOM 1325 C CA . ASN A 1 173 ? 17.291 19.960 9.358 1.00 59.41 173 ASN A CA 1
ATOM 1326 C C . ASN A 1 173 ? 16.904 20.047 10.842 1.00 59.41 173 ASN A C 1
ATOM 1328 O O . ASN A 1 173 ? 16.055 20.851 11.233 1.00 59.41 173 ASN A O 1
ATOM 1332 N N . TRP A 1 174 ? 17.521 19.187 11.645 1.00 63.16 174 TRP A N 1
ATOM 1333 C CA . TRP A 1 174 ? 17.337 19.111 13.092 1.00 63.16 174 TRP A CA 1
ATOM 1334 C C . TRP A 1 174 ? 18.346 19.956 13.884 1.00 63.16 174 TRP A C 1
ATOM 1336 O O . TRP A 1 174 ? 18.324 19.938 15.118 1.00 63.16 174 TRP A O 1
ATOM 1346 N N . GLU A 1 175 ? 19.241 20.687 13.212 1.00 58.84 175 GLU A N 1
ATOM 1347 C CA . GLU A 1 175 ? 20.260 21.505 13.873 1.00 58.84 175 GLU A CA 1
ATOM 1348 C C . GLU A 1 175 ? 19.629 22.494 14.863 1.00 58.84 175 GLU A C 1
ATOM 1350 O O . GLU A 1 175 ? 18.741 23.277 14.529 1.00 58.84 175 GLU A O 1
ATOM 1355 N N . GLY A 1 176 ? 20.085 22.432 16.118 1.00 54.72 176 GLY A N 1
ATOM 1356 C CA . GLY A 1 176 ? 19.662 23.342 17.186 1.00 54.72 176 GLY A CA 1
ATOM 1357 C C . GLY A 1 176 ? 18.240 23.136 17.725 1.00 54.72 176 GLY A C 1
ATOM 1358 O O . GLY A 1 176 ? 17.829 23.905 18.590 1.00 54.72 176 GLY A O 1
ATOM 1359 N N . ARG A 1 177 ? 17.489 22.124 17.262 1.00 56.16 177 ARG A N 1
ATOM 1360 C CA . ARG A 1 177 ? 16.056 21.965 17.592 1.00 56.16 177 ARG A CA 1
ATOM 1361 C C . ARG A 1 177 ? 15.736 21.124 18.829 1.00 56.16 177 ARG A C 1
ATOM 1363 O O . ARG A 1 177 ? 14.609 21.196 19.295 1.00 56.16 177 ARG A O 1
ATOM 1370 N N . GLY A 1 178 ? 16.697 20.373 19.376 1.00 64.00 178 GLY A N 1
ATOM 1371 C CA . GLY A 1 178 ? 16.443 19.430 20.473 1.00 64.00 178 GLY A CA 1
ATOM 1372 C C . GLY A 1 178 ? 15.502 18.308 20.026 1.00 64.00 178 GLY A C 1
ATOM 1373 O O . GLY A 1 178 ? 14.287 18.451 20.061 1.00 64.00 178 GLY A O 1
ATOM 1374 N N . VAL A 1 179 ? 16.055 17.187 19.562 1.00 76.56 179 VAL A N 1
ATOM 1375 C CA . VAL A 1 179 ? 15.244 16.120 18.955 1.00 76.56 179 VAL A CA 1
ATOM 1376 C C . VAL A 1 179 ? 14.780 15.117 20.006 1.00 76.56 179 VAL A C 1
ATOM 1378 O O . VAL A 1 179 ? 15.602 14.546 20.723 1.00 76.56 179 VAL A O 1
ATOM 1381 N N . SER A 1 180 ? 13.473 14.867 20.056 1.00 84.69 180 SER A N 1
ATOM 1382 C CA . SER A 1 180 ? 12.837 13.812 20.849 1.00 84.69 180 SER A CA 1
ATOM 1383 C C . SER A 1 180 ? 11.845 13.026 19.986 1.00 84.69 180 SER A C 1
ATOM 1385 O O . SER A 1 180 ? 11.447 13.487 18.916 1.00 84.69 180 SER A O 1
ATOM 1387 N N . LEU A 1 181 ? 11.425 11.844 20.448 1.00 86.12 181 LEU A N 1
ATOM 1388 C CA . LEU A 1 181 ? 10.373 11.069 19.775 1.00 86.12 181 LEU A CA 1
ATOM 1389 C C . LEU A 1 181 ? 9.041 11.837 19.725 1.00 86.12 181 LEU A C 1
ATOM 1391 O O . LEU A 1 181 ? 8.352 11.783 18.715 1.00 86.12 181 LEU A O 1
ATOM 1395 N N . GLY A 1 182 ? 8.715 12.603 20.773 1.00 87.06 182 GLY A N 1
ATOM 1396 C CA . GLY A 1 182 ? 7.530 13.467 20.788 1.00 87.06 182 GLY A CA 1
ATOM 1397 C C . GLY A 1 182 ? 7.594 14.558 19.718 1.00 87.06 182 GLY A C 1
ATOM 1398 O O . GLY A 1 182 ? 6.672 14.689 18.925 1.00 87.06 182 GLY A O 1
ATOM 1399 N N . ALA A 1 183 ? 8.729 15.258 19.605 1.00 82.50 183 ALA A N 1
ATOM 1400 C CA . ALA A 1 183 ? 8.913 16.283 18.575 1.00 82.50 183 ALA A CA 1
ATOM 1401 C C . ALA A 1 183 ? 8.825 15.708 17.147 1.00 82.50 183 ALA A C 1
ATOM 1403 O O . ALA A 1 183 ? 8.338 16.378 16.238 1.00 82.50 183 ALA A O 1
ATOM 1404 N N . LEU A 1 184 ? 9.281 14.465 16.948 1.00 83.56 184 LEU A N 1
ATOM 1405 C CA . LEU A 1 184 ? 9.119 13.746 15.683 1.00 83.56 184 LEU A CA 1
ATOM 1406 C C . LEU A 1 184 ? 7.660 13.419 15.377 1.00 83.56 184 LEU A C 1
ATOM 1408 O O . LEU A 1 184 ? 7.231 13.584 14.240 1.00 83.56 184 LEU A O 1
ATOM 1412 N N . VAL A 1 185 ? 6.916 12.942 16.374 1.00 88.81 185 VAL A N 1
ATOM 1413 C CA . VAL A 1 185 ? 5.491 12.631 16.237 1.00 88.81 185 VAL A CA 1
ATOM 1414 C C . VAL A 1 185 ? 4.686 13.885 15.935 1.00 88.81 185 VAL A C 1
ATOM 1416 O O . VAL A 1 185 ? 3.905 13.863 14.987 1.00 88.81 185 VAL A O 1
ATOM 1419 N N . ASP A 1 186 ? 4.910 14.978 16.667 1.00 87.31 186 ASP A N 1
ATOM 1420 C CA . ASP A 1 186 ? 4.215 16.243 16.422 1.00 87.31 186 ASP A CA 1
ATOM 1421 C C . ASP A 1 186 ? 4.452 16.705 14.984 1.00 87.31 186 ASP A C 1
ATOM 1423 O O . ASP A 1 186 ? 3.509 16.984 14.247 1.00 87.31 186 ASP A O 1
ATOM 1427 N N . GLU A 1 187 ? 5.708 16.737 14.539 1.00 85.38 187 GLU A N 1
ATOM 1428 C CA . GLU A 1 187 ? 6.051 17.125 13.173 1.00 85.38 187 GLU A CA 1
ATOM 1429 C C . GLU A 1 187 ? 5.390 16.213 12.126 1.00 85.38 187 GLU A C 1
ATOM 1431 O O . GLU A 1 187 ? 4.779 16.703 11.170 1.00 85.38 187 GLU A O 1
ATOM 1436 N N . TYR A 1 188 ? 5.478 14.897 12.321 1.00 87.81 188 TYR A N 1
ATOM 1437 C CA . TYR A 1 188 ? 4.922 13.906 11.407 1.00 87.81 188 TYR A CA 1
ATOM 1438 C C . TYR A 1 188 ? 3.403 14.047 11.295 1.00 87.81 188 TYR A C 1
ATOM 1440 O O . TYR A 1 188 ? 2.868 14.160 10.189 1.00 87.81 188 TYR A O 1
ATOM 1448 N N . MET A 1 189 ? 2.709 14.131 12.432 1.00 92.00 189 MET A N 1
ATOM 1449 C CA . MET A 1 189 ? 1.261 14.314 12.474 1.00 92.00 189 MET A CA 1
ATOM 1450 C C . MET A 1 189 ? 0.834 15.642 11.864 1.00 92.00 189 MET A C 1
ATOM 1452 O O . MET A 1 189 ? -0.183 15.679 11.183 1.00 92.00 189 MET A O 1
ATOM 1456 N N . ASN A 1 190 ? 1.600 16.718 12.046 1.00 91.00 190 ASN A N 1
ATOM 1457 C CA . ASN A 1 190 ? 1.313 18.005 11.416 1.00 91.00 190 ASN A CA 1
ATOM 1458 C C . ASN A 1 190 ? 1.316 17.914 9.884 1.00 91.00 190 ASN A C 1
ATOM 1460 O O . ASN A 1 190 ? 0.402 18.439 9.244 1.00 91.00 190 ASN A O 1
ATOM 1464 N N . ARG A 1 191 ? 2.310 17.233 9.294 1.00 90.38 191 ARG A N 1
ATOM 1465 C CA . ARG A 1 191 ? 2.373 17.026 7.838 1.00 90.38 191 ARG A CA 1
ATOM 1466 C C . ARG A 1 191 ? 1.196 16.200 7.334 1.00 90.38 191 ARG A C 1
ATOM 1468 O O . ARG A 1 191 ? 0.533 16.608 6.382 1.00 90.38 191 ARG A O 1
ATOM 1475 N N . VAL A 1 192 ? 0.906 15.080 8.000 1.00 92.75 192 VAL A N 1
ATOM 1476 C CA . VAL A 1 192 ? -0.234 14.222 7.640 1.00 92.75 192 VAL A CA 1
ATOM 1477 C C . VAL A 1 192 ? -1.545 14.996 7.778 1.00 92.75 192 VAL A C 1
ATOM 1479 O O . VAL A 1 192 ? -2.341 15.024 6.845 1.00 92.75 192 VAL A O 1
ATOM 1482 N N . HIS A 1 193 ? -1.757 15.674 8.907 1.00 94.12 193 HIS A N 1
ATOM 1483 C CA . HIS A 1 193 ? -2.978 16.421 9.199 1.00 94.12 193 HIS A CA 1
ATOM 1484 C C . HIS A 1 193 ? -3.235 17.518 8.165 1.00 94.12 193 HIS A C 1
ATOM 1486 O O . HIS A 1 193 ? -4.342 17.622 7.632 1.00 94.12 193 HIS A O 1
ATOM 1492 N N . LYS A 1 194 ? -2.203 18.307 7.836 1.00 92.62 194 LYS A N 1
ATOM 1493 C CA . LYS A 1 194 ? -2.295 19.339 6.800 1.00 92.62 194 LYS A CA 1
ATOM 1494 C C . LYS A 1 194 ? -2.694 18.726 5.460 1.00 92.62 194 LYS A C 1
ATOM 1496 O O . LYS A 1 194 ? -3.647 19.193 4.843 1.00 92.62 194 LYS A O 1
ATOM 1501 N N . HIS A 1 195 ? -2.013 17.664 5.040 1.00 93.44 195 HIS A N 1
ATOM 1502 C CA . HIS A 1 195 ? -2.261 17.040 3.745 1.00 93.44 195 HIS A CA 1
ATOM 1503 C C . HIS A 1 195 ? -3.642 16.398 3.646 1.00 93.44 195 HIS A C 1
ATOM 1505 O O . HIS A 1 195 ? -4.351 16.617 2.666 1.00 93.44 195 HIS A O 1
ATOM 1511 N N . VAL A 1 196 ? -4.074 15.671 4.679 1.00 94.31 196 VAL A N 1
ATOM 1512 C CA . VAL A 1 196 ? -5.445 15.153 4.766 1.00 94.31 196 VAL A CA 1
ATOM 1513 C C . VAL A 1 196 ? -6.431 16.322 4.666 1.00 94.31 196 VAL A C 1
ATOM 1515 O O . VAL A 1 196 ? -7.312 16.310 3.809 1.00 94.31 196 VAL A O 1
ATOM 1518 N N . GLY A 1 197 ? -6.242 17.392 5.442 1.00 93.56 197 GLY A N 1
ATOM 1519 C CA . GLY A 1 197 ? -7.081 18.593 5.366 1.00 93.56 197 GLY A CA 1
ATOM 1520 C C . GLY A 1 197 ? -7.168 19.188 3.954 1.00 93.56 197 GLY A C 1
ATOM 1521 O O . GLY A 1 197 ? -8.262 19.501 3.475 1.00 93.56 197 GLY A O 1
ATOM 1522 N N . GLU A 1 198 ? -6.042 19.284 3.249 1.00 94.00 198 GLU A N 1
ATOM 1523 C CA . GLU A 1 198 ? -5.973 19.751 1.860 1.00 94.00 198 GLU A CA 1
ATOM 1524 C C . GLU A 1 198 ? -6.696 18.810 0.886 1.00 94.00 198 GLU A C 1
ATOM 1526 O O . GLU A 1 198 ? -7.424 19.278 0.003 1.00 94.00 198 GLU A O 1
ATOM 1531 N N . LEU A 1 199 ? -6.573 17.491 1.062 1.00 94.56 199 LEU A N 1
ATOM 1532 C CA . LEU A 1 199 ? -7.268 16.504 0.235 1.00 94.56 199 LEU A CA 1
ATOM 1533 C C . LEU A 1 199 ? -8.794 16.600 0.406 1.00 94.56 199 LEU A C 1
ATOM 1535 O O . LEU A 1 199 ? -9.547 16.621 -0.579 1.00 94.56 199 LEU A O 1
ATOM 1539 N N . HIS A 1 200 ? -9.262 16.749 1.644 1.00 94.31 200 HIS A N 1
ATOM 1540 C CA . HIS A 1 200 ? -10.674 16.997 1.935 1.00 94.31 200 HIS A CA 1
ATOM 1541 C C . HIS A 1 200 ? -11.148 18.324 1.332 1.00 94.31 200 HIS A C 1
ATOM 1543 O O . HIS A 1 200 ? -12.189 18.367 0.669 1.00 94.31 200 HIS A O 1
ATOM 1549 N N . ALA A 1 201 ? -10.365 19.397 1.478 1.00 93.94 201 ALA A N 1
ATOM 1550 C CA . ALA A 1 201 ? -10.676 20.707 0.907 1.00 93.94 201 ALA A CA 1
ATOM 1551 C C . ALA A 1 201 ? -10.716 20.685 -0.632 1.00 93.94 201 ALA A C 1
ATOM 1553 O O . ALA A 1 201 ? -11.515 21.403 -1.249 1.00 93.94 201 ALA A O 1
ATOM 1554 N N . ALA A 1 202 ? -9.911 19.835 -1.272 1.00 94.94 202 ALA A N 1
ATOM 1555 C CA . ALA A 1 202 ? -9.938 19.593 -2.714 1.00 94.94 202 ALA A CA 1
ATOM 1556 C C . ALA A 1 202 ? -11.118 18.706 -3.158 1.00 94.94 202 ALA A C 1
ATOM 1558 O O . ALA A 1 202 ? -11.509 18.759 -4.327 1.00 94.94 202 ALA A O 1
ATOM 1559 N N . GLY A 1 203 ? -11.739 17.970 -2.230 1.00 94.62 203 GLY A N 1
ATOM 1560 C CA . GLY A 1 203 ? -12.925 17.142 -2.452 1.00 94.62 203 GLY A CA 1
ATOM 1561 C C . GLY A 1 203 ? -12.620 15.727 -2.934 1.00 94.62 203 GLY A C 1
ATOM 1562 O O . GLY A 1 203 ? -13.370 15.203 -3.755 1.00 94.62 203 GLY A O 1
ATOM 1563 N N . TRP A 1 204 ? -11.532 15.125 -2.450 1.00 94.75 204 TRP A N 1
ATOM 1564 C CA . TRP A 1 204 ? -11.141 13.753 -2.795 1.00 94.75 204 TRP A CA 1
ATOM 1565 C C . TRP A 1 204 ? -12.023 12.656 -2.175 1.00 94.75 204 TRP A C 1
ATOM 1567 O O . TRP A 1 204 ? -12.032 11.535 -2.682 1.00 94.75 204 TRP A O 1
ATOM 1577 N N . GLY A 1 205 ? -12.802 12.972 -1.138 1.00 93.19 205 GLY A N 1
ATOM 1578 C CA . GLY A 1 205 ? -13.594 11.989 -0.394 1.00 93.19 205 GLY A CA 1
ATOM 1579 C C . GLY A 1 205 ? -12.787 11.390 0.755 1.00 93.19 205 GLY A C 1
ATOM 1580 O O . GLY A 1 205 ? -12.068 12.130 1.416 1.00 93.19 205 GLY A O 1
ATOM 1581 N N . ASN A 1 206 ? -12.923 10.081 0.986 1.00 94.50 206 ASN A N 1
ATOM 1582 C CA . ASN A 1 206 ? -12.130 9.380 2.000 1.00 94.50 206 ASN A CA 1
ATOM 1583 C C . ASN A 1 206 ? -10.636 9.446 1.659 1.00 94.50 206 ASN A C 1
ATOM 1585 O O . ASN A 1 206 ? -10.270 9.328 0.481 1.00 94.50 206 ASN A O 1
ATOM 1589 N N . VAL A 1 207 ? -9.790 9.535 2.683 1.00 96.12 207 VAL A N 1
ATOM 1590 C CA . VAL A 1 207 ? -8.337 9.464 2.548 1.00 96.12 207 VAL A CA 1
ATOM 1591 C C . VAL A 1 207 ? -7.818 8.151 3.138 1.00 96.12 207 VAL A C 1
ATOM 1593 O O . VAL A 1 207 ? -8.196 7.720 4.230 1.00 96.12 207 VAL A O 1
ATOM 1596 N N . MET A 1 208 ? -6.960 7.485 2.374 1.00 96.56 208 MET A N 1
ATOM 1597 C CA . MET A 1 208 ? -6.273 6.256 2.750 1.00 96.56 208 MET A CA 1
ATOM 1598 C C . MET A 1 208 ? -4.793 6.550 2.982 1.00 96.56 208 MET A C 1
ATOM 1600 O O . MET A 1 208 ? -4.220 7.419 2.320 1.00 96.56 208 MET A O 1
ATOM 1604 N N . ALA A 1 209 ? -4.200 5.801 3.904 1.00 95.25 209 ALA A N 1
ATOM 1605 C CA . ALA A 1 209 ? -2.762 5.783 4.124 1.00 95.25 209 ALA A CA 1
ATOM 1606 C C . ALA A 1 209 ? -2.269 4.365 3.900 1.00 95.25 209 ALA A C 1
ATOM 1608 O O . ALA A 1 209 ? -2.711 3.454 4.612 1.00 95.25 209 ALA A O 1
ATOM 1609 N N . THR A 1 210 ? -1.361 4.196 2.943 1.00 94.75 210 THR A N 1
ATOM 1610 C CA . THR A 1 210 ? -0.607 2.957 2.807 1.00 94.75 210 THR A CA 1
ATOM 1611 C C . THR A 1 210 ? 0.742 3.076 3.513 1.00 94.75 210 THR A C 1
ATOM 1613 O O . THR A 1 210 ? 1.554 3.922 3.159 1.00 94.75 210 THR A O 1
ATOM 1616 N N . SER A 1 211 ? 0.964 2.239 4.534 1.00 91.62 211 SER A N 1
ATOM 1617 C CA . SER A 1 211 ? 2.172 2.277 5.370 1.00 91.62 211 SER A CA 1
ATOM 1618 C C . SER A 1 211 ? 2.700 0.888 5.731 1.00 91.62 211 SER A C 1
ATOM 1620 O O . SER A 1 211 ? 1.952 -0.045 6.028 1.00 91.62 211 SER A O 1
ATOM 1622 N N . ALA A 1 212 ? 4.028 0.768 5.765 1.00 89.88 212 ALA A N 1
ATOM 1623 C CA . ALA A 1 212 ? 4.766 -0.472 6.024 1.00 89.88 212 ALA A CA 1
ATOM 1624 C C . ALA A 1 212 ? 5.277 -0.620 7.471 1.00 89.88 212 ALA A C 1
ATOM 1626 O O . ALA A 1 212 ? 6.139 -1.455 7.750 1.00 89.88 212 ALA A O 1
ATOM 1627 N N . ASN A 1 213 ? 4.831 0.222 8.402 1.00 89.00 213 ASN A N 1
ATOM 1628 C CA . ASN A 1 213 ? 5.356 0.229 9.765 1.00 89.00 213 ASN A CA 1
ATOM 1629 C C . ASN A 1 213 ? 4.298 0.669 10.787 1.00 89.00 213 ASN A C 1
ATOM 1631 O O . ASN A 1 213 ? 3.139 0.906 10.446 1.00 89.00 213 ASN A O 1
ATOM 1635 N N . PHE A 1 214 ? 4.692 0.718 12.057 1.00 91.50 214 PHE A N 1
ATOM 1636 C CA . PHE A 1 214 ? 3.771 0.981 13.151 1.00 91.50 214 PHE A CA 1
ATOM 1637 C C . PHE A 1 214 ? 3.245 2.416 13.217 1.00 91.50 214 PHE A C 1
ATOM 1639 O O . PHE A 1 214 ? 2.245 2.612 13.896 1.00 91.50 214 PHE A O 1
ATOM 1646 N N . SER A 1 215 ? 3.835 3.375 12.496 1.00 90.62 215 SER A N 1
ATOM 1647 C CA . SER A 1 215 ? 3.398 4.777 12.484 1.00 90.62 215 SER A CA 1
ATOM 1648 C C . SER A 1 215 ? 2.072 5.038 11.782 1.00 90.62 215 SER A C 1
ATOM 1650 O O . SER A 1 215 ? 1.571 6.160 11.837 1.00 90.62 215 SER A O 1
ATOM 1652 N N . LEU A 1 216 ? 1.485 4.016 11.152 1.00 94.38 216 LEU A N 1
ATOM 1653 C CA . LEU A 1 216 ? 0.139 4.084 10.585 1.00 94.38 216 LEU A CA 1
ATOM 1654 C C . LEU A 1 216 ? -0.905 4.524 11.627 1.00 94.38 216 LEU A C 1
ATOM 1656 O O . LEU A 1 216 ? -1.904 5.151 11.282 1.00 94.38 216 LEU A O 1
ATOM 1660 N N . ASP A 1 217 ? -0.679 4.240 12.912 1.00 95.88 217 ASP A N 1
ATOM 1661 C CA . ASP A 1 217 ? -1.553 4.723 13.979 1.00 95.88 217 ASP A CA 1
ATOM 1662 C C . ASP A 1 217 ? -1.521 6.248 14.143 1.00 95.88 217 ASP A C 1
ATOM 1664 O O . ASP A 1 217 ? -2.578 6.857 14.298 1.00 95.88 217 ASP A O 1
ATOM 1668 N N . TYR A 1 218 ? -0.355 6.879 14.008 1.00 95.44 218 TYR A N 1
ATOM 1669 C CA . TYR A 1 218 ? -0.216 8.335 13.980 1.00 95.44 218 TYR A CA 1
ATOM 1670 C C . TYR A 1 218 ? -0.805 8.954 12.708 1.00 95.44 218 TYR A C 1
ATOM 1672 O O . TYR A 1 218 ? -1.365 10.048 12.770 1.00 95.44 218 TYR A O 1
ATOM 1680 N N . GLU A 1 219 ? -0.753 8.262 11.566 1.00 95.50 219 GLU A N 1
ATOM 1681 C CA . GLU A 1 219 ? -1.416 8.724 10.334 1.00 95.50 219 GLU A CA 1
ATOM 1682 C C . GLU A 1 219 ? -2.938 8.716 10.477 1.00 95.50 219 GLU A C 1
ATOM 1684 O O . GLU A 1 219 ? -3.623 9.657 10.055 1.00 95.50 219 GLU A O 1
ATOM 1689 N N . VAL A 1 220 ? -3.474 7.667 11.107 1.00 96.25 220 VAL A N 1
ATOM 1690 C CA . VAL A 1 220 ? -4.886 7.598 11.481 1.00 96.25 220 VAL A CA 1
ATOM 1691 C C . VAL A 1 220 ? -5.201 8.692 12.490 1.00 96.25 220 VAL A C 1
ATOM 1693 O O . VAL A 1 220 ? -6.122 9.465 12.236 1.00 96.25 220 VAL A O 1
ATOM 1696 N N . ALA A 1 221 ? -4.437 8.837 13.576 1.00 95.44 221 ALA A N 1
ATOM 1697 C CA . ALA A 1 221 ? -4.654 9.871 14.589 1.00 95.44 221 ALA A CA 1
ATOM 1698 C C . ALA A 1 221 ? -4.676 11.286 13.983 1.00 95.44 221 ALA A C 1
ATOM 1700 O O . ALA A 1 221 ? -5.535 12.087 14.346 1.00 95.44 221 ALA A O 1
ATOM 1701 N N . ALA A 1 222 ? -3.823 11.557 12.990 1.00 95.25 222 ALA A N 1
ATOM 1702 C CA . ALA A 1 222 ? -3.738 12.843 12.299 1.00 95.25 222 ALA A CA 1
ATOM 1703 C C . ALA A 1 222 ? -4.901 13.139 11.330 1.00 95.25 222 ALA A C 1
ATOM 1705 O O . ALA A 1 222 ? -5.108 14.298 10.964 1.00 95.25 222 ALA A O 1
ATOM 1706 N N . GLY A 1 223 ? -5.685 12.129 10.936 1.00 94.81 223 GLY A N 1
ATOM 1707 C CA . GLY A 1 223 ? -6.936 12.340 10.200 1.00 94.81 223 GLY A CA 1
ATOM 1708 C C . GLY A 1 223 ? -7.286 11.296 9.143 1.00 94.81 223 GLY A C 1
ATOM 1709 O O . GLY A 1 223 ? -8.422 11.307 8.684 1.00 94.81 223 GLY A O 1
ATOM 1710 N N . THR A 1 224 ? -6.375 10.386 8.786 1.00 95.38 224 THR A N 1
ATOM 1711 C CA . THR A 1 224 ? -6.620 9.354 7.756 1.00 95.38 224 THR A CA 1
ATOM 1712 C C . THR A 1 224 ? -7.761 8.419 8.153 1.00 95.38 224 THR A C 1
ATOM 1714 O O . THR A 1 224 ? -7.846 8.010 9.314 1.00 95.38 224 THR A O 1
ATOM 1717 N N . GLU A 1 225 ? -8.615 8.021 7.208 1.00 95.44 225 GLU A N 1
ATOM 1718 C CA . GLU A 1 225 ? -9.802 7.221 7.523 1.00 95.44 225 GLU A CA 1
ATOM 1719 C C . GLU A 1 225 ? -9.773 5.782 7.029 1.00 95.44 225 GLU A C 1
ATOM 1721 O O . GLU A 1 225 ? -10.533 4.965 7.539 1.00 95.44 225 GLU A O 1
ATOM 1726 N N . ILE A 1 226 ? -8.922 5.433 6.069 1.00 96.38 226 ILE A N 1
ATOM 1727 C CA . ILE A 1 226 ? -8.780 4.044 5.618 1.00 96.38 226 ILE A CA 1
ATOM 1728 C C . ILE A 1 226 ? -7.320 3.618 5.799 1.00 96.38 226 ILE A C 1
ATOM 1730 O O . ILE A 1 226 ? -6.490 3.898 4.934 1.00 96.38 226 ILE A O 1
ATOM 1734 N N . PRO A 1 227 ? -6.978 2.946 6.913 1.00 96.81 227 PRO A N 1
ATOM 1735 C CA . PRO A 1 227 ? -5.646 2.401 7.095 1.00 96.81 227 PRO A CA 1
ATOM 1736 C C . PRO A 1 227 ? -5.453 1.209 6.158 1.00 96.81 227 PRO A C 1
ATOM 1738 O O . PRO A 1 227 ? -6.227 0.242 6.188 1.00 96.81 227 PRO A O 1
ATOM 1741 N N . CYS A 1 228 ? -4.404 1.276 5.349 1.00 96.50 228 CYS A N 1
ATOM 1742 C CA . CYS A 1 228 ? -3.954 0.219 4.462 1.00 96.50 228 CYS A CA 1
ATOM 1743 C C . CYS A 1 228 ? -2.526 -0.162 4.857 1.00 96.50 228 CYS A C 1
ATOM 1745 O O . CYS A 1 228 ? -1.601 0.631 4.768 1.00 96.50 228 CYS A O 1
ATOM 1747 N N . THR A 1 229 ? -2.297 -1.385 5.318 1.00 95.50 229 THR A N 1
ATOM 1748 C CA . THR A 1 229 ? -0.915 -1.829 5.541 1.00 95.50 229 THR A CA 1
ATOM 1749 C C . THR A 1 229 ? -0.285 -2.250 4.221 1.00 95.50 229 THR A C 1
ATOM 1751 O O . THR A 1 229 ? -0.895 -3.016 3.469 1.00 95.50 229 THR A O 1
ATOM 1754 N N . GLU A 1 230 ? 0.941 -1.799 3.954 1.00 93.62 230 GLU A N 1
ATOM 1755 C CA . GLU A 1 230 ? 1.784 -2.368 2.900 1.00 93.62 230 GLU A CA 1
ATOM 1756 C C . GLU A 1 230 ? 2.361 -3.693 3.420 1.00 93.62 230 GLU A C 1
ATOM 1758 O O . GLU A 1 230 ? 3.370 -3.755 4.125 1.00 93.62 230 GLU A O 1
ATOM 1763 N N . ASP A 1 231 ? 1.651 -4.783 3.158 1.00 95.00 231 ASP A N 1
ATOM 1764 C CA . ASP A 1 231 ? 1.740 -5.992 3.974 1.00 95.00 231 ASP A CA 1
ATOM 1765 C C . ASP A 1 231 ? 3.081 -6.715 3.907 1.00 95.00 231 ASP A C 1
ATOM 1767 O O . ASP A 1 231 ? 3.610 -7.171 4.922 1.00 95.00 231 ASP A O 1
ATOM 1771 N N . PHE A 1 232 ? 3.625 -6.867 2.701 1.00 94.56 232 PHE A N 1
ATOM 1772 C CA . PHE A 1 232 ? 4.869 -7.608 2.521 1.00 94.56 232 PHE A CA 1
ATOM 1773 C C . PHE A 1 232 ? 6.074 -6.850 3.113 1.00 94.56 232 PHE A C 1
ATOM 1775 O O . PHE A 1 232 ? 6.873 -7.488 3.804 1.00 94.56 232 PHE A O 1
ATOM 1782 N N . PRO A 1 233 ? 6.187 -5.517 2.948 1.00 91.31 233 PRO A N 1
ATOM 1783 C CA . PRO A 1 233 ? 7.150 -4.682 3.676 1.00 91.31 233 PRO A CA 1
ATOM 1784 C C . PRO A 1 233 ? 6.960 -4.628 5.184 1.00 91.31 233 PRO A C 1
ATOM 1786 O O . PRO A 1 233 ? 7.953 -4.692 5.911 1.00 91.31 233 PRO A O 1
ATOM 1789 N N . PHE A 1 234 ? 5.711 -4.573 5.659 1.00 92.12 234 PHE A N 1
ATOM 1790 C CA . PHE A 1 234 ? 5.399 -4.645 7.090 1.00 92.12 234 PHE A CA 1
ATOM 1791 C C . PHE A 1 234 ? 5.965 -5.923 7.723 1.00 92.12 234 PHE A C 1
ATOM 1793 O O . PHE A 1 234 ? 6.366 -5.958 8.890 1.00 92.12 234 PHE A O 1
ATOM 1800 N N . GLY A 1 235 ? 6.063 -6.982 6.923 1.00 89.69 235 GLY A N 1
ATOM 1801 C CA . GLY A 1 235 ? 6.706 -8.224 7.289 1.00 89.69 235 GLY A CA 1
ATOM 1802 C C . GLY A 1 235 ? 5.667 -9.226 7.738 1.00 89.69 235 GLY A C 1
ATOM 1803 O O . GLY A 1 235 ? 5.503 -10.205 7.043 1.00 89.69 235 GLY A O 1
ATOM 1804 N N . ASP A 1 236 ? 4.942 -8.991 8.831 1.00 93.62 236 ASP A N 1
ATOM 1805 C CA . ASP A 1 236 ? 3.979 -9.951 9.396 1.00 93.62 236 ASP A CA 1
ATOM 1806 C C . ASP A 1 236 ? 2.523 -9.629 9.007 1.00 93.62 236 ASP A C 1
ATOM 1808 O O . ASP A 1 236 ? 1.932 -8.675 9.514 1.00 93.62 236 ASP A O 1
ATOM 1812 N N . LEU A 1 237 ? 1.925 -10.437 8.124 1.00 95.44 237 LEU A N 1
ATOM 1813 C CA . LEU A 1 237 ? 0.602 -10.168 7.541 1.00 95.44 237 LEU A CA 1
ATOM 1814 C C . LEU A 1 237 ? -0.541 -10.229 8.564 1.00 95.44 237 LEU A C 1
ATOM 1816 O O . LEU A 1 237 ? -1.523 -9.491 8.430 1.00 95.44 237 LEU A O 1
ATOM 1820 N N . THR A 1 238 ? -0.437 -11.104 9.566 1.00 95.19 238 THR A N 1
ATOM 1821 C CA . THR A 1 238 ? -1.461 -11.246 10.610 1.00 95.19 238 THR A CA 1
ATOM 1822 C C . THR A 1 238 ? -1.385 -10.070 11.573 1.00 95.19 238 THR A C 1
ATOM 1824 O O . THR A 1 238 ? -2.418 -9.495 11.918 1.00 95.19 238 THR A O 1
ATOM 1827 N N . LEU A 1 239 ? -0.169 -9.661 11.949 1.00 95.12 239 LEU A N 1
ATOM 1828 C CA . LEU A 1 239 ? 0.037 -8.492 12.801 1.00 95.12 239 LEU A CA 1
ATOM 1829 C C . LEU A 1 239 ? -0.365 -7.190 12.088 1.00 95.12 239 LEU A C 1
ATOM 1831 O O . LEU A 1 239 ? -0.984 -6.328 12.706 1.00 95.12 239 LEU A O 1
ATOM 1835 N N . ALA A 1 240 ? -0.109 -7.084 10.781 1.00 96.12 240 ALA A N 1
ATOM 1836 C CA . ALA A 1 240 ? -0.583 -5.977 9.950 1.00 96.12 240 ALA A CA 1
ATOM 1837 C C . ALA A 1 240 ? -2.117 -5.857 9.994 1.00 96.12 240 ALA A C 1
ATOM 1839 O O . ALA A 1 240 ? -2.669 -4.785 10.227 1.00 96.12 240 ALA A O 1
ATOM 1840 N N . SER A 1 241 ? -2.827 -6.986 9.860 1.00 97.31 241 SER A N 1
ATOM 1841 C CA . SER A 1 241 ? -4.287 -7.007 10.000 1.00 97.31 241 SER A CA 1
ATOM 1842 C C . SER A 1 241 ? -4.765 -6.656 11.410 1.00 97.31 241 SER A C 1
ATOM 1844 O O . SER A 1 241 ? -5.803 -6.013 11.543 1.00 97.31 241 SER A O 1
ATOM 1846 N N . ALA A 1 242 ? -4.039 -7.070 12.452 1.00 97.00 242 ALA A N 1
ATOM 1847 C CA . ALA A 1 242 ? -4.357 -6.710 13.833 1.00 97.00 242 ALA A CA 1
ATOM 1848 C C . ALA A 1 242 ? -4.261 -5.192 14.059 1.00 97.00 242 ALA A C 1
ATOM 1850 O O . ALA A 1 242 ? -5.144 -4.629 14.706 1.00 97.00 242 ALA A O 1
ATOM 1851 N N . LEU A 1 243 ? -3.246 -4.533 13.481 1.00 97.50 243 LEU A N 1
ATOM 1852 C CA . LEU A 1 243 ? -3.088 -3.076 13.509 1.00 97.50 243 LEU A CA 1
ATOM 1853 C C . LEU A 1 243 ? -4.248 -2.371 12.807 1.00 97.50 243 LEU A C 1
ATOM 1855 O O . LEU A 1 243 ? -4.983 -1.621 13.443 1.00 97.50 243 LEU A O 1
ATOM 1859 N N . SER A 1 244 ? -4.469 -2.655 11.523 1.00 97.75 244 SER A N 1
ATOM 1860 C CA . SER A 1 244 ? -5.497 -1.957 10.741 1.00 97.75 244 SER A CA 1
ATOM 1861 C C . SER A 1 244 ? -6.911 -2.179 11.280 1.00 97.75 244 SER A C 1
ATOM 1863 O O . SER A 1 244 ? -7.701 -1.236 11.341 1.00 97.75 244 SER A O 1
ATOM 1865 N N . ARG A 1 245 ? -7.245 -3.402 11.720 1.00 97.50 245 ARG A N 1
ATOM 1866 C CA . ARG A 1 245 ? -8.563 -3.697 12.307 1.00 97.50 245 ARG A CA 1
ATOM 1867 C C . ARG A 1 245 ? -8.743 -3.049 13.681 1.00 97.50 245 ARG A C 1
ATOM 1869 O O . ARG A 1 245 ? -9.842 -2.580 13.981 1.00 97.50 245 ARG A O 1
ATOM 1876 N N . GLY A 1 246 ? -7.684 -3.007 14.489 1.00 97.88 246 GLY A N 1
ATOM 1877 C CA . GLY A 1 246 ? -7.684 -2.317 15.775 1.00 97.88 246 GLY A CA 1
ATOM 1878 C C . GLY A 1 246 ? -7.910 -0.815 15.616 1.00 97.88 246 GLY A C 1
ATOM 1879 O O . GLY A 1 246 ? -8.843 -0.281 16.209 1.00 97.88 246 GLY A O 1
ATOM 1880 N N . LEU A 1 247 ? -7.167 -0.163 14.715 1.00 97.19 247 LEU A N 1
ATOM 1881 C CA . LEU A 1 247 ? -7.356 1.254 14.371 1.00 97.19 247 LEU A CA 1
ATOM 1882 C C . LEU A 1 247 ? -8.760 1.532 13.825 1.00 97.19 247 LEU A C 1
ATOM 1884 O O . LEU A 1 247 ? -9.404 2.497 14.234 1.00 97.19 247 LEU A O 1
ATOM 1888 N N . TYR A 1 248 ? -9.269 0.649 12.961 1.00 95.94 248 TYR A N 1
ATOM 1889 C CA . TYR A 1 248 ? -10.637 0.733 12.454 1.00 95.94 248 TYR A CA 1
ATOM 1890 C C . TYR A 1 248 ? -11.677 0.784 13.579 1.00 95.94 248 TYR A C 1
ATOM 1892 O O . TYR A 1 248 ? -12.591 1.607 13.531 1.00 95.94 248 TYR A O 1
ATOM 1900 N N . ARG A 1 249 ? -11.532 -0.066 14.602 1.00 95.50 249 ARG A N 1
ATOM 1901 C CA . ARG A 1 249 ? -12.436 -0.097 15.762 1.00 95.50 249 ARG A CA 1
ATOM 1902 C C . ARG A 1 249 ? -12.237 1.102 16.676 1.00 95.50 249 ARG A C 1
ATOM 1904 O O . ARG A 1 249 ? -13.219 1.712 17.083 1.00 95.50 249 ARG A O 1
ATOM 1911 N N . GLN A 1 250 ? -10.985 1.424 16.986 1.00 95.12 250 GLN A N 1
ATOM 1912 C CA . GLN A 1 250 ? -10.617 2.474 17.932 1.00 95.12 250 GLN A CA 1
ATOM 1913 C C . GLN A 1 250 ? -11.111 3.855 17.484 1.00 95.12 250 GLN A C 1
ATOM 1915 O O . GLN A 1 250 ? -11.566 4.634 18.316 1.00 95.12 250 GLN A O 1
ATOM 1920 N N . TYR A 1 251 ? -11.075 4.135 16.179 1.00 93.38 251 TYR A N 1
ATOM 1921 C CA . TYR A 1 251 ? -11.446 5.437 15.618 1.00 93.38 251 TYR A CA 1
ATOM 1922 C C . TYR A 1 251 ? -12.801 5.442 14.873 1.00 93.38 251 TYR A C 1
ATOM 1924 O O . TYR A 1 251 ? -13.108 6.433 14.214 1.00 93.38 251 TYR A O 1
ATOM 1932 N N . ASP A 1 252 ? -13.601 4.363 14.953 1.00 92.69 252 ASP A N 1
ATOM 1933 C CA . ASP A 1 252 ? -14.849 4.150 14.174 1.00 92.69 252 ASP A CA 1
ATOM 1934 C C . ASP A 1 252 ? -14.687 4.513 12.687 1.00 92.69 252 ASP A C 1
ATOM 1936 O O . ASP A 1 252 ? -15.455 5.273 12.089 1.00 92.69 252 ASP A O 1
ATOM 1940 N N . LEU A 1 253 ? -13.629 3.980 12.082 1.00 94.25 253 LEU A N 1
ATOM 1941 C CA . LEU A 1 253 ? -13.293 4.265 10.694 1.00 94.25 253 LEU A CA 1
ATOM 1942 C C . LEU A 1 253 ? -14.318 3.631 9.735 1.00 94.25 253 LEU A C 1
ATOM 1944 O O . LEU A 1 253 ? -14.979 2.648 10.079 1.00 94.25 253 LEU A O 1
ATOM 1948 N N . PRO A 1 254 ? -14.479 4.149 8.503 1.00 93.50 254 PRO A N 1
ATOM 1949 C CA . PRO A 1 254 ? -15.424 3.589 7.538 1.00 93.50 254 PRO A CA 1
ATOM 1950 C C . PRO A 1 254 ? -15.077 2.150 7.145 1.00 93.50 254 PRO A C 1
ATOM 1952 O O . PRO A 1 254 ? -15.974 1.315 7.006 1.00 93.50 254 PRO A O 1
ATOM 1955 N N . MET A 1 255 ? -13.787 1.854 6.978 1.00 95.50 255 MET A N 1
ATOM 1956 C CA . MET A 1 255 ? -13.255 0.529 6.666 1.00 95.50 255 MET A CA 1
ATOM 1957 C C . MET A 1 255 ? -11.734 0.492 6.861 1.00 95.50 255 MET A C 1
ATOM 1959 O O . MET A 1 255 ? -11.126 1.505 7.182 1.00 95.50 255 MET A O 1
ATOM 1963 N N . TRP A 1 256 ? -11.121 -0.669 6.635 1.00 97.25 256 TRP A N 1
ATOM 1964 C CA . TRP A 1 256 ? -9.671 -0.820 6.543 1.00 97.25 256 TRP A CA 1
ATOM 1965 C C . TRP A 1 256 ? -9.300 -1.737 5.377 1.00 97.25 256 TRP A C 1
ATOM 1967 O O . TRP A 1 256 ? -10.133 -2.525 4.896 1.00 97.25 256 TRP A O 1
ATOM 1977 N N . GLY A 1 257 ? -8.055 -1.627 4.924 1.00 97.06 257 GLY A N 1
ATOM 1978 C CA . GLY A 1 257 ? -7.568 -2.331 3.751 1.00 97.06 257 GLY A CA 1
ATOM 1979 C C . GLY A 1 257 ? -6.141 -2.848 3.857 1.00 97.06 257 GLY A C 1
ATOM 1980 O O . GLY A 1 257 ? -5.509 -2.861 4.916 1.00 97.06 257 GLY A O 1
ATOM 1981 N N . SER A 1 258 ? -5.639 -3.337 2.731 1.00 97.25 258 SER A N 1
ATOM 1982 C CA . SER A 1 258 ? -4.287 -3.865 2.605 1.00 97.25 258 SER A CA 1
ATOM 1983 C C . SER A 1 258 ? -3.752 -3.694 1.189 1.00 97.25 258 SER A C 1
ATOM 1985 O O . SER A 1 258 ? -4.474 -3.896 0.208 1.00 97.25 258 SER A O 1
ATOM 1987 N N . HIS A 1 259 ? -2.467 -3.375 1.106 1.00 96.69 259 HIS A N 1
ATOM 1988 C CA . HIS A 1 259 ? -1.680 -3.353 -0.116 1.00 96.69 259 HIS A CA 1
ATOM 1989 C C . HIS A 1 259 ? -0.728 -4.547 -0.136 1.00 96.69 259 HIS A C 1
ATOM 1991 O O . HIS A 1 259 ? 0.130 -4.719 0.730 1.00 96.69 259 HIS A O 1
ATOM 1997 N N . LEU A 1 260 ? -0.877 -5.399 -1.145 1.00 97.31 260 LEU A N 1
ATOM 1998 C CA . LEU A 1 260 ? -0.057 -6.585 -1.347 1.00 97.31 260 LEU A CA 1
ATOM 1999 C C . LEU A 1 260 ? 1.060 -6.274 -2.347 1.00 97.31 260 LEU A C 1
ATOM 2001 O O . LEU A 1 260 ? 0.957 -6.577 -3.538 1.00 97.31 260 LEU A O 1
ATOM 2005 N N . ALA A 1 261 ? 2.167 -5.717 -1.858 1.00 94.19 261 ALA A N 1
ATOM 2006 C CA . ALA A 1 261 ? 3.390 -5.501 -2.634 1.00 94.19 261 ALA A CA 1
ATOM 2007 C C . ALA A 1 261 ? 4.219 -6.804 -2.800 1.00 94.19 261 ALA A C 1
ATOM 2009 O O . ALA A 1 261 ? 5.411 -6.881 -2.497 1.00 94.19 261 ALA A O 1
ATOM 2010 N N . HIS A 1 262 ? 3.566 -7.878 -3.258 1.00 96.19 262 HIS A N 1
ATOM 2011 C CA . HIS A 1 262 ? 4.120 -9.237 -3.267 1.00 96.19 262 HIS A CA 1
ATOM 2012 C C . HIS A 1 262 ? 5.272 -9.442 -4.267 1.00 96.19 262 HIS A C 1
ATOM 2014 O O . HIS A 1 262 ? 6.218 -10.179 -3.981 1.00 96.19 262 HIS A O 1
ATOM 2020 N N . GLU A 1 263 ? 5.214 -8.848 -5.464 1.00 94.19 263 GLU A N 1
ATOM 2021 C CA . GLU A 1 263 ? 6.296 -8.994 -6.455 1.00 94.19 263 GLU A CA 1
ATOM 2022 C C . GLU A 1 263 ? 7.603 -8.370 -5.971 1.00 94.19 263 GLU A C 1
ATOM 2024 O O . GLU A 1 263 ? 8.657 -9.002 -6.088 1.00 94.19 263 GLU A O 1
ATOM 2029 N N . TRP A 1 264 ? 7.506 -7.221 -5.307 1.00 89.06 264 TRP A N 1
ATOM 2030 C CA . TRP A 1 264 ? 8.618 -6.573 -4.628 1.00 89.06 264 TRP A CA 1
ATOM 2031 C C . TRP A 1 264 ? 9.137 -7.385 -3.442 1.00 89.06 264 TRP A C 1
ATOM 2033 O O . TRP A 1 264 ? 10.296 -7.800 -3.438 1.00 89.06 264 TRP A O 1
ATOM 2043 N N . TYR A 1 265 ? 8.285 -7.649 -2.451 1.00 91.44 265 TYR A N 1
ATOM 2044 C CA . TYR A 1 265 ? 8.757 -7.910 -1.089 1.00 91.44 265 TYR A CA 1
ATOM 2045 C C . TYR A 1 265 ? 8.399 -9.272 -0.528 1.00 91.44 265 TYR A C 1
ATOM 2047 O O . TYR A 1 265 ? 8.558 -9.495 0.667 1.00 91.44 265 TYR A O 1
ATOM 2055 N N . SER A 1 266 ? 7.955 -10.219 -1.355 1.00 92.38 266 SER A N 1
ATOM 2056 C CA . SER A 1 266 ? 7.810 -11.584 -0.849 1.00 92.38 266 SER A CA 1
ATOM 2057 C C . SER A 1 266 ? 9.159 -12.255 -0.568 1.00 92.38 266 SER A C 1
ATOM 2059 O O . SER A 1 266 ? 9.176 -13.302 0.067 1.00 92.38 266 SER A O 1
ATOM 2061 N N . TRP A 1 267 ? 10.264 -11.737 -1.132 1.00 88.75 267 TRP A N 1
ATOM 2062 C CA . TRP A 1 267 ? 11.627 -12.296 -1.036 1.00 88.75 267 TRP A CA 1
ATOM 2063 C C . TRP A 1 267 ? 11.727 -13.798 -1.354 1.00 88.75 267 TRP A C 1
ATOM 2065 O O . TRP A 1 267 ? 12.590 -14.521 -0.851 1.00 88.75 267 TRP A O 1
ATOM 2075 N N . ILE A 1 268 ? 10.816 -14.277 -2.201 1.00 91.25 268 ILE A N 1
ATOM 2076 C CA . ILE A 1 268 ? 10.740 -15.665 -2.648 1.00 91.25 268 ILE A CA 1
ATOM 2077 C C . ILE A 1 268 ? 11.023 -15.685 -4.156 1.00 91.25 268 ILE A C 1
ATOM 2079 O O . ILE A 1 268 ? 10.373 -14.938 -4.897 1.00 91.25 268 ILE A O 1
ATOM 2083 N N . PRO A 1 269 ? 11.943 -16.541 -4.626 1.00 92.06 269 PRO A N 1
ATOM 2084 C CA . PRO A 1 269 ? 12.220 -16.721 -6.050 1.00 92.06 269 PRO A CA 1
ATOM 2085 C C . PRO A 1 269 ? 11.001 -17.245 -6.821 1.00 92.06 269 PRO A C 1
ATOM 2087 O O . PRO A 1 269 ? 10.234 -18.055 -6.299 1.00 92.06 269 PRO A O 1
ATOM 2090 N N . HIS A 1 270 ? 10.841 -16.866 -8.087 1.00 91.56 270 HIS A N 1
ATOM 2091 C CA . HIS A 1 270 ? 9.749 -17.341 -8.950 1.00 91.56 270 HIS A CA 1
ATOM 2092 C C . HIS A 1 270 ? 9.767 -18.855 -9.205 1.00 91.56 270 HIS A C 1
ATOM 2094 O O . HIS A 1 270 ? 8.720 -19.437 -9.500 1.00 91.56 270 HIS A O 1
ATOM 2100 N N . ARG A 1 271 ? 10.932 -19.498 -9.094 1.00 91.00 271 ARG A N 1
ATOM 2101 C CA . ARG A 1 271 ? 11.117 -20.954 -9.164 1.00 91.00 271 ARG A CA 1
ATOM 2102 C C . ARG A 1 271 ? 10.613 -21.685 -7.924 1.00 91.00 271 ARG A C 1
ATOM 2104 O O . ARG A 1 271 ? 10.402 -22.892 -7.995 1.00 91.00 271 ARG A O 1
ATOM 2111 N N . ASN A 1 272 ? 10.451 -20.994 -6.792 1.00 91.50 272 ASN A N 1
ATOM 2112 C CA . ASN A 1 272 ? 9.899 -21.617 -5.598 1.00 91.50 272 ASN A CA 1
ATOM 2113 C C . ASN A 1 272 ? 8.401 -21.896 -5.846 1.00 91.50 272 ASN A C 1
ATOM 2115 O O . ASN A 1 272 ? 7.656 -20.961 -6.164 1.00 91.50 272 ASN A O 1
ATOM 2119 N N . PRO A 1 273 ? 7.932 -23.151 -5.692 1.00 91.44 273 PRO A N 1
ATOM 2120 C CA . PRO A 1 273 ? 6.537 -23.510 -5.954 1.00 91.44 273 PRO A CA 1
ATOM 2121 C C . PRO A 1 273 ? 5.542 -22.746 -5.069 1.00 91.44 273 PRO A C 1
ATOM 2123 O O . PRO A 1 273 ? 4.378 -22.600 -5.440 1.00 91.44 273 PRO A O 1
ATOM 2126 N N . TYR A 1 274 ? 5.996 -22.214 -3.932 1.00 93.19 274 TYR A N 1
ATOM 2127 C CA . TYR A 1 274 ? 5.170 -21.453 -3.008 1.00 93.19 274 TYR A CA 1
ATOM 2128 C C . TYR A 1 274 ? 5.075 -19.959 -3.328 1.00 93.19 274 TYR A C 1
ATOM 2130 O O . TYR A 1 274 ? 4.258 -19.297 -2.704 1.00 93.19 274 TYR A O 1
ATOM 2138 N N . LYS A 1 275 ? 5.809 -19.412 -4.316 1.00 94.06 275 LYS A N 1
ATOM 2139 C CA . LYS A 1 275 ? 5.755 -17.970 -4.649 1.00 94.06 275 LYS A CA 1
ATOM 2140 C C . LYS A 1 275 ? 4.320 -17.480 -4.841 1.00 94.06 275 LYS A C 1
ATOM 2142 O O . LYS A 1 275 ? 3.889 -16.566 -4.159 1.00 94.06 275 LYS A O 1
ATOM 2147 N N . MET A 1 276 ? 3.556 -18.099 -5.741 1.00 96.38 276 MET A N 1
ATOM 2148 C CA . MET A 1 276 ? 2.169 -17.669 -5.963 1.00 96.38 276 MET A CA 1
ATOM 2149 C C . MET A 1 276 ? 1.231 -18.119 -4.841 1.00 96.38 276 MET A C 1
ATOM 2151 O O . MET A 1 276 ? 0.287 -17.403 -4.527 1.00 96.38 276 MET A O 1
ATOM 2155 N N . LYS A 1 277 ? 1.532 -19.239 -4.168 1.00 95.81 277 LYS A N 1
ATOM 2156 C CA . LYS A 1 277 ? 0.772 -19.682 -2.990 1.00 95.81 277 LYS A CA 1
ATOM 2157 C C . LYS A 1 277 ? 0.852 -18.691 -1.837 1.00 95.81 277 LYS A C 1
ATOM 2159 O O . LYS A 1 277 ? -0.135 -18.528 -1.129 1.00 95.81 277 LYS A O 1
ATOM 2164 N N . THR A 1 278 ? 1.970 -17.991 -1.679 1.00 96.12 278 THR A N 1
ATOM 2165 C CA . THR A 1 278 ? 2.110 -16.890 -0.724 1.00 96.12 278 THR A CA 1
ATOM 2166 C C . THR A 1 278 ? 1.148 -15.748 -1.055 1.00 96.12 278 THR A C 1
ATOM 2168 O O . THR A 1 278 ? 0.425 -15.306 -0.168 1.00 96.12 278 THR A O 1
ATOM 2171 N N . LEU A 1 279 ? 1.059 -15.313 -2.316 1.00 97.69 279 LEU A N 1
ATOM 2172 C CA . LEU A 1 279 ? 0.086 -14.287 -2.712 1.00 97.69 279 LEU A CA 1
ATOM 2173 C C . LEU A 1 279 ? -1.363 -14.745 -2.503 1.00 97.69 279 LEU A C 1
ATOM 2175 O O . LEU A 1 279 ? -2.155 -14.025 -1.905 1.00 97.69 279 LEU A O 1
ATOM 2179 N N . GLU A 1 280 ? -1.700 -15.950 -2.966 1.00 98.06 280 GLU A N 1
ATOM 2180 C CA . GLU A 1 280 ? -3.036 -16.531 -2.787 1.00 98.06 280 GLU A CA 1
ATOM 2181 C C . GLU A 1 280 ? -3.411 -16.577 -1.298 1.00 98.06 280 GLU A C 1
ATOM 2183 O O . GLU A 1 280 ? -4.471 -16.101 -0.903 1.00 98.06 280 GLU A O 1
ATOM 2188 N N . THR A 1 281 ? -2.509 -17.076 -0.449 1.00 97.31 281 THR A N 1
ATOM 2189 C CA . THR A 1 281 ? -2.721 -17.151 1.005 1.00 97.31 281 THR A CA 1
ATOM 2190 C C . THR A 1 281 ? -2.878 -15.764 1.622 1.00 97.31 281 THR A C 1
ATOM 2192 O O . THR A 1 281 ? -3.703 -15.599 2.517 1.00 97.31 281 THR A O 1
ATOM 2195 N N . ALA A 1 282 ? -2.140 -14.758 1.141 1.00 98.06 282 ALA A N 1
ATOM 2196 C CA . ALA A 1 282 ? -2.283 -13.383 1.609 1.00 98.06 282 ALA A CA 1
ATOM 2197 C C . ALA A 1 282 ? -3.697 -12.842 1.344 1.00 98.06 282 ALA A C 1
ATOM 2199 O O . ALA A 1 282 ? -4.312 -12.314 2.267 1.00 98.06 282 ALA A O 1
ATOM 2200 N N . PHE A 1 283 ? -4.260 -13.052 0.147 1.00 98.69 283 PHE A N 1
ATOM 2201 C CA . PHE A 1 283 ? -5.647 -12.667 -0.147 1.00 98.69 283 PHE A CA 1
ATOM 2202 C C . PHE A 1 283 ? -6.648 -13.294 0.829 1.00 98.69 283 PHE A C 1
ATOM 2204 O O . PHE A 1 283 ? -7.446 -12.582 1.443 1.00 98.69 283 PHE A O 1
ATOM 2211 N N . TYR A 1 284 ? -6.574 -14.615 1.024 1.00 98.25 284 TYR A N 1
ATOM 2212 C CA . TYR A 1 284 ? -7.473 -15.316 1.945 1.00 98.25 284 TYR A CA 1
ATOM 2213 C C . TYR A 1 284 ? -7.277 -14.880 3.395 1.00 98.25 284 TYR A C 1
ATOM 2215 O O . TYR A 1 284 ? -8.254 -14.733 4.124 1.00 98.25 284 TYR A O 1
ATOM 2223 N N . LEU A 1 285 ? -6.039 -14.633 3.824 1.00 97.44 285 LEU A N 1
ATOM 2224 C CA . LEU A 1 285 ? -5.759 -14.131 5.164 1.00 97.44 285 LEU A CA 1
ATOM 2225 C C . LEU A 1 285 ? -6.437 -12.777 5.377 1.00 97.44 285 LEU A C 1
ATOM 2227 O O . LEU A 1 285 ? -7.142 -12.620 6.368 1.00 97.44 285 LEU A O 1
ATOM 2231 N N . LYS A 1 286 ? -6.307 -11.836 4.434 1.00 98.06 286 LYS A N 1
ATOM 2232 C CA . LYS A 1 286 ? -6.940 -10.509 4.534 1.00 98.06 286 LYS A CA 1
ATOM 2233 C C . LYS A 1 286 ? -8.458 -10.558 4.477 1.00 98.06 286 LYS A C 1
ATOM 2235 O O . LYS A 1 286 ? -9.123 -9.858 5.241 1.00 98.06 286 LYS A O 1
ATOM 2240 N N . TYR A 1 287 ? -9.006 -11.447 3.657 1.00 98.12 287 TYR A N 1
ATOM 2241 C CA . TYR A 1 287 ? -10.432 -11.758 3.664 1.00 98.12 287 TYR A CA 1
ATOM 2242 C C . TYR A 1 287 ? -10.904 -12.242 5.044 1.00 98.12 287 TYR A C 1
ATOM 2244 O O . TYR A 1 287 ? -11.838 -11.678 5.615 1.00 98.12 287 TYR A O 1
ATOM 2252 N N . MET A 1 288 ? -10.230 -13.250 5.610 1.00 96.94 288 MET A N 1
ATOM 2253 C CA . MET A 1 288 ? -10.596 -13.848 6.900 1.00 96.94 288 MET A CA 1
ATOM 2254 C C . MET A 1 288 ? -10.397 -12.889 8.076 1.00 96.94 288 MET A C 1
ATOM 2256 O O . MET A 1 288 ? -11.139 -12.961 9.054 1.00 96.94 288 MET A O 1
ATOM 2260 N N . THR A 1 289 ? -9.420 -11.984 7.997 1.00 96.62 289 THR A N 1
ATOM 2261 C CA . THR A 1 289 ? -9.162 -11.004 9.055 1.00 96.62 289 THR A CA 1
ATOM 2262 C C . THR A 1 289 ? -10.062 -9.776 8.975 1.00 96.62 289 THR A C 1
ATOM 2264 O O . THR A 1 289 ? -10.089 -9.029 9.954 1.00 96.62 289 THR A O 1
ATOM 2267 N N . GLY A 1 290 ? -10.843 -9.605 7.899 1.00 97.00 290 GLY A N 1
ATOM 2268 C CA . GLY A 1 290 ? -11.930 -8.624 7.801 1.00 97.00 290 GLY A CA 1
ATOM 2269 C C . GLY A 1 290 ? -11.678 -7.417 6.891 1.00 97.00 290 GLY A C 1
ATOM 2270 O O . GLY A 1 290 ? -12.474 -6.471 6.933 1.00 97.00 290 GLY A O 1
ATOM 2271 N N . ALA A 1 291 ? -10.620 -7.434 6.073 1.00 97.81 291 ALA A N 1
ATOM 2272 C CA . ALA A 1 291 ? -10.294 -6.333 5.165 1.00 97.81 291 ALA A CA 1
ATOM 2273 C C . ALA A 1 291 ? -11.471 -6.049 4.221 1.00 97.81 291 ALA A C 1
ATOM 2275 O O . ALA A 1 291 ? -12.154 -6.974 3.775 1.00 97.81 291 ALA A O 1
ATOM 2276 N N . LYS A 1 292 ? -11.720 -4.772 3.912 1.00 97.56 292 LYS A N 1
ATOM 2277 C CA . LYS A 1 292 ? -12.729 -4.364 2.912 1.00 97.56 292 LYS A CA 1
ATOM 2278 C C . LYS A 1 292 ? -12.117 -3.824 1.627 1.00 97.56 292 LYS A C 1
ATOM 2280 O O . LYS A 1 292 ? -12.837 -3.659 0.645 1.00 97.56 292 LYS A O 1
ATOM 2285 N N . VAL A 1 293 ? -10.804 -3.624 1.615 1.00 97.75 293 VAL A N 1
ATOM 2286 C CA . VAL A 1 293 ? -10.020 -3.279 0.433 1.00 97.75 293 VAL A CA 1
ATOM 2287 C C . VAL A 1 293 ? -8.772 -4.152 0.418 1.00 97.75 293 VAL A C 1
ATOM 2289 O O . VAL A 1 293 ? -8.046 -4.201 1.406 1.00 97.75 293 VAL A O 1
ATOM 2292 N N . ILE A 1 294 ? -8.515 -4.849 -0.683 1.00 98.50 294 ILE A N 1
ATOM 2293 C CA . ILE A 1 294 ? -7.246 -5.541 -0.918 1.00 98.50 294 ILE A CA 1
ATOM 2294 C C . ILE A 1 294 ? -6.764 -5.149 -2.306 1.00 98.50 294 ILE A C 1
ATOM 2296 O O . ILE A 1 294 ? -7.396 -5.504 -3.301 1.00 98.50 294 ILE A O 1
ATOM 2300 N N . ILE A 1 295 ? -5.647 -4.434 -2.382 1.00 98.19 295 ILE A N 1
ATOM 2301 C CA . ILE A 1 295 ? -5.013 -4.062 -3.646 1.00 98.19 295 ILE A CA 1
ATOM 2302 C C . ILE A 1 295 ? -3.756 -4.907 -3.816 1.00 98.19 295 ILE A C 1
ATOM 2304 O O . ILE A 1 295 ? -2.838 -4.815 -3.009 1.00 98.19 295 ILE A O 1
ATOM 2308 N N . ASN A 1 296 ? -3.675 -5.721 -4.869 1.00 97.69 296 ASN A N 1
ATOM 2309 C CA . ASN A 1 296 ? -2.375 -6.232 -5.292 1.00 97.69 296 ASN A CA 1
ATOM 2310 C C . ASN A 1 296 ? -1.664 -5.152 -6.093 1.00 97.69 296 ASN A C 1
ATOM 2312 O O . ASN A 1 296 ? -2.026 -4.869 -7.236 1.00 97.69 296 ASN A O 1
ATOM 2316 N N . GLU A 1 297 ? -0.655 -4.566 -5.472 1.00 92.12 297 GLU A N 1
ATOM 2317 C CA . GLU A 1 297 ? 0.016 -3.397 -6.013 1.00 92.12 297 GLU A CA 1
ATOM 2318 C C . GLU A 1 297 ? 0.948 -3.770 -7.168 1.00 92.12 297 GLU A C 1
ATOM 2320 O O . GLU A 1 297 ? 0.949 -3.097 -8.189 1.00 92.12 297 GLU A O 1
ATOM 2325 N N . SER A 1 298 ? 1.683 -4.882 -7.044 1.00 92.88 298 SER A N 1
ATOM 2326 C CA . SER A 1 298 ? 2.809 -5.202 -7.928 1.00 92.88 298 SER A CA 1
ATOM 2327 C C . SER A 1 298 ? 2.694 -6.556 -8.629 1.00 92.88 298 SER A C 1
ATOM 2329 O O . SER A 1 298 ? 2.097 -7.513 -8.130 1.00 92.88 298 SER A O 1
ATOM 2331 N N . GLY A 1 299 ? 3.310 -6.647 -9.810 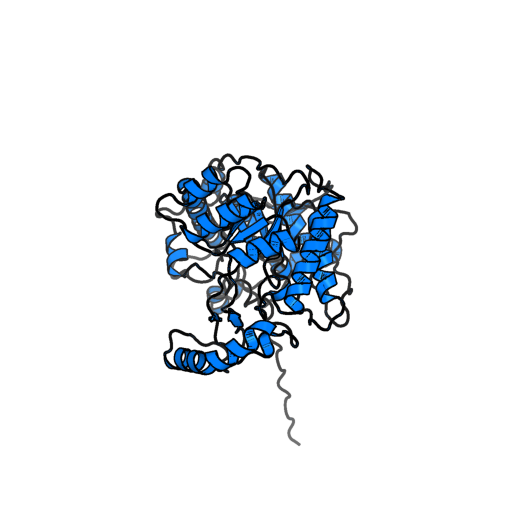1.00 93.62 299 GLY A N 1
ATOM 2332 C CA . GLY A 1 299 ? 3.474 -7.886 -10.568 1.00 93.62 299 GLY A CA 1
ATOM 2333 C C . GLY A 1 299 ? 2.358 -8.223 -11.559 1.00 93.62 299 GLY A C 1
ATOM 2334 O O . GLY A 1 299 ? 2.549 -9.114 -12.372 1.00 93.62 299 GLY A O 1
ATOM 2335 N N . ASN A 1 300 ? 1.207 -7.546 -11.539 1.00 94.44 300 ASN A N 1
ATOM 2336 C CA . ASN A 1 300 ? 0.023 -7.880 -12.353 1.00 94.44 300 ASN A CA 1
ATOM 2337 C C . ASN A 1 300 ? 0.037 -7.299 -13.781 1.00 94.44 300 ASN A C 1
ATOM 2339 O O . ASN A 1 300 ? -0.219 -8.031 -14.744 1.00 94.44 300 ASN A O 1
ATOM 2343 N N . TRP A 1 301 ? 0.312 -6.001 -13.938 1.00 93.38 301 TRP A N 1
ATOM 2344 C CA . TRP A 1 301 ? 0.385 -5.341 -15.256 1.00 93.38 301 TRP A CA 1
ATOM 2345 C C . TRP A 1 301 ? 1.822 -5.148 -15.728 1.00 93.38 301 TRP A C 1
ATOM 2347 O O . TRP A 1 301 ? 2.077 -5.134 -16.927 1.00 93.38 301 TRP A O 1
ATOM 2357 N N . GLN A 1 302 ? 2.760 -5.056 -14.791 1.00 91.88 302 GLN A N 1
ATOM 2358 C CA . GLN A 1 302 ? 4.191 -5.011 -15.046 1.00 91.88 302 GLN A CA 1
ATOM 2359 C C . GLN A 1 302 ? 4.959 -5.609 -13.863 1.00 91.88 302 GLN A C 1
ATOM 2361 O O . GLN A 1 302 ? 4.433 -5.695 -12.752 1.00 91.88 302 GLN A O 1
ATOM 2366 N N . LEU A 1 303 ? 6.195 -6.024 -14.117 1.00 92.38 303 LEU A N 1
ATOM 2367 C CA . LEU A 1 303 ? 7.151 -6.526 -13.135 1.00 92.38 303 LEU A CA 1
ATOM 2368 C C . LEU A 1 303 ? 8.212 -5.461 -12.904 1.00 92.38 303 LEU A C 1
ATOM 2370 O O . LEU A 1 303 ? 8.699 -4.864 -13.868 1.00 92.38 303 LEU A O 1
ATOM 2374 N N . GLN A 1 304 ? 8.593 -5.247 -11.653 1.00 87.31 304 GLN A N 1
ATOM 2375 C CA . GLN A 1 304 ? 9.516 -4.173 -11.297 1.00 87.31 304 GLN A CA 1
ATOM 2376 C C . GLN A 1 304 ? 10.656 -4.666 -10.402 1.00 87.31 304 GLN A C 1
ATOM 2378 O O . GLN A 1 304 ? 11.739 -4.088 -10.416 1.00 87.31 304 GLN A O 1
ATOM 2383 N N . SER A 1 305 ? 10.464 -5.757 -9.666 1.00 87.25 305 SER A N 1
ATOM 2384 C CA . SER A 1 305 ? 11.430 -6.223 -8.680 1.00 87.25 305 SER A CA 1
ATOM 2385 C C . SER A 1 305 ? 12.695 -6.798 -9.302 1.00 87.25 305 SER A C 1
ATOM 2387 O O . SER A 1 305 ? 12.646 -7.680 -10.154 1.00 87.25 305 SER A O 1
ATOM 2389 N N . THR A 1 306 ? 13.857 -6.381 -8.802 1.00 85.88 306 THR A N 1
ATOM 2390 C CA . THR A 1 306 ? 15.147 -7.083 -8.969 1.00 85.88 306 THR A CA 1
ATOM 2391 C C . THR A 1 306 ? 15.574 -7.831 -7.710 1.00 85.88 306 THR A C 1
ATOM 2393 O O . THR A 1 306 ? 16.720 -8.258 -7.606 1.00 85.88 306 THR A O 1
ATOM 2396 N N . LEU A 1 307 ? 14.679 -7.963 -6.729 1.00 83.31 307 LEU A N 1
ATOM 2397 C CA . LEU A 1 307 ? 15.026 -8.393 -5.372 1.00 83.31 307 LEU A CA 1
ATOM 2398 C C . LEU A 1 307 ? 15.156 -9.917 -5.221 1.00 83.31 307 LEU A C 1
ATOM 2400 O O . LEU A 1 307 ? 15.641 -10.393 -4.199 1.00 83.31 307 LEU A O 1
ATOM 2404 N N . CYS A 1 308 ? 14.753 -10.681 -6.237 1.00 86.81 308 CYS A N 1
ATOM 2405 C CA . CYS A 1 308 ? 14.902 -12.135 -6.292 1.00 86.81 308 CYS A CA 1
ATOM 2406 C C . CYS A 1 308 ? 15.817 -12.538 -7.456 1.00 86.81 308 CYS A C 1
ATOM 2408 O O . CYS A 1 308 ? 15.755 -11.951 -8.539 1.00 86.81 308 CYS A O 1
ATOM 2410 N N . GLU A 1 309 ? 16.628 -13.579 -7.259 1.00 86.31 309 GLU A N 1
ATOM 2411 C CA . GLU A 1 309 ? 17.687 -13.990 -8.192 1.00 86.31 309 GLU A CA 1
ATOM 2412 C C . GLU A 1 309 ? 17.191 -14.458 -9.568 1.00 86.31 309 GLU A C 1
ATOM 2414 O O . GLU A 1 309 ? 17.964 -14.500 -10.522 1.00 86.31 309 GLU A O 1
ATOM 2419 N N . ASP A 1 310 ? 15.916 -14.827 -9.680 1.00 91.38 310 ASP A N 1
ATOM 2420 C CA . ASP A 1 310 ? 15.286 -15.310 -10.908 1.00 91.38 310 ASP A CA 1
ATOM 2421 C C . ASP A 1 310 ? 14.165 -14.391 -11.413 1.00 91.38 310 ASP A C 1
ATOM 2423 O O . ASP A 1 310 ? 13.376 -14.791 -12.278 1.00 91.38 310 ASP A O 1
ATOM 2427 N N . SER A 1 311 ? 14.105 -13.151 -10.911 1.00 91.75 311 SER A N 1
ATOM 2428 C CA . SER A 1 311 ? 13.186 -12.148 -11.444 1.00 91.75 311 SER A CA 1
ATOM 2429 C C . SER A 1 311 ? 13.438 -11.931 -12.942 1.00 91.75 311 SER A C 1
ATOM 2431 O O . SER A 1 311 ? 14.594 -11.758 -13.349 1.00 91.75 311 SER A O 1
ATOM 2433 N N . PRO A 1 312 ? 12.391 -11.859 -13.789 1.00 92.69 312 PRO A N 1
ATOM 2434 C CA . PRO A 1 312 ? 12.542 -11.478 -15.191 1.00 92.69 312 PRO A CA 1
ATOM 2435 C C . PRO A 1 312 ? 13.250 -10.131 -15.392 1.00 92.69 312 PRO A C 1
ATOM 2437 O O . PRO A 1 312 ? 13.922 -9.960 -16.410 1.00 92.69 312 PRO A O 1
ATOM 2440 N N . MET A 1 313 ? 13.172 -9.214 -14.420 1.00 91.19 313 MET A N 1
ATOM 2441 C CA . MET A 1 313 ? 13.861 -7.922 -14.476 1.00 91.19 313 MET A CA 1
ATOM 2442 C C . MET A 1 313 ? 15.388 -8.070 -14.525 1.00 91.19 313 MET A C 1
ATOM 2444 O O . MET A 1 313 ? 16.058 -7.278 -15.180 1.00 91.19 313 MET A O 1
ATOM 2448 N N . THR A 1 314 ? 15.952 -9.131 -13.936 1.00 90.00 314 THR A N 1
ATOM 2449 C CA . THR A 1 314 ? 17.405 -9.407 -13.986 1.00 90.00 314 THR A CA 1
ATOM 2450 C C . THR A 1 314 ? 17.926 -9.681 -15.401 1.00 90.00 314 THR A C 1
ATOM 2452 O O . THR A 1 314 ? 19.128 -9.595 -15.649 1.00 90.00 314 THR A O 1
ATOM 2455 N N . LYS A 1 315 ? 17.032 -10.000 -16.348 1.00 90.75 315 LYS A N 1
ATOM 2456 C CA . LYS A 1 315 ? 17.377 -10.206 -17.761 1.00 90.75 315 LYS A CA 1
ATOM 2457 C C . LYS A 1 315 ? 17.436 -8.897 -18.542 1.00 90.75 315 LYS A C 1
ATOM 2459 O O . LYS A 1 315 ? 17.960 -8.888 -19.651 1.00 90.75 315 LYS A O 1
ATOM 2464 N N . MET A 1 316 ? 16.871 -7.817 -18.009 1.00 93.56 316 MET A N 1
ATOM 2465 C CA . MET A 1 316 ? 16.825 -6.535 -18.697 1.00 93.56 316 MET A CA 1
ATOM 2466 C C . MET A 1 316 ? 18.219 -5.887 -18.750 1.00 93.56 316 MET A C 1
ATOM 2468 O O . MET A 1 316 ? 19.033 -6.096 -17.848 1.00 93.56 316 MET A O 1
ATOM 2472 N N . PRO A 1 317 ? 18.524 -5.071 -19.777 1.00 93.00 317 PRO A N 1
ATOM 2473 C CA . PRO A 1 317 ? 19.790 -4.348 -19.834 1.00 93.00 317 PRO A CA 1
ATOM 2474 C C . PRO A 1 317 ? 19.974 -3.420 -18.624 1.00 93.00 317 PRO A C 1
ATOM 2476 O O . PRO A 1 317 ? 19.146 -2.543 -18.384 1.00 93.00 317 PRO A O 1
ATOM 2479 N N . ALA A 1 318 ? 21.085 -3.576 -17.903 1.00 90.38 318 ALA A N 1
ATOM 2480 C CA . ALA A 1 318 ? 21.491 -2.712 -16.794 1.00 90.38 318 ALA A CA 1
ATOM 2481 C C . ALA A 1 318 ? 22.814 -2.007 -17.159 1.00 90.38 318 ALA A C 1
ATOM 2483 O O . ALA A 1 318 ? 23.893 -2.551 -16.896 1.00 90.38 318 ALA A O 1
ATOM 2484 N N . PRO A 1 319 ? 22.760 -0.837 -17.829 1.00 88.38 319 PRO A N 1
ATOM 2485 C CA . PRO A 1 319 ? 23.948 -0.181 -18.379 1.00 88.38 319 PRO A CA 1
ATOM 2486 C C . PRO A 1 319 ? 24.861 0.425 -17.306 1.00 88.38 319 PRO A C 1
ATOM 2488 O O . PRO A 1 319 ? 26.012 0.746 -17.590 1.00 88.38 319 PRO A O 1
ATOM 2491 N N . ILE A 1 320 ? 24.377 0.562 -16.069 1.00 86.94 320 ILE A N 1
ATOM 2492 C CA . ILE A 1 320 ? 25.108 1.186 -14.968 1.00 86.94 320 ILE A CA 1
ATOM 2493 C C . ILE A 1 320 ? 25.348 0.155 -13.864 1.00 86.94 320 ILE A C 1
ATOM 2495 O O . ILE A 1 320 ? 24.421 -0.458 -13.345 1.00 86.94 320 ILE A O 1
ATOM 2499 N N . ARG A 1 321 ? 26.620 -0.034 -13.492 1.00 83.00 321 ARG A N 1
ATOM 2500 C CA . ARG A 1 321 ? 27.060 -0.964 -12.433 1.00 83.00 321 ARG A CA 1
ATOM 2501 C C . ARG A 1 321 ? 27.693 -0.236 -11.244 1.00 83.00 321 ARG A C 1
ATOM 2503 O O . ARG A 1 321 ? 28.738 -0.635 -10.740 1.00 83.00 321 ARG A O 1
ATOM 2510 N N . LYS A 1 322 ? 27.078 0.868 -10.822 1.00 83.00 322 LYS A N 1
ATOM 2511 C CA . LYS A 1 322 ? 27.417 1.595 -9.585 1.00 83.00 322 LYS A CA 1
ATOM 2512 C C . LYS A 1 322 ? 26.374 1.257 -8.529 1.00 83.00 322 LYS A C 1
ATOM 2514 O O . LYS A 1 322 ? 25.223 1.103 -8.900 1.00 83.00 322 LYS A O 1
ATOM 2519 N N . LEU A 1 323 ? 26.734 1.177 -7.244 1.00 77.56 323 LEU A N 1
ATOM 2520 C CA . LEU A 1 323 ? 25.775 0.863 -6.165 1.00 77.56 323 LEU A CA 1
ATOM 2521 C C . LEU A 1 323 ? 24.541 1.781 -6.191 1.00 77.56 323 LEU A C 1
ATOM 2523 O O . LEU A 1 323 ? 23.415 1.305 -6.085 1.00 77.56 323 LEU A O 1
ATOM 2527 N N . SER A 1 324 ? 24.771 3.076 -6.408 1.00 74.12 324 SER A N 1
ATOM 2528 C CA . SER A 1 324 ? 23.752 4.096 -6.645 1.00 74.12 324 SER A CA 1
ATOM 2529 C C . SER A 1 324 ? 24.195 5.001 -7.798 1.00 74.12 324 SER A C 1
ATOM 2531 O O . SER A 1 324 ? 25.397 5.211 -7.998 1.00 74.12 324 SER A O 1
ATOM 2533 N N . ALA A 1 325 ? 23.237 5.508 -8.568 1.00 81.94 325 ALA A N 1
ATOM 2534 C CA . ALA A 1 325 ? 23.467 6.452 -9.652 1.00 81.94 325 ALA A CA 1
ATOM 2535 C C . ALA A 1 325 ? 22.241 7.353 -9.845 1.00 81.94 325 ALA A C 1
ATOM 2537 O O . ALA A 1 325 ? 21.105 6.914 -9.663 1.00 81.94 325 ALA A O 1
ATOM 2538 N N . ASP A 1 326 ? 22.484 8.605 -10.230 1.00 82.12 326 ASP A N 1
ATOM 2539 C CA . ASP A 1 326 ? 21.442 9.596 -10.508 1.00 82.12 326 ASP A CA 1
ATOM 2540 C C . ASP A 1 326 ? 21.279 9.770 -12.024 1.00 82.12 326 ASP A C 1
ATOM 2542 O O . ASP A 1 326 ? 22.267 9.898 -12.749 1.00 82.12 326 ASP A O 1
ATOM 2546 N N . LEU A 1 327 ? 20.036 9.790 -12.509 1.00 84.69 327 LEU A N 1
ATOM 2547 C CA . LEU A 1 327 ? 19.716 10.086 -13.910 1.00 84.69 327 LEU A CA 1
ATOM 2548 C C . LEU A 1 327 ? 19.900 11.568 -14.261 1.00 84.69 327 LEU A C 1
ATOM 2550 O O . LEU A 1 327 ? 19.927 11.896 -15.444 1.00 84.69 327 LEU A O 1
ATOM 2554 N N . LYS A 1 328 ? 20.040 12.462 -13.272 1.00 87.62 328 LYS A N 1
ATOM 2555 C CA . LYS A 1 328 ? 20.416 13.867 -13.504 1.00 87.62 328 LYS A CA 1
ATOM 2556 C C . LYS A 1 328 ? 21.845 14.010 -14.035 1.00 87.62 328 LYS A C 1
ATOM 2558 O O . LYS A 1 328 ? 22.150 15.016 -14.668 1.00 87.62 328 LYS A O 1
ATOM 2563 N N . ASP A 1 329 ? 22.710 13.021 -13.803 1.00 89.38 329 ASP A N 1
ATOM 2564 C CA . ASP A 1 329 ? 24.039 12.956 -14.414 1.00 89.38 329 ASP A CA 1
ATOM 2565 C C . ASP A 1 329 ? 23.899 12.641 -15.920 1.00 89.38 329 ASP A C 1
ATOM 2567 O O . ASP A 1 329 ? 23.401 11.562 -16.279 1.00 89.38 329 ASP A O 1
ATOM 2571 N N . PRO A 1 330 ? 24.359 13.535 -16.818 1.00 93.38 330 PRO A N 1
ATOM 2572 C CA . PRO A 1 330 ? 24.241 13.346 -18.262 1.00 93.38 330 PRO A CA 1
ATOM 2573 C C . PRO A 1 330 ? 24.858 12.040 -18.775 1.00 93.38 330 PRO A C 1
ATOM 2575 O O . PRO A 1 330 ? 24.340 11.459 -19.730 1.00 93.38 330 PRO A O 1
ATOM 2578 N N . ALA A 1 331 ? 25.934 11.550 -18.149 1.00 91.75 331 ALA A N 1
ATOM 2579 C CA . ALA A 1 331 ? 26.578 10.303 -18.556 1.00 91.75 331 ALA A CA 1
ATOM 2580 C C . ALA A 1 331 ? 25.689 9.088 -18.258 1.00 91.75 331 ALA A C 1
ATOM 2582 O O . ALA A 1 331 ? 25.563 8.184 -19.086 1.00 91.75 331 ALA A O 1
ATOM 2583 N N . ASN A 1 332 ? 25.023 9.089 -17.100 1.00 91.81 332 ASN A N 1
ATOM 2584 C CA . ASN A 1 332 ? 24.088 8.032 -16.724 1.00 91.81 332 ASN A CA 1
ATOM 2585 C C . ASN A 1 332 ? 22.843 8.064 -17.628 1.00 91.81 332 ASN A C 1
ATOM 2587 O O . ASN A 1 332 ? 22.410 7.020 -18.117 1.00 91.81 332 ASN A O 1
ATOM 2591 N N . ALA A 1 333 ? 22.305 9.256 -17.911 1.00 91.69 333 ALA A N 1
ATOM 2592 C CA . ALA A 1 333 ? 21.176 9.426 -18.827 1.00 91.69 333 ALA A CA 1
ATOM 2593 C C . ALA A 1 333 ? 21.495 8.936 -20.251 1.00 91.69 333 ALA A C 1
ATOM 2595 O O . ALA A 1 333 ? 20.678 8.244 -20.864 1.00 91.69 333 ALA A O 1
ATOM 2596 N N . ALA A 1 334 ? 22.690 9.247 -20.766 1.00 93.94 334 ALA A N 1
ATOM 2597 C CA . ALA A 1 334 ? 23.150 8.771 -22.070 1.00 93.94 334 ALA A CA 1
ATOM 2598 C C . ALA A 1 334 ? 23.257 7.238 -22.109 1.00 93.94 334 ALA A C 1
ATOM 2600 O O . ALA A 1 334 ? 22.699 6.611 -23.007 1.00 93.94 334 ALA A O 1
ATOM 2601 N N . ALA A 1 335 ? 23.862 6.623 -21.088 1.00 93.31 335 ALA A N 1
ATOM 2602 C CA . ALA A 1 335 ? 23.993 5.168 -21.004 1.00 93.31 335 ALA A CA 1
ATOM 2603 C C . ALA A 1 335 ? 22.630 4.445 -20.987 1.00 93.31 335 ALA A C 1
ATOM 2605 O O . ALA A 1 335 ? 22.458 3.404 -21.625 1.00 93.31 335 ALA A O 1
ATOM 2606 N N . VAL A 1 336 ? 21.634 5.005 -20.289 1.00 93.31 336 VAL A N 1
ATOM 2607 C CA . VAL A 1 336 ? 20.255 4.485 -20.298 1.00 93.31 336 VAL A CA 1
ATOM 2608 C C . VAL A 1 336 ? 19.607 4.639 -21.671 1.00 93.31 336 VAL A C 1
ATOM 2610 O O . VAL A 1 336 ? 18.980 3.695 -22.160 1.00 93.31 336 VAL A O 1
ATOM 2613 N N . LYS A 1 337 ? 19.776 5.797 -22.318 1.00 94.69 337 LYS A N 1
ATOM 2614 C CA . LYS A 1 337 ? 19.258 6.051 -23.668 1.00 94.69 337 LYS A CA 1
ATOM 2615 C C . LYS A 1 337 ? 19.832 5.062 -24.687 1.00 94.69 337 LYS A C 1
ATOM 2617 O O . LYS A 1 337 ? 19.074 4.533 -25.498 1.00 94.69 337 LYS A O 1
ATOM 2622 N N . ASP A 1 338 ? 21.124 4.762 -24.603 1.00 96.00 338 ASP A N 1
ATOM 2623 C CA . ASP A 1 338 ? 21.797 3.810 -25.493 1.00 96.00 338 ASP A CA 1
ATOM 2624 C C . ASP A 1 338 ? 21.318 2.365 -25.271 1.00 96.00 338 ASP A C 1
ATOM 2626 O O . ASP A 1 338 ? 21.209 1.584 -26.219 1.00 96.00 338 ASP A O 1
ATOM 2630 N N . ALA A 1 339 ? 20.962 2.005 -24.033 1.00 94.88 339 ALA A N 1
ATOM 2631 C CA . ALA A 1 339 ? 20.418 0.688 -23.698 1.00 94.88 339 ALA A CA 1
ATOM 2632 C C . ALA A 1 339 ? 18.935 0.509 -24.082 1.00 94.88 339 ALA A C 1
ATOM 2634 O O . ALA A 1 339 ? 18.466 -0.627 -24.224 1.00 94.88 339 ALA A O 1
ATOM 2635 N N . TYR A 1 340 ? 18.189 1.603 -24.271 1.00 95.25 340 TYR A N 1
ATOM 2636 C CA . TYR A 1 340 ? 16.740 1.571 -24.495 1.00 95.25 340 TYR A CA 1
ATOM 2637 C C . TYR A 1 340 ? 16.296 0.695 -25.683 1.00 95.25 340 TYR A C 1
ATOM 2639 O O . TYR A 1 340 ? 15.388 -0.119 -25.497 1.00 95.25 340 TYR A O 1
ATOM 2647 N N . PRO A 1 341 ? 16.916 0.750 -26.883 1.00 96.12 341 PRO A N 1
ATOM 2648 C CA . PRO A 1 341 ? 16.500 -0.099 -28.002 1.00 96.12 341 PRO A CA 1
ATOM 2649 C C . PRO A 1 341 ? 16.617 -1.601 -27.708 1.00 96.12 341 PRO A C 1
ATOM 2651 O O . PRO A 1 341 ? 15.823 -2.391 -28.221 1.00 96.12 341 PRO A O 1
ATOM 2654 N N . ALA A 1 342 ? 17.593 -2.007 -26.889 1.00 95.62 342 ALA A N 1
ATOM 2655 C CA . ALA A 1 342 ? 17.727 -3.389 -26.439 1.00 95.62 342 ALA A CA 1
ATOM 2656 C C . ALA A 1 342 ? 16.656 -3.735 -25.394 1.00 95.62 342 ALA A C 1
ATOM 2658 O O . ALA A 1 342 ? 16.004 -4.770 -25.518 1.00 95.62 342 ALA A O 1
ATOM 2659 N N . ALA A 1 343 ? 16.414 -2.845 -24.425 1.00 94.88 343 ALA A N 1
ATOM 2660 C CA . ALA A 1 343 ? 15.384 -3.031 -23.402 1.00 94.88 343 ALA A CA 1
ATOM 2661 C C . ALA A 1 343 ? 13.979 -3.153 -24.015 1.00 94.88 343 ALA A C 1
ATOM 2663 O O . ALA A 1 343 ? 13.237 -4.076 -23.685 1.00 94.88 343 ALA A O 1
ATOM 2664 N N . LYS A 1 344 ? 13.645 -2.302 -24.993 1.00 94.94 344 LYS A N 1
ATOM 2665 C CA . LYS A 1 344 ? 12.346 -2.304 -25.683 1.00 94.94 344 LYS A CA 1
ATOM 2666 C C . LYS A 1 344 ? 12.015 -3.644 -26.346 1.00 94.94 344 LYS A C 1
ATOM 2668 O O . LYS A 1 344 ? 10.860 -4.065 -26.335 1.00 94.94 344 LYS A O 1
ATOM 2673 N N . LYS A 1 345 ? 13.018 -4.359 -26.871 1.00 94.88 345 LYS A N 1
ATOM 2674 C CA . LYS A 1 345 ? 12.844 -5.711 -27.444 1.00 94.88 345 LYS A CA 1
ATOM 2675 C C . LYS A 1 345 ? 12.473 -6.764 -26.393 1.00 94.88 345 LYS A C 1
ATOM 2677 O O . LYS A 1 345 ? 11.986 -7.828 -26.758 1.00 94.88 345 LYS A O 1
ATOM 2682 N N . MET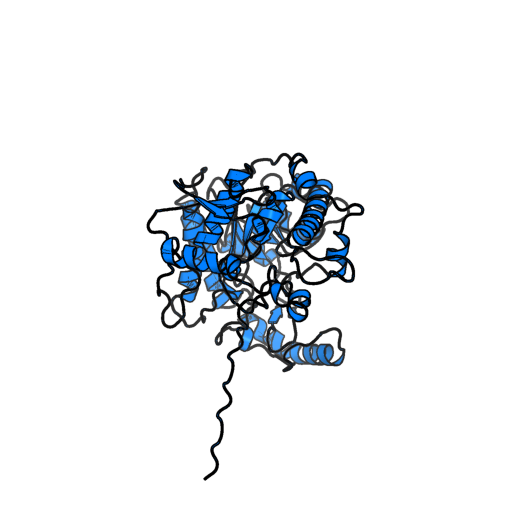 A 1 346 ? 12.705 -6.476 -25.113 1.00 95.00 346 MET A N 1
ATOM 2683 C CA . MET A 1 346 ? 12.528 -7.398 -23.990 1.00 95.00 346 MET A CA 1
ATOM 2684 C C . MET A 1 346 ? 11.334 -7.044 -23.095 1.00 95.00 346 MET A C 1
ATOM 2686 O O . MET A 1 346 ? 11.022 -7.813 -22.191 1.00 95.00 346 MET A O 1
ATOM 2690 N N . PHE A 1 347 ? 10.619 -5.937 -23.344 1.00 93.69 347 PHE A N 1
ATOM 2691 C CA . PHE A 1 347 ? 9.497 -5.504 -22.494 1.00 93.69 347 PHE A CA 1
ATOM 2692 C C . PHE A 1 347 ? 8.394 -6.554 -22.323 1.00 93.69 347 PHE A C 1
ATOM 2694 O O . PHE A 1 347 ? 7.807 -6.632 -21.251 1.00 93.69 347 PHE A O 1
ATOM 2701 N N . SER A 1 348 ? 8.180 -7.447 -23.294 1.00 92.62 348 SER A N 1
ATOM 2702 C CA . SER A 1 348 ? 7.235 -8.566 -23.143 1.00 92.62 348 SER A CA 1
ATOM 2703 C C . SER A 1 348 ? 7.581 -9.544 -22.010 1.00 92.62 348 SER A C 1
ATOM 2705 O O . SER A 1 348 ? 6.753 -10.373 -21.647 1.00 92.62 348 SER A O 1
ATOM 2707 N N . TYR A 1 349 ? 8.799 -9.497 -21.462 1.00 93.12 349 TYR A N 1
ATOM 2708 C CA . TYR A 1 349 ? 9.193 -10.296 -20.298 1.00 93.12 349 TYR A CA 1
ATOM 2709 C C . TYR A 1 349 ? 8.742 -9.688 -18.971 1.00 93.12 349 TYR A C 1
ATOM 2711 O O . TYR A 1 349 ? 8.660 -10.412 -17.977 1.00 93.12 349 TYR A O 1
ATOM 2719 N N . ILE A 1 350 ? 8.454 -8.387 -18.958 1.00 93.56 350 ILE A N 1
ATOM 2720 C CA . ILE A 1 350 ? 8.197 -7.603 -17.747 1.00 93.56 350 ILE A CA 1
ATOM 2721 C C . ILE A 1 350 ? 6.892 -6.801 -17.811 1.00 93.56 350 ILE A C 1
ATOM 2723 O O . ILE A 1 350 ? 6.562 -6.139 -16.842 1.00 93.56 350 ILE A O 1
ATOM 2727 N N . ASP A 1 351 ? 6.141 -6.844 -18.911 1.00 93.12 351 ASP A N 1
ATOM 2728 C CA . ASP A 1 351 ? 4.805 -6.242 -19.010 1.00 93.12 351 ASP A CA 1
ATOM 2729 C C . ASP A 1 351 ? 3.686 -7.286 -18.849 1.00 93.12 351 ASP A C 1
ATOM 2731 O O . ASP A 1 351 ? 3.939 -8.455 -18.548 1.00 93.12 351 ASP A O 1
ATOM 2735 N N . TYR A 1 352 ? 2.434 -6.879 -19.067 1.00 91.94 352 TYR A N 1
ATOM 2736 C CA . TYR A 1 352 ? 1.243 -7.717 -18.898 1.00 91.94 352 TYR A CA 1
ATOM 2737 C C . TYR A 1 352 ? 1.256 -9.017 -19.712 1.00 91.94 352 TYR A C 1
ATOM 2739 O O . TYR A 1 352 ? 0.539 -9.965 -19.369 1.00 91.94 352 TYR A O 1
ATOM 2747 N N . ARG A 1 353 ? 2.057 -9.088 -20.779 1.00 92.12 353 ARG A N 1
ATOM 2748 C CA . ARG A 1 353 ? 2.201 -10.280 -21.623 1.00 92.12 353 ARG A CA 1
ATOM 2749 C C . ARG A 1 353 ? 3.114 -11.318 -20.979 1.00 92.12 353 ARG A C 1
ATOM 2751 O O . ARG A 1 353 ? 3.087 -12.474 -21.395 1.00 92.12 353 ARG A O 1
ATOM 2758 N N . SER A 1 354 ? 3.889 -10.931 -19.966 1.00 93.88 354 SER A N 1
ATOM 2759 C CA . SER A 1 354 ? 4.780 -11.822 -19.235 1.00 93.88 354 SER A CA 1
ATOM 2760 C C . SER A 1 354 ? 4.012 -12.989 -18.606 1.00 93.88 354 SER A C 1
ATOM 2762 O O . SER A 1 354 ? 2.995 -12.767 -17.941 1.00 93.88 354 SER A O 1
ATOM 2764 N N . PRO A 1 355 ? 4.518 -14.233 -18.711 1.00 95.38 355 PRO A N 1
ATOM 2765 C CA . PRO A 1 355 ? 3.939 -15.373 -18.005 1.00 95.38 355 PRO A CA 1
ATOM 2766 C C . PRO A 1 355 ? 3.889 -15.185 -16.485 1.00 95.38 355 PRO A C 1
ATOM 2768 O O . PRO A 1 355 ? 3.029 -15.759 -15.825 1.00 95.38 355 PRO A O 1
ATOM 2771 N N . VAL A 1 356 ? 4.806 -14.399 -15.907 1.00 95.38 356 VAL A N 1
ATOM 2772 C CA . VAL A 1 356 ? 4.758 -14.065 -14.477 1.00 95.38 356 VAL A CA 1
ATOM 2773 C C . VAL A 1 356 ? 3.586 -13.131 -14.203 1.00 95.38 356 VAL A C 1
ATOM 2775 O O . VAL A 1 356 ? 2.794 -13.420 -13.313 1.00 95.38 356 VAL A O 1
ATOM 2778 N N . ALA A 1 357 ? 3.411 -12.083 -15.009 1.00 95.38 357 ALA A N 1
ATOM 2779 C CA . ALA A 1 357 ? 2.315 -11.136 -14.833 1.00 95.38 357 ALA A CA 1
ATOM 2780 C C . ALA A 1 357 ? 0.934 -11.796 -14.964 1.00 95.38 357 ALA A C 1
ATOM 2782 O O . ALA A 1 357 ? 0.035 -11.559 -14.156 1.00 95.38 357 ALA A O 1
ATOM 2783 N N . GLN A 1 358 ? 0.797 -12.729 -15.908 1.00 96.31 358 GLN A N 1
ATOM 2784 C CA . GLN A 1 358 ? -0.406 -13.552 -16.056 1.00 96.31 358 GLN A CA 1
ATOM 2785 C C . GLN A 1 358 ? -0.720 -14.384 -14.801 1.00 96.31 358 GLN A C 1
ATOM 2787 O O . GLN A 1 358 ? -1.889 -14.533 -14.454 1.00 96.31 358 GLN A O 1
ATOM 2792 N N . LYS A 1 359 ? 0.291 -14.895 -14.079 1.00 97.25 359 LYS A N 1
ATOM 2793 C CA . LYS A 1 359 ? 0.070 -15.632 -12.818 1.00 97.25 359 LYS A CA 1
ATOM 2794 C C . LYS A 1 359 ? -0.502 -14.736 -11.721 1.00 97.25 359 LYS A C 1
ATOM 2796 O O . LYS A 1 359 ? -1.392 -15.176 -11.002 1.00 97.25 359 LYS A O 1
ATOM 2801 N N . TYR A 1 360 ? -0.021 -13.498 -11.599 1.00 97.62 360 TYR A N 1
ATOM 2802 C CA . TYR A 1 360 ? -0.565 -12.534 -10.636 1.00 97.62 360 TYR A CA 1
ATOM 2803 C C . TYR A 1 360 ? -2.017 -12.192 -10.964 1.00 97.62 360 TYR A C 1
ATOM 2805 O O . TYR A 1 360 ? -2.877 -12.269 -10.090 1.00 97.62 360 TYR A O 1
ATOM 2813 N N . ARG A 1 361 ? -2.317 -11.902 -12.236 1.00 97.69 361 ARG A N 1
ATOM 2814 C CA . ARG A 1 361 ? -3.696 -11.628 -12.665 1.00 97.69 361 ARG A CA 1
ATOM 2815 C C . ARG A 1 361 ? -4.620 -12.817 -12.466 1.00 97.69 361 ARG A C 1
ATOM 2817 O O . ARG A 1 361 ? -5.746 -12.631 -12.017 1.00 97.69 361 ARG A O 1
ATOM 2824 N N . LYS A 1 362 ? -4.125 -14.034 -12.705 1.00 98.19 362 LYS A N 1
ATOM 2825 C CA . LYS A 1 362 ? -4.858 -15.258 -12.384 1.00 98.19 362 LYS A CA 1
ATOM 2826 C C . LYS A 1 362 ? -5.156 -15.372 -10.887 1.00 98.19 362 LYS A C 1
ATOM 2828 O O . LYS A 1 362 ? -6.293 -15.657 -10.549 1.00 98.19 362 LYS A O 1
ATOM 2833 N N . ALA A 1 363 ? -4.191 -15.116 -10.003 1.00 98.44 363 ALA A N 1
ATOM 2834 C CA . ALA A 1 363 ? -4.426 -15.174 -8.557 1.00 98.44 363 ALA A CA 1
ATOM 2835 C C . ALA A 1 363 ? -5.492 -14.158 -8.101 1.00 98.44 363 ALA A C 1
ATOM 2837 O O . ALA A 1 363 ? -6.380 -14.507 -7.327 1.00 98.44 363 ALA A O 1
ATOM 2838 N N . ILE A 1 364 ? -5.445 -12.928 -8.630 1.00 98.56 364 ILE A N 1
ATOM 2839 C CA . ILE A 1 364 ? -6.465 -11.898 -8.370 1.00 98.56 364 ILE A CA 1
ATOM 2840 C C . ILE A 1 364 ? -7.834 -12.346 -8.910 1.00 98.56 364 ILE A C 1
ATOM 2842 O O . ILE A 1 364 ? -8.844 -12.206 -8.222 1.00 98.56 364 ILE A O 1
ATOM 2846 N N . SER A 1 365 ? -7.876 -12.894 -10.126 1.00 98.62 365 SER A N 1
ATOM 2847 C CA . SER A 1 365 ? -9.107 -13.356 -10.776 1.00 98.62 365 SER A CA 1
ATOM 2848 C C . SER A 1 365 ? -9.758 -14.526 -10.042 1.00 98.62 365 SER A C 1
ATOM 2850 O O . SER A 1 365 ? -10.942 -14.467 -9.713 1.00 98.62 365 SER A O 1
ATOM 2852 N N . ASP A 1 366 ? -8.969 -15.538 -9.678 1.00 98.75 366 ASP A N 1
ATOM 2853 C CA . ASP A 1 366 ? -9.434 -16.695 -8.912 1.00 98.75 366 ASP A CA 1
ATOM 2854 C C . ASP A 1 366 ? -9.996 -16.254 -7.548 1.00 98.75 366 ASP A C 1
ATOM 2856 O O . ASP A 1 366 ? -11.073 -16.695 -7.145 1.00 98.75 366 ASP A O 1
ATOM 2860 N N . PHE A 1 367 ? -9.318 -15.330 -6.858 1.00 98.81 367 PHE A N 1
ATOM 2861 C CA . PHE A 1 367 ? -9.806 -14.778 -5.593 1.00 98.81 367 PHE A CA 1
ATOM 2862 C C . PHE A 1 367 ? -11.067 -13.912 -5.769 1.00 98.81 367 PHE A C 1
ATOM 2864 O O . PHE A 1 367 ? -11.982 -13.959 -4.948 1.00 98.81 367 PHE A O 1
ATOM 2871 N N . THR A 1 368 ? -11.174 -13.173 -6.874 1.00 98.69 368 THR A N 1
ATOM 2872 C CA . THR A 1 368 ? -12.384 -12.403 -7.206 1.00 98.69 368 THR A CA 1
ATOM 2873 C C . THR A 1 368 ? -13.578 -13.321 -7.441 1.00 98.69 368 THR A C 1
ATOM 2875 O O . THR A 1 368 ? -14.671 -13.043 -6.949 1.00 98.69 368 THR A O 1
ATOM 2878 N N . ALA A 1 369 ? -13.381 -14.430 -8.158 1.00 98.69 369 ALA A N 1
ATOM 2879 C CA . ALA A 1 369 ? -14.410 -15.448 -8.349 1.00 98.69 369 ALA A CA 1
ATOM 2880 C C . ALA A 1 369 ? -14.833 -16.074 -7.011 1.00 98.69 369 ALA A C 1
ATOM 2882 O O . ALA A 1 369 ? -16.031 -16.165 -6.742 1.00 98.69 369 ALA A O 1
ATOM 2883 N N . PHE A 1 370 ? -13.869 -16.398 -6.142 1.00 98.75 370 PHE A N 1
ATOM 2884 C CA . PHE A 1 370 ? -14.142 -16.869 -4.783 1.00 98.75 370 PHE A CA 1
ATOM 2885 C C . PHE A 1 370 ? -15.018 -15.882 -3.999 1.00 98.75 370 PHE A C 1
ATOM 2887 O O . PHE A 1 370 ? -16.025 -16.291 -3.431 1.00 98.75 370 PHE A O 1
ATOM 2894 N N . CYS A 1 371 ? -14.708 -14.582 -4.006 1.00 98.62 371 CYS A N 1
ATOM 2895 C CA . CYS A 1 371 ? -15.520 -13.593 -3.291 1.00 98.62 371 CYS A CA 1
ATOM 2896 C C . CYS A 1 371 ? -16.909 -13.374 -3.907 1.00 98.62 371 CYS A C 1
ATOM 2898 O O . CYS A 1 371 ? -17.806 -12.942 -3.197 1.00 98.62 371 CYS A O 1
ATOM 2900 N N . LYS A 1 372 ? -17.126 -13.665 -5.194 1.00 98.38 372 LYS A N 1
ATOM 2901 C CA . LYS A 1 372 ? -18.479 -13.639 -5.780 1.00 98.38 372 LYS A CA 1
ATOM 2902 C C . LYS A 1 372 ? -19.339 -14.809 -5.299 1.00 98.38 372 LYS A C 1
ATOM 2904 O O . LYS A 1 372 ? -20.541 -14.647 -5.113 1.00 98.38 372 LYS A O 1
ATOM 2909 N N . GLU A 1 373 ? -18.734 -15.978 -5.104 1.00 98.50 373 GLU A N 1
ATOM 2910 C CA . GLU A 1 373 ? -19.407 -17.153 -4.533 1.00 98.50 373 GLU A CA 1
ATOM 2911 C C . GLU A 1 373 ? -19.574 -17.032 -3.010 1.00 98.50 373 GLU A C 1
ATOM 2913 O O . GLU A 1 373 ? -20.578 -17.460 -2.436 1.00 98.50 373 GLU A O 1
ATOM 2918 N N . HIS A 1 374 ? -18.610 -16.382 -2.361 1.00 98.19 374 HIS A N 1
ATOM 2919 C CA . HIS A 1 374 ? -18.549 -16.168 -0.923 1.00 98.19 374 HIS A CA 1
ATOM 2920 C C . HIS A 1 374 ? -18.318 -14.683 -0.616 1.00 98.19 374 HIS A C 1
ATOM 2922 O O . HIS A 1 374 ? -17.195 -14.290 -0.281 1.00 98.19 374 HIS A O 1
ATOM 2928 N N . PRO A 1 375 ? -19.361 -13.838 -0.731 1.00 97.75 375 PRO A N 1
ATOM 2929 C CA . PRO A 1 375 ? -19.227 -12.414 -0.461 1.00 97.75 375 PRO A CA 1
ATOM 2930 C C . PRO A 1 375 ? -18.701 -12.165 0.950 1.00 97.75 375 PRO A C 1
ATOM 2932 O O . PRO A 1 375 ? -19.179 -12.766 1.918 1.00 97.75 375 PRO A O 1
ATOM 2935 N N . ALA A 1 376 ? -17.737 -11.252 1.076 1.00 96.81 376 ALA A N 1
ATOM 2936 C CA . ALA A 1 376 ? -17.154 -10.904 2.359 1.00 96.81 376 ALA A CA 1
ATOM 2937 C C . ALA A 1 376 ? -18.252 -10.412 3.321 1.00 96.81 376 ALA A C 1
ATOM 2939 O O . ALA A 1 376 ? -19.092 -9.586 2.939 1.00 96.81 376 ALA A O 1
ATOM 2940 N N . PRO A 1 377 ? -18.263 -10.879 4.584 1.00 93.44 377 PRO A N 1
ATOM 2941 C CA . PRO A 1 377 ? -19.273 -10.467 5.550 1.00 93.44 377 PRO A CA 1
ATOM 2942 C C . PRO A 1 377 ? -19.304 -8.948 5.734 1.00 93.44 377 PRO A C 1
ATOM 2944 O O . PRO A 1 377 ? -18.263 -8.294 5.709 1.00 93.44 377 PRO A O 1
ATOM 2947 N N . LYS A 1 378 ? -20.484 -8.371 5.996 1.00 90.88 378 LYS A N 1
ATOM 2948 C CA . LYS A 1 378 ? -20.618 -6.922 6.258 1.00 90.88 378 LYS A CA 1
ATOM 2949 C C . LYS A 1 378 ? -19.842 -6.467 7.500 1.00 90.88 378 LYS A C 1
ATOM 2951 O O . LYS A 1 378 ? -19.356 -5.343 7.536 1.00 90.88 378 LYS A O 1
ATOM 2956 N N . GLY A 1 379 ? -19.755 -7.331 8.512 1.00 90.62 379 GLY A N 1
ATOM 2957 C CA . GLY A 1 379 ? -19.068 -7.054 9.772 1.00 90.62 379 GLY A CA 1
ATOM 2958 C C . GLY A 1 379 ? -17.555 -7.288 9.726 1.00 90.62 379 GLY A C 1
ATOM 2959 O O . GLY A 1 379 ? -16.968 -7.589 8.682 1.00 90.62 379 GLY A O 1
ATOM 2960 N N . GLN A 1 380 ? -16.944 -7.163 10.902 1.00 94.50 380 GLN A N 1
ATOM 2961 C CA . GLN A 1 380 ? -15.563 -7.554 11.184 1.00 94.50 380 GLN A CA 1
ATOM 2962 C C . GLN A 1 380 ? -15.555 -8.860 11.993 1.00 94.50 380 GLN A C 1
ATOM 2964 O O . GLN A 1 380 ? -16.482 -9.066 12.781 1.00 94.50 380 GLN A O 1
ATOM 2969 N N . PRO A 1 381 ? -14.540 -9.727 11.839 1.00 95.25 381 PRO A N 1
ATOM 2970 C CA . PRO A 1 381 ? -14.420 -10.925 12.665 1.00 95.25 381 PRO A CA 1
ATOM 2971 C C . PRO A 1 381 ? -14.210 -10.550 14.132 1.00 95.25 381 PRO A C 1
ATOM 2973 O O . PRO A 1 381 ? -13.563 -9.547 14.429 1.00 95.25 381 PRO A O 1
ATOM 2976 N N . GLU A 1 382 ? -14.736 -11.348 15.054 1.00 94.00 382 GLU A N 1
ATOM 2977 C CA . GLU A 1 382 ? -14.529 -11.141 16.488 1.00 94.00 382 GLU A CA 1
ATOM 2978 C C . GLU A 1 382 ? -13.039 -11.259 16.856 1.00 94.00 382 GLU A C 1
ATOM 2980 O O . GLU A 1 382 ? -12.336 -12.146 16.371 1.00 94.00 382 GLU A O 1
ATOM 2985 N N . ALA A 1 383 ? -12.566 -10.349 17.709 1.00 94.00 383 ALA A N 1
ATOM 2986 C CA . ALA A 1 383 ? -11.277 -10.448 18.384 1.00 94.00 383 ALA A CA 1
ATOM 2987 C C . ALA A 1 383 ? -11.543 -10.320 19.886 1.00 94.00 383 ALA A C 1
ATOM 2989 O O . ALA A 1 383 ? -12.154 -9.345 20.320 1.00 94.00 383 ALA A O 1
ATOM 2990 N N . THR A 1 384 ? -11.140 -11.320 20.666 1.00 89.94 384 THR A N 1
ATOM 2991 C CA . THR A 1 384 ? -11.495 -11.431 22.095 1.00 89.94 384 THR A CA 1
ATOM 2992 C C . THR A 1 384 ? -10.446 -10.832 23.025 1.00 89.94 384 THR A C 1
ATOM 2994 O O . THR A 1 384 ? -10.655 -10.747 24.233 1.00 89.94 384 THR A O 1
ATOM 2997 N N . TRP A 1 385 ? -9.310 -10.418 22.472 1.00 94.44 385 TRP A N 1
ATOM 2998 C CA . TRP A 1 385 ? -8.212 -9.803 23.199 1.00 94.44 385 TRP A CA 1
ATOM 2999 C C . TRP A 1 385 ? -7.398 -8.908 22.261 1.00 94.44 385 TRP A C 1
ATOM 3001 O O . TRP A 1 385 ? -7.517 -8.984 21.032 1.00 94.44 385 TRP A O 1
ATOM 3011 N N . ALA A 1 386 ? -6.577 -8.041 22.847 1.00 94.94 386 ALA A N 1
ATOM 3012 C CA . ALA A 1 386 ? -5.774 -7.083 22.107 1.00 94.94 386 ALA A CA 1
ATOM 3013 C C . ALA A 1 386 ? -4.363 -6.950 22.679 1.00 94.94 386 ALA A C 1
ATOM 3015 O O . ALA A 1 386 ? -4.113 -7.237 23.851 1.00 94.94 386 ALA A O 1
ATOM 3016 N N . ILE A 1 387 ? -3.452 -6.491 21.828 1.00 94.19 387 ILE A N 1
ATOM 3017 C CA . ILE A 1 387 ? -2.093 -6.091 22.177 1.00 94.19 387 ILE A CA 1
ATOM 3018 C C . ILE A 1 387 ? -2.088 -4.567 22.291 1.00 94.19 387 ILE A C 1
ATOM 3020 O O . ILE A 1 387 ? -2.495 -3.874 21.361 1.00 94.19 387 ILE A O 1
ATOM 3024 N N . ALA A 1 388 ? -1.622 -4.045 23.420 1.00 92.94 388 ALA A N 1
ATOM 3025 C CA . ALA A 1 388 ? -1.393 -2.617 23.582 1.00 92.94 388 ALA A CA 1
ATOM 3026 C C . ALA A 1 388 ? -0.088 -2.223 22.878 1.00 92.94 388 ALA A C 1
ATOM 3028 O O . ALA A 1 388 ? 0.980 -2.719 23.240 1.00 92.94 388 ALA A O 1
ATOM 3029 N N . LYS A 1 389 ? -0.168 -1.332 21.888 1.00 93.38 389 LYS A N 1
ATOM 3030 C CA . LYS A 1 389 ? 0.999 -0.656 21.313 1.00 93.38 389 LYS A CA 1
ATOM 3031 C C . LYS A 1 389 ? 1.230 0.644 22.075 1.00 93.38 389 LYS A C 1
ATOM 3033 O O . LYS A 1 389 ? 0.344 1.494 22.109 1.00 93.38 389 LYS A O 1
ATOM 3038 N N . GLY A 1 390 ? 2.416 0.799 22.658 1.00 91.19 390 GLY A N 1
ATOM 3039 C CA . GLY A 1 390 ? 2.761 1.979 23.448 1.00 91.19 390 GLY A CA 1
ATOM 3040 C C . GLY A 1 390 ? 2.812 3.272 22.628 1.00 91.19 390 GLY A C 1
ATOM 3041 O O . GLY A 1 390 ? 3.056 3.261 21.415 1.00 91.19 390 GLY A O 1
ATOM 3042 N N . ASN A 1 391 ? 2.625 4.401 23.315 1.00 91.75 391 ASN A N 1
ATOM 3043 C CA . ASN A 1 391 ? 2.933 5.713 22.759 1.00 91.75 391 ASN A CA 1
ATOM 3044 C C . ASN A 1 391 ? 4.436 5.793 22.428 1.00 91.75 391 ASN A C 1
ATOM 3046 O O . ASN A 1 391 ? 5.271 5.274 23.167 1.00 91.75 391 ASN A O 1
ATOM 3050 N N . LEU A 1 392 ? 4.772 6.455 21.324 1.00 90.12 392 LEU A N 1
ATOM 3051 C CA . LEU A 1 392 ? 6.122 6.645 20.782 1.00 90.12 392 LEU A CA 1
ATOM 3052 C C . LEU A 1 392 ? 6.825 5.346 20.356 1.00 90.12 392 LEU A C 1
ATOM 3054 O O . LEU A 1 392 ? 8.023 5.351 20.074 1.00 90.12 392 LEU A O 1
ATOM 3058 N N . ASP A 1 393 ? 6.078 4.247 20.240 1.00 89.56 393 ASP A N 1
ATOM 3059 C CA . ASP A 1 393 ? 6.542 3.025 19.592 1.00 89.56 393 ASP A CA 1
ATOM 3060 C C . ASP A 1 393 ? 6.491 3.198 18.069 1.00 89.56 393 ASP A C 1
ATOM 3062 O O . ASP A 1 393 ? 5.475 2.959 17.411 1.00 89.56 393 ASP A O 1
ATOM 3066 N N . LEU A 1 394 ? 7.587 3.712 17.520 1.00 86.00 394 LEU A N 1
ATOM 3067 C CA . LEU A 1 394 ? 7.712 4.099 16.113 1.00 86.00 394 LEU A CA 1
ATOM 3068 C C . LEU A 1 394 ? 8.534 3.086 15.303 1.00 86.00 394 LEU A C 1
ATOM 3070 O O . LEU A 1 394 ? 9.132 3.413 14.273 1.00 86.00 394 LEU A O 1
ATOM 3074 N N . GLY A 1 395 ? 8.625 1.860 15.819 1.00 82.69 395 GLY A N 1
ATOM 3075 C CA . GLY A 1 395 ? 9.368 0.775 15.209 1.00 82.69 395 GLY A CA 1
ATOM 3076 C C . GLY A 1 395 ? 8.591 0.065 14.101 1.00 82.69 395 GLY A C 1
ATOM 3077 O O . GLY A 1 395 ? 7.755 0.614 13.382 1.00 82.69 395 GLY A O 1
ATOM 3078 N N . LYS A 1 396 ? 8.884 -1.221 13.965 1.00 84.50 396 LYS A N 1
ATOM 3079 C CA . LYS A 1 396 ? 8.197 -2.143 13.062 1.00 84.50 396 LYS A CA 1
ATOM 3080 C C . LYS A 1 396 ? 8.093 -3.509 13.745 1.00 84.50 396 LYS A C 1
ATOM 3082 O O . LYS A 1 396 ? 8.806 -3.749 14.717 1.00 84.50 396 LYS A O 1
ATOM 3087 N N . PRO A 1 397 ? 7.292 -4.449 13.220 1.00 82.81 397 PRO A N 1
ATOM 3088 C CA . PRO A 1 397 ? 7.127 -5.774 13.826 1.00 82.81 397 PRO A CA 1
ATOM 3089 C C . PRO A 1 397 ? 8.421 -6.568 14.023 1.00 82.81 397 PRO A C 1
ATOM 3091 O O . PRO A 1 397 ? 8.473 -7.503 14.814 1.00 82.81 397 PRO A O 1
ATOM 3094 N N . GLY A 1 398 ? 9.446 -6.304 13.215 1.00 82.56 398 GLY A N 1
ATOM 3095 C CA . GLY A 1 398 ? 10.734 -6.984 13.301 1.00 82.56 398 GLY A CA 1
ATOM 3096 C C . GLY A 1 398 ? 11.785 -6.144 14.002 1.00 82.56 398 GLY A C 1
ATOM 3097 O O . GLY A 1 398 ? 11.965 -4.978 13.664 1.00 82.56 398 GLY A O 1
ATOM 3098 N N . TYR A 1 399 ? 12.552 -6.782 14.881 1.00 86.88 399 TYR A N 1
ATOM 3099 C CA . TYR A 1 399 ? 13.718 -6.167 15.491 1.00 86.88 399 TYR A CA 1
ATOM 3100 C C . TYR A 1 399 ? 14.973 -6.340 14.626 1.00 86.88 399 TYR A C 1
ATOM 3102 O O . TYR A 1 399 ? 15.344 -7.450 14.233 1.00 86.88 399 TYR A O 1
ATOM 3110 N N . VAL A 1 400 ? 15.654 -5.227 14.355 1.00 87.44 400 VAL A N 1
ATOM 3111 C CA . VAL A 1 400 ? 16.988 -5.200 13.749 1.00 87.44 400 VAL A CA 1
ATOM 3112 C C . VAL A 1 400 ? 17.816 -4.173 14.528 1.00 87.44 400 VAL A C 1
ATOM 3114 O O . VAL A 1 400 ? 17.528 -2.985 14.427 1.00 87.44 400 VAL A O 1
ATOM 3117 N N . PRO A 1 401 ? 18.869 -4.578 15.266 1.00 86.62 401 PRO A N 1
ATOM 3118 C CA . PRO A 1 401 ? 19.674 -3.646 16.068 1.00 86.62 401 PRO A CA 1
ATOM 3119 C C . PRO A 1 401 ? 20.299 -2.500 15.258 1.00 86.62 401 PRO A C 1
ATOM 3121 O O . PRO A 1 401 ? 20.625 -1.449 15.795 1.00 86.62 401 PRO A O 1
ATOM 3124 N N . ALA A 1 402 ? 20.509 -2.731 13.959 1.00 87.88 402 ALA A N 1
ATOM 3125 C CA . ALA A 1 402 ? 21.102 -1.777 13.032 1.00 87.88 402 ALA A CA 1
ATOM 3126 C C . ALA A 1 402 ? 20.077 -0.833 12.365 1.00 87.88 402 ALA A C 1
ATOM 3128 O O . ALA A 1 402 ? 20.469 -0.019 11.529 1.00 87.88 402 ALA A O 1
ATOM 3129 N N . ASP A 1 403 ? 18.791 -0.926 12.709 1.00 87.38 403 ASP A N 1
ATOM 3130 C CA . ASP A 1 403 ? 17.777 -0.006 12.198 1.00 87.38 403 ASP A CA 1
ATOM 3131 C C . ASP A 1 403 ? 17.634 1.213 13.106 1.00 87.38 403 ASP A C 1
ATOM 3133 O O . ASP A 1 403 ? 17.584 1.087 14.329 1.00 87.38 403 ASP A O 1
ATOM 3137 N N . ALA A 1 404 ? 17.548 2.394 12.497 1.00 86.44 404 ALA A N 1
ATOM 3138 C CA . ALA A 1 404 ? 17.230 3.621 13.206 1.00 86.44 404 ALA A CA 1
ATOM 3139 C C . ALA A 1 404 ? 15.734 3.663 13.526 1.00 86.44 404 ALA A C 1
ATOM 3141 O O . ALA A 1 404 ? 14.905 3.290 12.690 1.00 86.44 404 ALA A O 1
ATOM 3142 N N . ILE A 1 405 ? 15.398 4.166 14.711 1.00 85.38 405 ILE A N 1
ATOM 3143 C CA . ILE A 1 405 ? 14.022 4.438 15.126 1.00 85.38 405 ILE A CA 1
ATOM 3144 C C . ILE A 1 405 ? 13.400 5.372 14.081 1.00 85.38 405 ILE A C 1
ATOM 3146 O O . ILE A 1 405 ? 14.026 6.349 13.662 1.00 85.38 405 ILE A O 1
ATOM 3150 N N . CYS A 1 406 ? 12.218 5.014 13.577 1.00 79.19 406 CYS A N 1
ATOM 3151 C CA . CYS A 1 406 ? 11.539 5.713 12.482 1.00 79.19 406 CYS A CA 1
ATOM 3152 C C . CYS A 1 406 ? 12.337 5.868 11.169 1.00 79.19 406 CYS A C 1
ATOM 3154 O O . CYS A 1 406 ? 12.047 6.746 10.352 1.00 79.19 406 CYS A O 1
ATOM 3156 N N . GLY A 1 407 ? 13.399 5.087 10.973 1.00 79.69 407 GLY A N 1
ATOM 3157 C CA . GLY A 1 407 ? 14.329 5.275 9.864 1.00 79.69 407 GLY A CA 1
ATOM 3158 C C . GLY A 1 407 ? 15.210 6.523 9.984 1.00 79.69 407 GLY A C 1
ATOM 3159 O O . GLY A 1 407 ? 15.806 6.901 8.977 1.00 79.69 407 GLY A O 1
ATOM 3160 N N . ALA A 1 408 ? 15.309 7.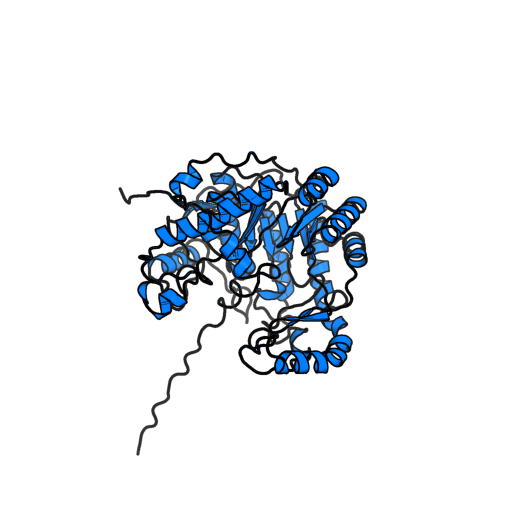165 11.158 1.00 80.25 408 ALA A N 1
ATOM 3161 C CA . ALA A 1 408 ? 16.066 8.395 11.444 1.00 80.25 408 ALA A CA 1
ATOM 3162 C C . ALA A 1 408 ? 17.602 8.228 11.363 1.00 80.25 408 ALA A C 1
ATOM 3164 O O . ALA A 1 408 ? 18.343 8.575 12.282 1.00 80.25 408 ALA A O 1
ATOM 3165 N N . TYR A 1 409 ? 18.108 7.679 10.259 1.00 80.50 409 TYR A N 1
ATOM 3166 C CA . TYR A 1 409 ? 19.500 7.257 10.117 1.00 80.50 409 TYR A CA 1
ATOM 3167 C C . TYR A 1 409 ? 20.509 8.404 10.198 1.00 80.50 409 TYR A C 1
ATOM 3169 O O . TYR A 1 409 ? 21.616 8.184 10.682 1.00 80.50 409 TYR A O 1
ATOM 3177 N N . ASP A 1 410 ? 20.155 9.619 9.777 1.00 78.62 410 ASP A N 1
ATOM 3178 C CA . ASP A 1 410 ? 21.048 10.777 9.912 1.00 78.62 410 ASP A CA 1
ATOM 3179 C C . ASP A 1 410 ? 21.262 11.172 11.378 1.00 78.62 410 ASP A C 1
ATOM 3181 O O . ASP A 1 410 ? 22.393 11.445 11.792 1.00 78.62 410 ASP A O 1
ATOM 3185 N N . LEU A 1 411 ? 20.208 11.094 12.196 1.00 79.00 411 LEU A N 1
ATOM 3186 C CA . LEU A 1 411 ? 20.319 11.248 13.645 1.00 79.00 411 LEU A CA 1
ATOM 3187 C C . LEU A 1 411 ? 21.086 10.075 14.254 1.00 79.00 411 LEU A C 1
ATOM 3189 O O . LEU A 1 411 ? 22.021 10.283 15.023 1.00 79.00 411 LEU A O 1
ATOM 3193 N N . ALA A 1 412 ? 20.770 8.845 13.852 1.00 85.81 412 ALA A N 1
ATOM 3194 C CA . ALA A 1 412 ? 21.398 7.651 14.406 1.00 85.81 412 ALA A CA 1
ATOM 3195 C C . ALA A 1 412 ? 22.898 7.523 14.083 1.00 85.81 412 ALA A C 1
ATOM 3197 O O . ALA A 1 412 ? 23.657 6.963 14.873 1.00 85.81 412 ALA A O 1
ATOM 3198 N N . ARG A 1 413 ? 23.356 8.112 12.968 1.00 84.25 413 ARG A N 1
ATOM 3199 C CA . ARG A 1 413 ? 24.784 8.239 12.619 1.00 84.25 413 ARG A CA 1
ATOM 3200 C C . ARG A 1 413 ? 25.570 9.092 13.610 1.00 84.25 413 ARG A C 1
ATOM 3202 O O . ARG A 1 413 ? 26.759 8.847 13.793 1.00 84.25 413 ARG A O 1
ATOM 3209 N N . THR A 1 414 ? 24.937 10.100 14.207 1.00 85.25 414 THR A N 1
ATOM 3210 C CA . THR A 1 414 ? 25.592 11.038 15.135 1.00 85.25 414 THR A CA 1
ATOM 3211 C C . THR A 1 414 ? 25.273 10.735 16.598 1.00 85.25 414 THR A C 1
ATOM 3213 O O . THR A 1 414 ? 26.079 11.039 17.475 1.00 85.25 414 THR A O 1
ATOM 3216 N N . ASN A 1 415 ? 24.139 10.087 16.867 1.00 86.44 415 ASN A N 1
ATOM 3217 C CA . ASN A 1 415 ? 23.689 9.694 18.193 1.00 86.44 415 ASN A CA 1
ATOM 3218 C C . ASN A 1 415 ? 23.094 8.269 18.159 1.00 86.44 415 ASN A C 1
ATOM 3220 O O . ASN A 1 415 ? 21.931 8.103 17.784 1.00 86.44 415 ASN A O 1
ATOM 3224 N N . PRO A 1 416 ? 23.838 7.238 18.601 1.00 89.38 416 PRO A N 1
ATOM 3225 C CA . PRO A 1 416 ? 23.398 5.844 18.520 1.00 89.38 416 PRO A CA 1
ATOM 3226 C C . PRO A 1 416 ? 22.190 5.511 19.409 1.00 89.38 416 PRO A C 1
ATOM 3228 O O . PRO A 1 416 ? 21.613 4.443 19.239 1.00 89.38 416 PRO A O 1
ATOM 3231 N N . ASN A 1 417 ? 21.756 6.408 20.305 1.00 88.56 417 ASN A N 1
ATOM 3232 C CA . ASN A 1 417 ? 20.498 6.237 21.048 1.00 88.56 417 ASN A CA 1
ATOM 3233 C C . ASN A 1 417 ? 19.254 6.283 20.140 1.00 88.56 417 ASN A C 1
ATOM 3235 O O . ASN A 1 417 ? 18.164 5.953 20.587 1.00 88.56 417 ASN A O 1
ATOM 3239 N N . TRP A 1 418 ? 19.418 6.686 18.878 1.00 87.19 418 TRP A N 1
ATOM 3240 C CA . TRP A 1 418 ? 18.392 6.625 17.836 1.00 87.19 418 TRP A CA 1
ATOM 3241 C C . TRP A 1 418 ? 18.379 5.298 17.064 1.00 87.19 418 TRP A C 1
ATOM 3243 O O . TRP A 1 418 ? 17.640 5.164 16.092 1.00 87.19 418 TRP A O 1
ATOM 3253 N N . MET A 1 419 ? 19.202 4.325 17.456 1.00 91.12 419 MET A N 1
ATOM 3254 C CA . MET A 1 419 ? 19.144 2.954 16.945 1.00 91.12 419 MET A CA 1
ATOM 3255 C C . MET A 1 419 ? 18.140 2.131 17.758 1.00 91.12 419 MET A C 1
ATOM 3257 O O . MET A 1 419 ? 17.939 2.386 18.942 1.00 91.12 419 MET A O 1
ATOM 3261 N N . SER A 1 420 ? 17.545 1.120 17.129 1.00 90.00 420 SER A N 1
ATOM 3262 C CA . SER A 1 420 ? 16.561 0.232 17.757 1.00 90.00 420 SER A CA 1
ATOM 3263 C C . SER A 1 420 ? 17.132 -0.438 19.011 1.00 90.00 420 SER A C 1
ATOM 3265 O O . SER A 1 420 ? 18.160 -1.125 18.960 1.00 90.00 420 SER A O 1
ATOM 3267 N N . GLY A 1 421 ? 16.440 -0.272 20.135 1.00 89.94 421 GLY A N 1
ATOM 3268 C CA . GLY A 1 421 ? 16.852 -0.745 21.449 1.00 89.94 421 GLY A CA 1
ATOM 3269 C C . GLY A 1 421 ? 15.953 -1.848 22.005 1.00 89.94 421 GLY A C 1
ATOM 3270 O O . GLY A 1 421 ? 15.300 -2.601 21.282 1.00 89.94 421 GLY A O 1
ATOM 3271 N N . VAL A 1 422 ? 15.942 -1.954 23.336 1.00 88.06 422 VAL A N 1
ATOM 3272 C CA . VAL A 1 422 ? 15.076 -2.890 24.070 1.00 88.06 422 VAL A CA 1
ATOM 3273 C C . VAL A 1 422 ? 13.580 -2.631 23.824 1.00 88.06 422 VAL A C 1
ATOM 3275 O O . VAL A 1 422 ? 12.866 -3.625 23.671 1.00 88.06 422 VAL A O 1
ATOM 3278 N N . PRO A 1 423 ? 13.087 -1.373 23.744 1.00 86.62 423 PRO A N 1
ATOM 3279 C CA . PRO A 1 423 ? 11.684 -1.113 23.419 1.00 86.62 423 PRO A CA 1
ATOM 3280 C C . PRO A 1 423 ? 11.258 -1.748 22.090 1.00 86.62 423 PRO A C 1
ATOM 3282 O O . PRO A 1 423 ? 10.314 -2.534 22.074 1.00 86.62 423 PRO A O 1
ATOM 3285 N N . GLU A 1 424 ? 12.006 -1.537 21.005 1.00 88.62 424 GLU A N 1
ATOM 3286 C CA . GLU A 1 424 ? 11.696 -2.123 19.693 1.00 88.62 424 GLU A CA 1
ATOM 3287 C C . GLU A 1 424 ? 11.850 -3.652 19.697 1.00 88.62 424 GLU A C 1
ATOM 3289 O O . GLU A 1 424 ? 11.088 -4.364 19.041 1.00 88.62 424 GLU A O 1
ATOM 3294 N N . MET A 1 425 ? 12.804 -4.185 20.471 1.00 89.50 425 MET A N 1
ATOM 3295 C CA . MET A 1 425 ? 12.986 -5.631 20.641 1.00 89.50 425 MET A CA 1
ATOM 3296 C C . MET A 1 425 ? 11.793 -6.301 21.341 1.00 89.50 425 MET A C 1
ATOM 3298 O O . MET A 1 425 ? 11.605 -7.510 21.197 1.00 89.50 425 MET A O 1
ATOM 3302 N N . SER A 1 426 ? 10.956 -5.565 22.078 1.00 88.19 426 SER A N 1
ATOM 3303 C CA . SER A 1 426 ? 9.789 -6.147 22.757 1.00 88.19 426 SER A CA 1
ATOM 3304 C C . SER A 1 426 ? 8.801 -6.812 21.783 1.00 88.19 426 SER A C 1
ATOM 3306 O O . SER A 1 426 ? 8.185 -7.826 22.125 1.00 88.19 426 SER A O 1
ATOM 3308 N N . TRP A 1 427 ? 8.743 -6.363 20.524 1.00 90.69 427 TRP A N 1
ATOM 3309 C CA . TRP A 1 427 ? 7.931 -6.994 19.477 1.00 90.69 427 TRP A CA 1
ATOM 3310 C C . TRP A 1 427 ? 8.393 -8.403 19.096 1.00 90.69 427 TRP A C 1
ATOM 3312 O O . TRP A 1 427 ? 7.574 -9.225 18.677 1.00 90.69 427 TRP A O 1
ATOM 3322 N N . ASP A 1 428 ? 9.661 -8.758 19.323 1.00 89.12 428 ASP A N 1
ATOM 3323 C CA . ASP A 1 428 ? 10.108 -10.146 19.176 1.00 89.12 428 ASP A CA 1
ATOM 3324 C C . ASP A 1 428 ? 9.438 -11.066 20.205 1.00 89.12 428 ASP A C 1
ATOM 3326 O O . ASP A 1 428 ? 9.232 -12.248 19.921 1.00 89.12 428 ASP A O 1
ATOM 3330 N N . VAL A 1 429 ? 9.089 -10.555 21.393 1.00 88.75 429 VAL A N 1
ATOM 3331 C CA . VAL A 1 429 ? 8.332 -11.319 22.398 1.00 88.75 429 VAL A CA 1
ATOM 3332 C C . VAL A 1 429 ? 6.932 -11.597 21.868 1.00 88.75 429 VAL A C 1
ATOM 3334 O O . VAL A 1 429 ? 6.507 -12.752 21.869 1.00 88.75 429 VAL A O 1
ATOM 3337 N N . VAL A 1 430 ? 6.259 -10.579 21.324 1.00 90.81 430 VAL A N 1
ATOM 3338 C CA . VAL A 1 430 ? 4.948 -10.726 20.672 1.00 90.81 430 VAL A CA 1
ATOM 3339 C C . VAL A 1 430 ? 5.024 -11.764 19.548 1.00 90.81 430 VAL A C 1
ATOM 3341 O O . VAL A 1 430 ? 4.236 -12.708 19.511 1.00 90.81 430 VAL A O 1
ATOM 3344 N N . ARG A 1 431 ? 6.027 -11.684 18.672 1.00 90.12 431 ARG A N 1
ATOM 3345 C CA . ARG A 1 431 ? 6.187 -12.636 17.559 1.00 90.12 431 ARG A CA 1
ATOM 3346 C C . ARG A 1 431 ? 6.570 -14.045 17.988 1.00 90.12 431 ARG A C 1
ATOM 3348 O O . ARG A 1 431 ? 6.349 -14.979 17.233 1.00 90.12 431 ARG A O 1
ATOM 3355 N N . LYS A 1 432 ? 7.154 -14.245 19.168 1.00 89.38 432 LYS A N 1
ATOM 3356 C CA . LYS A 1 432 ? 7.504 -15.592 19.654 1.00 89.38 432 LYS A CA 1
ATOM 3357 C C . LYS A 1 432 ? 6.379 -16.221 20.467 1.00 89.38 432 LYS A C 1
ATOM 3359 O O . LYS A 1 432 ? 6.114 -17.407 20.307 1.00 89.38 432 LYS A O 1
ATOM 3364 N N . ALA A 1 433 ? 5.736 -15.443 21.333 1.00 89.44 433 ALA A N 1
ATOM 3365 C CA . ALA A 1 433 ? 4.754 -15.944 22.292 1.00 89.44 433 ALA A CA 1
ATOM 3366 C C . ALA A 1 433 ? 3.311 -15.882 21.774 1.00 89.44 433 ALA A C 1
ATOM 3368 O O . ALA A 1 433 ? 2.480 -16.699 22.164 1.00 89.44 433 ALA A O 1
ATOM 3369 N N . VAL A 1 434 ? 3.015 -14.903 20.920 1.00 91.06 434 VAL A N 1
ATOM 3370 C CA . VAL A 1 434 ? 1.650 -14.511 20.554 1.00 91.06 434 VAL A CA 1
ATOM 3371 C C . VAL A 1 434 ? 1.377 -14.713 19.065 1.00 91.06 434 VAL A C 1
ATOM 3373 O O . VAL A 1 434 ? 0.300 -15.194 18.729 1.00 91.06 434 VAL A O 1
ATOM 3376 N N . MET A 1 435 ? 2.336 -14.395 18.195 1.00 93.06 435 MET A N 1
ATOM 3377 C CA . MET A 1 435 ? 2.243 -14.532 16.734 1.00 93.06 435 MET A CA 1
ATOM 3378 C C . MET A 1 435 ? 3.432 -15.334 16.167 1.00 93.06 435 MET A C 1
ATOM 3380 O O . MET A 1 435 ? 4.201 -14.804 15.359 1.00 93.06 435 MET A O 1
ATOM 3384 N N . PRO A 1 436 ? 3.640 -16.599 16.586 1.00 92.75 436 PRO A N 1
ATOM 3385 C CA . PRO A 1 436 ? 4.722 -17.429 16.065 1.00 92.75 436 PRO A CA 1
ATOM 3386 C C . PRO A 1 436 ? 4.633 -17.619 14.547 1.00 92.75 436 PRO A C 1
ATOM 3388 O O . PRO A 1 436 ? 3.570 -17.888 13.987 1.00 92.75 436 PRO A O 1
ATOM 3391 N N . MET A 1 437 ? 5.789 -17.538 13.883 1.00 91.38 437 MET A N 1
ATOM 3392 C CA . MET A 1 437 ? 5.935 -17.804 12.449 1.00 91.38 437 MET A CA 1
ATOM 3393 C C . MET A 1 437 ? 6.521 -19.203 12.213 1.00 91.38 437 MET A C 1
ATOM 3395 O O . MET A 1 437 ? 7.719 -19.408 12.438 1.00 91.38 437 MET A O 1
ATOM 3399 N N . PRO A 1 438 ? 5.729 -20.181 11.739 1.00 88.88 438 PRO A N 1
ATOM 3400 C CA . PRO A 1 438 ? 6.232 -21.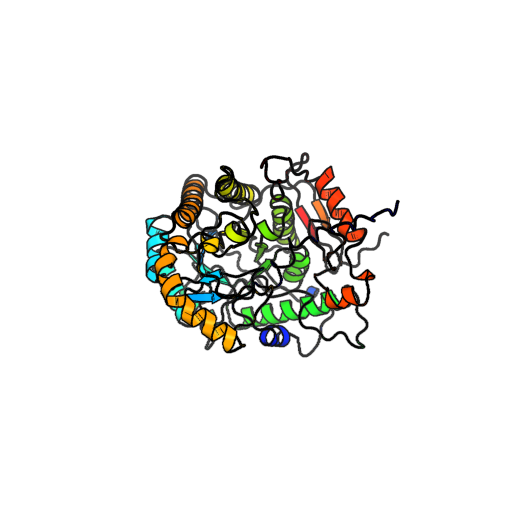524 11.473 1.00 88.88 438 PRO A CA 1
ATOM 3401 C C . PRO A 1 438 ? 7.155 -21.554 10.238 1.00 88.88 438 PRO A C 1
ATOM 3403 O O . PRO A 1 438 ? 6.974 -20.763 9.306 1.00 88.88 438 PRO A O 1
ATOM 3406 N N . PRO A 1 439 ? 8.130 -22.478 10.162 1.00 87.25 439 PRO A N 1
ATOM 3407 C CA . PRO A 1 439 ? 9.061 -22.589 9.036 1.00 87.25 439 PRO A CA 1
ATOM 3408 C C . PRO A 1 439 ? 8.414 -23.265 7.808 1.00 87.25 439 PRO A C 1
ATOM 3410 O O . PRO A 1 439 ? 8.761 -24.383 7.442 1.00 87.25 439 PRO A O 1
ATOM 3413 N N . MET A 1 440 ? 7.458 -22.592 7.161 1.00 85.50 440 MET A N 1
ATOM 3414 C CA . MET A 1 440 ? 6.602 -23.190 6.119 1.00 85.50 440 MET A CA 1
ATOM 3415 C C . MET A 1 440 ? 7.068 -23.002 4.661 1.00 85.50 440 MET A C 1
ATOM 3417 O O . MET A 1 440 ? 6.451 -23.561 3.763 1.00 85.50 440 MET A O 1
ATOM 3421 N N . LEU A 1 441 ? 8.136 -22.233 4.401 1.00 86.31 441 LEU A N 1
ATOM 3422 C CA . LEU A 1 441 ? 8.563 -21.842 3.038 1.00 86.31 441 LEU A CA 1
ATOM 3423 C C . LEU A 1 441 ? 9.922 -22.426 2.609 1.00 86.31 441 LEU A C 1
ATOM 3425 O O . LEU A 1 441 ? 10.571 -21.885 1.710 1.00 86.31 441 LEU A O 1
ATOM 3429 N N . ALA A 1 442 ? 10.360 -23.516 3.249 1.00 83.19 442 ALA A N 1
ATOM 3430 C CA . ALA A 1 442 ? 11.676 -24.111 3.022 1.00 83.19 442 ALA A CA 1
ATOM 3431 C C . ALA A 1 442 ? 11.981 -24.324 1.516 1.00 83.19 442 ALA A C 1
ATOM 3433 O O . ALA A 1 442 ? 11.104 -24.765 0.769 1.00 83.19 442 ALA A O 1
ATOM 3434 N N . PRO A 1 443 ? 13.213 -24.026 1.051 1.00 87.31 443 PRO A N 1
ATOM 3435 C CA . PRO A 1 443 ? 14.380 -23.607 1.837 1.00 87.31 443 PRO A CA 1
ATOM 3436 C C . PRO A 1 443 ? 14.387 -22.115 2.215 1.00 87.31 443 PRO A C 1
ATOM 3438 O O . PRO A 1 443 ? 15.262 -21.683 2.962 1.00 87.31 443 PRO A O 1
ATOM 3441 N N . ASN A 1 444 ? 13.439 -21.317 1.716 1.00 89.31 444 ASN A N 1
ATOM 3442 C CA . ASN A 1 444 ? 13.328 -19.903 2.058 1.00 89.31 444 ASN A CA 1
ATOM 3443 C C . ASN A 1 444 ? 12.740 -19.730 3.470 1.00 89.31 444 ASN A C 1
ATOM 3445 O O . ASN A 1 444 ? 11.938 -20.531 3.955 1.00 89.31 444 ASN A O 1
ATOM 3449 N N . LYS A 1 445 ? 13.149 -18.663 4.159 1.00 89.06 445 LYS A N 1
ATOM 3450 C CA . LYS A 1 445 ? 12.622 -18.334 5.486 1.00 89.06 445 LYS A CA 1
ATOM 3451 C C . LYS A 1 445 ? 11.185 -17.824 5.354 1.00 89.06 445 LYS A C 1
ATOM 3453 O O . LYS A 1 445 ? 10.919 -16.954 4.531 1.00 89.06 445 LYS A O 1
ATOM 3458 N N . ASN A 1 446 ? 10.278 -18.312 6.200 1.00 91.56 446 ASN A N 1
ATOM 3459 C CA . ASN A 1 446 ? 8.997 -17.641 6.396 1.00 91.56 446 ASN A CA 1
ATOM 3460 C C . ASN A 1 446 ? 9.224 -16.353 7.190 1.00 91.56 446 ASN A C 1
ATOM 3462 O O . ASN A 1 446 ? 9.697 -16.392 8.327 1.00 91.56 446 ASN A O 1
ATOM 3466 N N . ILE A 1 447 ? 8.903 -15.227 6.568 1.00 90.56 447 ILE A N 1
ATOM 3467 C CA . ILE A 1 447 ? 8.952 -13.905 7.194 1.00 90.56 447 ILE A CA 1
ATOM 3468 C C . ILE A 1 447 ? 7.583 -13.215 7.189 1.00 90.56 447 ILE A C 1
ATOM 3470 O O . ILE A 1 447 ? 7.513 -12.092 7.670 1.00 90.56 447 ILE A O 1
ATOM 3474 N N . HIS A 1 448 ? 6.542 -13.891 6.674 1.00 93.81 448 HIS A N 1
ATOM 3475 C CA . HIS A 1 448 ? 5.249 -13.299 6.318 1.00 93.81 448 HIS A CA 1
ATOM 3476 C C . HIS A 1 448 ? 4.051 -13.830 7.089 1.00 93.81 448 HIS A C 1
ATOM 3478 O O . HIS A 1 448 ? 3.162 -13.065 7.461 1.00 93.81 448 HIS A O 1
ATOM 3484 N N . PHE A 1 449 ? 4.015 -15.136 7.332 1.00 94.56 449 PHE A N 1
ATOM 3485 C CA . PHE A 1 449 ? 2.854 -15.779 7.927 1.00 94.56 449 PHE A CA 1
ATOM 3486 C C . PHE A 1 449 ? 3.117 -16.115 9.382 1.00 94.56 449 PHE A C 1
ATOM 3488 O O . PHE A 1 449 ? 3.964 -16.955 9.691 1.00 94.56 449 PHE A O 1
ATOM 3495 N N . SER A 1 450 ? 2.355 -15.488 10.262 1.00 94.00 450 SER A N 1
ATOM 3496 C CA . SER A 1 450 ? 2.217 -15.887 11.652 1.00 94.00 450 SER A CA 1
ATOM 3497 C C . SER A 1 450 ? 0.789 -16.350 11.918 1.00 94.00 450 SER A C 1
ATOM 3499 O O . SER A 1 450 ? -0.134 -16.064 11.150 1.00 94.00 450 SER A O 1
ATOM 3501 N N . ALA A 1 451 ? 0.598 -17.069 13.014 1.00 89.06 451 ALA A N 1
ATOM 3502 C CA . ALA A 1 451 ? -0.727 -17.378 13.527 1.00 89.06 451 ALA A CA 1
ATOM 3503 C C . ALA A 1 451 ? -0.693 -17.327 15.048 1.00 89.06 451 ALA A C 1
ATOM 3505 O O . ALA A 1 451 ? 0.283 -17.770 15.654 1.00 89.06 451 ALA A O 1
ATOM 3506 N N . SER A 1 452 ? -1.762 -16.825 15.662 1.00 90.31 452 SER A N 1
ATOM 3507 C CA . SER A 1 452 ? -1.876 -16.854 17.113 1.00 90.31 452 SER A CA 1
ATOM 3508 C C . SER A 1 452 ? -2.576 -18.123 17.591 1.00 90.31 452 SER A C 1
ATOM 3510 O O . SER A 1 452 ? -3.659 -18.440 17.089 1.00 90.31 452 SER A O 1
ATOM 3512 N N . PRO A 1 453 ? -2.031 -18.828 18.601 1.00 89.31 453 PRO A N 1
ATOM 3513 C CA . PRO A 1 453 ? -2.735 -19.941 19.234 1.00 89.31 453 PRO A CA 1
ATOM 3514 C C . PRO A 1 453 ? -3.953 -19.481 20.054 1.00 89.31 453 PRO A C 1
ATOM 3516 O O . PRO A 1 453 ? -4.759 -20.314 20.457 1.00 89.31 453 PRO A O 1
ATOM 3519 N N . TYR A 1 454 ? -4.104 -18.174 20.288 1.00 91.12 454 TYR A N 1
ATOM 3520 C CA . TYR A 1 454 ? -5.177 -17.586 21.094 1.00 91.12 454 TYR A CA 1
ATOM 3521 C C . TYR A 1 454 ? -6.307 -16.978 20.242 1.00 91.12 454 TYR A C 1
ATOM 3523 O O . TYR A 1 454 ? -7.138 -16.234 20.757 1.00 91.12 454 TYR A O 1
ATOM 3531 N N . GLY A 1 455 ? -6.344 -17.268 18.936 1.00 91.94 455 GLY A N 1
ATOM 3532 C CA . GLY A 1 455 ? -7.317 -16.690 18.004 1.00 91.94 455 GLY A CA 1
ATOM 3533 C C . GLY A 1 455 ? -6.925 -15.297 17.498 1.00 91.94 455 GLY A C 1
ATOM 3534 O O . GLY A 1 455 ? -5.797 -14.847 17.677 1.00 91.94 455 GLY A O 1
ATOM 3535 N N . LEU A 1 456 ? -7.846 -14.618 16.809 1.00 93.81 456 LEU A N 1
ATOM 3536 C CA . LEU A 1 456 ? -7.588 -13.276 16.281 1.00 93.81 456 LEU A CA 1
ATOM 3537 C C . LEU A 1 456 ? -7.469 -12.254 17.417 1.00 93.81 456 LEU A C 1
ATOM 3539 O O . LEU A 1 456 ? -8.300 -12.224 18.322 1.00 93.81 456 LEU A O 1
ATOM 3543 N N . CYS A 1 457 ? -6.470 -11.380 17.314 1.00 95.19 457 CYS A N 1
ATOM 3544 C CA . CYS A 1 457 ? -6.282 -10.244 18.208 1.00 95.19 457 CYS A CA 1
ATOM 3545 C C . CYS A 1 457 ? -6.214 -8.940 17.421 1.00 95.19 457 CYS A C 1
ATOM 3547 O O . CYS A 1 457 ? -5.827 -8.938 16.248 1.00 95.19 457 CYS A O 1
ATOM 3549 N N . ASP A 1 458 ? -6.545 -7.838 18.079 1.00 97.06 458 ASP A N 1
ATOM 3550 C CA . ASP A 1 458 ? -6.308 -6.489 17.560 1.00 97.06 458 ASP A CA 1
ATOM 3551 C C . ASP A 1 458 ? -5.064 -5.873 18.196 1.00 97.06 458 ASP A C 1
ATOM 3553 O O . ASP A 1 458 ? -4.614 -6.314 19.253 1.00 97.06 458 ASP A O 1
ATOM 3557 N N . ILE A 1 459 ? -4.522 -4.834 17.569 1.00 96.38 459 ILE A N 1
ATOM 3558 C CA . ILE A 1 459 ? -3.607 -3.910 18.238 1.00 96.38 459 ILE A CA 1
ATOM 3559 C C . ILE A 1 459 ? -4.393 -2.648 18.580 1.00 96.38 459 ILE A C 1
ATOM 3561 O O . ILE A 1 459 ? -4.945 -2.004 17.692 1.00 96.38 459 ILE A O 1
ATOM 3565 N N . VAL A 1 460 ? -4.429 -2.299 19.862 1.00 95.56 460 VAL A N 1
ATOM 3566 C CA . VAL A 1 460 ? -4.948 -1.010 20.331 1.00 95.56 460 VAL A CA 1
ATOM 3567 C C . VAL A 1 460 ? -3.764 -0.068 20.460 1.00 95.56 460 VAL A C 1
ATOM 3569 O O . VAL A 1 460 ? -2.773 -0.404 21.115 1.00 95.56 460 VAL A O 1
ATOM 3572 N N . SER A 1 461 ? -3.850 1.083 19.803 1.00 94.62 461 SER A N 1
ATOM 3573 C CA . SER A 1 461 ? -2.787 2.078 19.831 1.00 94.62 461 SER A CA 1
ATOM 3574 C C . SER A 1 461 ? -2.994 3.047 20.987 1.00 94.62 461 SER A C 1
ATOM 3576 O O . SER A 1 461 ? -4.090 3.559 21.179 1.00 94.62 461 SER A O 1
ATOM 3578 N N . PHE A 1 462 ? -1.922 3.327 21.717 1.00 93.44 462 PHE A N 1
ATOM 3579 C CA . PHE A 1 462 ? -1.844 4.421 22.682 1.00 93.44 462 PHE A CA 1
ATOM 3580 C C . PHE A 1 462 ? -1.124 5.638 22.077 1.00 93.44 462 PHE A C 1
ATOM 3582 O O . PHE A 1 462 ? -0.476 6.406 22.786 1.00 93.44 462 PHE A O 1
ATOM 3589 N N . ALA A 1 463 ? -1.155 5.795 20.748 1.00 91.69 463 ALA A N 1
ATOM 3590 C CA . ALA A 1 463 ? -0.601 6.962 20.074 1.00 91.69 463 ALA A CA 1
ATOM 3591 C C . ALA A 1 463 ? -1.175 8.245 20.688 1.00 91.69 463 ALA A C 1
ATOM 3593 O O . ALA A 1 463 ? -2.389 8.430 20.724 1.00 91.69 463 ALA A O 1
ATOM 3594 N N . CYS A 1 464 ? -0.270 9.109 21.160 1.00 88.12 464 CYS A N 1
ATOM 3595 C CA . CYS A 1 464 ? -0.567 10.379 21.828 1.00 88.12 464 CYS A CA 1
ATOM 3596 C C . CYS A 1 464 ? -1.289 10.265 23.180 1.00 88.12 464 CYS A C 1
ATOM 3598 O O . CYS A 1 464 ? -1.670 11.286 23.750 1.00 88.12 464 CYS A O 1
ATOM 3600 N N . ASP A 1 465 ? -1.425 9.060 23.735 1.00 85.19 465 ASP A N 1
ATOM 3601 C CA . ASP A 1 465 ? -1.893 8.901 25.105 1.00 85.19 465 ASP A CA 1
ATOM 3602 C C . ASP A 1 465 ? -0.751 9.169 26.093 1.00 85.19 465 ASP A C 1
ATOM 3604 O O . ASP A 1 465 ? 0.387 8.708 25.935 1.00 85.19 465 ASP A O 1
ATOM 3608 N N . ASN A 1 466 ? -1.084 9.863 27.178 1.00 71.62 466 ASN A N 1
ATOM 3609 C CA . ASN A 1 466 ? -0.219 9.999 28.345 1.00 71.62 466 ASN A CA 1
ATOM 3610 C C . ASN A 1 466 ? -0.438 8.807 29.279 1.00 71.62 466 ASN A C 1
ATOM 3612 O O . ASN A 1 466 ? -1.060 8.926 30.333 1.00 71.62 466 ASN A O 1
ATOM 3616 N N . VAL A 1 467 ? 0.040 7.635 28.858 1.00 62.75 467 VAL A N 1
ATOM 3617 C CA . VAL A 1 467 ? -0.021 6.421 29.678 1.00 62.75 467 VAL A CA 1
ATOM 3618 C C . VAL A 1 467 ? 1.103 6.455 30.701 1.00 62.75 467 VAL A C 1
ATOM 3620 O O . VAL A 1 467 ? 2.281 6.350 30.354 1.00 62.75 467 VAL A O 1
ATOM 3623 N N . THR A 1 468 ? 0.743 6.587 31.970 1.00 55.31 468 THR A N 1
ATOM 3624 C CA . THR A 1 468 ? 1.646 6.319 33.087 1.00 55.31 468 THR A CA 1
ATOM 3625 C C . THR A 1 468 ? 1.590 4.838 33.459 1.00 55.31 468 THR A C 1
ATOM 3627 O O . THR A 1 468 ? 0.636 4.136 33.137 1.00 55.31 468 THR A O 1
ATOM 3630 N N . ALA A 1 469 ? 2.646 4.334 34.101 1.00 50.44 469 ALA A N 1
ATOM 3631 C CA . ALA A 1 469 ? 2.648 2.976 34.656 1.00 50.44 469 ALA A CA 1
ATOM 3632 C C . ALA A 1 469 ? 1.795 2.852 35.939 1.00 50.44 469 ALA A C 1
ATOM 3634 O O . ALA A 1 469 ? 1.516 1.737 36.380 1.00 50.44 469 ALA A O 1
ATOM 3635 N N . GLU A 1 470 ? 1.444 3.998 36.532 1.00 40.34 470 GLU A N 1
ATOM 3636 C CA . GLU A 1 470 ? 0.423 4.195 37.572 1.00 40.34 470 GLU A CA 1
ATOM 3637 C C . GLU A 1 470 ? -0.962 4.246 36.931 1.00 40.34 470 GLU A C 1
ATOM 3639 O O . GLU A 1 470 ? -1.885 3.609 37.495 1.00 40.34 470 GLU A O 1
#

pLDDT: mean 86.26, std 16.89, range [21.81, 98.81]

Sequence (470 aa):
MKSKTLSSIALAGCGAFLASNLFALGDSAEARQADTPERALASEEIIAMPRPKTSKTGVPKDTGIYIGSGVYANRGTMKHPGFCFTYWEPEKLDYDEIIDLCVKEGVGNTLQFWQNNENLLNLSQKAKARGLYSTCIYSVATNGIARKIASGLGDAWIGYDFGERYNFSLYQNWEGRGVSLGALVDEYMNRVHKHVGELHAAGWGNVMATSANFSLDYEVAAGTEIPCTEDFPFGDLTLASALSRGLYRQYDLPMWGSHLAHEWYSWIPHRNPYKMKTLETAFYLKYMTGAKVIINESGNWQLQSTLCEDSPMTKMPAPIRKLSADLKDPANAAAVKDAYPAAKKMFSYIDYRSPVAQKYRKAISDFTAFCKEHPAPKGQPEATWAIAKGNLDLGKPGYVPADAICGAYDLARTNPNWMSGVPEMSWDVVRKAVMPMPPMLAPNKNIHFSASPYGLCDIVSFACDNVTAE

Secondary structure (DSSP, 8-state):
--------------SSTTTTTS--TT--HHHHHHTS-SSPPPHHHHHHSPPP----PPPPTTTSSEEEEEE----S-EEEEETTEEEEPPS---HHHHHHHHHHHT--SEEEE---HHHHHHHHHHHHHTT-EEEEES----TTHHHHHHHHHGGGEEEEE--S---SSSS---TTS---HHHHHHHHHHHHHHHHHHHHHHT--SEEEEESSTTHHHHHHHT-SEEEEEHHHHS-HHHHHHHHHHHHHHTT-S--EEEE-HHHHS---TTSTTHHHHHHHHHHHHHHHT-SEEEE-SSSSB----SSTT-GGGGS-----SSS--TTSHHHHHHHHHHHHHHHTTGGGTBTTSHHHHHHHHHHHHHHHHHHHSPPPSS-----EEEEEPTT----SS--TTSBGGG-HHHHHH-GGGB--HHHHHHHHHHHHTS-----STTSPP-S----TT--EEEEE-TT------